Protein AF-0000000084495362 (afdb_homodimer)

Solvent-accessible surface area (backbone atoms only — not comparable to full-atom values): 30784 Å² total; per-residue (Å²): 130,79,65,68,69,43,42,51,60,50,48,53,40,47,76,70,70,44,62,53,51,60,54,49,28,60,73,69,75,48,92,64,79,46,70,66,43,52,35,54,40,48,20,68,51,41,59,49,63,58,52,49,37,73,76,43,47,64,63,39,40,51,55,10,34,53,53,13,48,55,48,50,74,75,46,93,52,57,25,39,33,35,45,46,30,46,38,35,62,52,56,52,35,20,56,72,43,32,88,65,75,46,74,36,35,39,31,25,19,68,22,51,23,17,42,54,44,15,50,52,48,41,55,74,70,69,58,84,52,64,50,62,30,27,25,34,73,77,35,48,33,48,28,74,41,34,27,33,33,31,31,37,59,68,48,64,39,70,44,39,87,41,50,61,58,41,50,52,43,52,52,43,27,24,22,37,32,40,36,41,34,32,59,29,48,88,79,37,52,73,69,30,42,52,50,37,59,75,65,35,28,41,63,50,58,66,64,43,40,52,73,71,63,56,50,67,78,43,75,47,71,65,76,81,52,89,41,81,67,52,40,36,22,33,36,34,32,49,48,84,82,57,64,90,61,84,53,88,69,34,53,22,34,31,71,69,58,38,64,48,46,79,54,86,37,24,37,36,18,84,68,52,28,34,33,23,42,30,50,82,85,32,44,36,37,34,64,69,45,53,36,72,28,69,48,68,87,107,129,77,65,68,68,42,41,51,61,50,48,55,41,47,76,68,70,44,62,53,50,61,53,50,28,61,73,69,73,47,91,65,78,46,71,67,42,52,35,54,42,50,19,68,51,40,62,50,65,57,53,49,38,72,74,43,47,64,62,41,41,52,54,10,32,51,51,14,48,55,48,52,73,76,45,92,51,57,24,39,33,34,44,46,30,46,41,36,62,52,56,52,34,20,56,72,44,33,87,63,74,45,73,36,34,37,31,24,19,68,23,51,23,17,42,53,44,15,51,53,48,43,55,73,70,70,58,85,52,64,50,62,30,27,23,33,74,79,36,49,33,48,27,72,42,35,25,34,32,32,32,35,61,68,46,63,39,68,43,39,89,41,50,62,58,40,50,54,42,52,52,43,28,25,22,36,31,40,36,41,34,33,59,29,46,87,79,36,52,73,70,30,41,52,50,38,58,76,65,36,28,43,62,50,57,66,63,44,42,52,74,72,63,54,50,67,79,44,75,47,72,65,75,81,54,89,41,81,65,50,39,36,22,34,36,35,32,49,48,84,78,59,66,90,61,83,53,89,70,33,54,22,34,30,72,72,58,40,64,45,48,80,55,88,36,24,39,37,18,85,68,52,28,34,32,22,44,30,49,82,85,32,42,37,36,34,64,69,44,52,37,73,29,68,49,69,87,107

Organism: NCBI:txid1637975

Structure (mmCIF, N/CA/C/O backbone):
data_AF-0000000084495362-model_v1
#
loop_
_entity.id
_entity.type
_entity.pdbx_description
1 polymer 'Methyltransferase domain-containing protein'
#
loop_
_atom_site.group_PDB
_atom_site.id
_atom_site.type_symbol
_atom_site.label_atom_id
_atom_site.label_alt_id
_atom_site.label_comp_id
_atom_site.label_asym_id
_atom_site.label_entity_id
_atom_site.label_seq_id
_atom_site.pdbx_PDB_ins_code
_atom_site.Cartn_x
_atom_site.Cartn_y
_atom_site.Cartn_z
_atom_site.occupancy
_atom_site.B_iso_or_equiv
_atom_site.auth_seq_id
_atom_site.auth_comp_id
_atom_site.auth_asym_id
_atom_site.auth_atom_id
_atom_site.pdbx_PDB_model_num
ATOM 1 N N . MET A 1 1 ? -6.43 -8.023 14.672 1 46.72 1 MET A N 1
ATOM 2 C CA . MET A 1 1 ? -7.328 -8.312 13.555 1 46.72 1 MET A CA 1
ATOM 3 C C . MET A 1 1 ? -7.152 -7.289 12.438 1 46.72 1 MET A C 1
ATOM 5 O O . MET A 1 1 ? -6.992 -6.098 12.703 1 46.72 1 MET A O 1
ATOM 9 N N . ASP A 1 2 ? -6.824 -7.676 11.172 1 72.19 2 ASP A N 1
ATOM 10 C CA . ASP A 1 2 ? -6.695 -6.758 10.047 1 72.19 2 ASP A CA 1
ATOM 11 C C . ASP A 1 2 ? -7.988 -5.977 9.828 1 72.19 2 ASP A C 1
ATOM 13 O O . ASP A 1 2 ? -9.031 -6.562 9.523 1 72.19 2 ASP A O 1
ATOM 17 N N . LYS A 1 3 ? -8.125 -4.75 10.297 1 86.06 3 LYS A N 1
ATOM 18 C CA . LYS A 1 3 ? -9.305 -3.893 10.281 1 86.06 3 LYS A CA 1
ATOM 19 C C . LYS A 1 3 ? -9.789 -3.648 8.852 1 86.06 3 LYS A C 1
ATOM 21 O O . LYS A 1 3 ? -10.914 -3.188 8.641 1 86.06 3 LYS A O 1
ATOM 26 N N . LEU A 1 4 ? -9 -4.062 7.93 1 89.56 4 LEU A N 1
ATOM 27 C CA . LEU A 1 4 ? -9.367 -3.832 6.535 1 89.56 4 LEU A CA 1
ATOM 28 C C . LEU A 1 4 ? -10.555 -4.695 6.133 1 89.56 4 LEU A C 1
ATOM 30 O O . LEU A 1 4 ? -11.344 -4.305 5.273 1 89.56 4 LEU A O 1
ATOM 34 N N . GLY A 1 5 ? -10.703 -5.797 6.801 1 88.88 5 GLY A N 1
ATOM 35 C CA . GLY A 1 5 ? -11.781 -6.715 6.457 1 88.88 5 GLY A CA 1
ATOM 36 C C . GLY A 1 5 ? -13.109 -6.32 7.062 1 88.88 5 GLY A C 1
ATOM 37 O O . GLY A 1 5 ? -14.148 -6.91 6.734 1 88.88 5 GLY A O 1
ATOM 38 N N . TYR A 1 6 ? -13.117 -5.164 7.812 1 87.81 6 TYR A N 1
ATOM 39 C CA . TYR A 1 6 ? -14.312 -4.812 8.562 1 87.81 6 TYR A CA 1
ATOM 40 C C . TYR A 1 6 ? -14.781 -3.398 8.227 1 87.81 6 TYR A C 1
ATOM 42 O O . TYR A 1 6 ? -15.594 -2.816 8.953 1 87.81 6 TYR A O 1
ATOM 50 N N . LEU A 1 7 ? -14.398 -2.844 7.18 1 89.31 7 LEU A N 1
ATOM 51 C CA . LEU A 1 7 ? -14.719 -1.456 6.867 1 89.31 7 LEU A CA 1
ATOM 52 C C . LEU A 1 7 ? -16.219 -1.293 6.598 1 89.31 7 LEU A C 1
ATOM 54 O O . LEU A 1 7 ? -16.797 -0.249 6.902 1 89.31 7 LEU A O 1
ATOM 58 N N . ASN A 1 8 ? -16.812 -2.346 6.055 1 88.38 8 ASN A N 1
ATOM 59 C CA . ASN A 1 8 ? -18.25 -2.27 5.812 1 88.38 8 ASN A CA 1
ATOM 60 C C . ASN A 1 8 ? -19.047 -2.17 7.113 1 88.38 8 ASN A C 1
ATOM 62 O O . ASN A 1 8 ? -20.047 -1.462 7.184 1 88.38 8 ASN A O 1
ATOM 66 N N . LYS A 1 9 ? -18.672 -2.893 8.078 1 87.69 9 LYS A N 1
ATOM 67 C CA . LYS A 1 9 ? -19.281 -2.787 9.398 1 87.69 9 LYS A CA 1
ATOM 68 C C . LYS A 1 9 ? -19.047 -1.406 10.008 1 87.69 9 LYS A C 1
ATOM 70 O O . LYS A 1 9 ? -19.938 -0.838 10.633 1 87.69 9 LYS A O 1
ATOM 75 N N . ILE A 1 10 ? -17.891 -0.861 9.891 1 89.5 10 ILE A N 1
ATOM 76 C CA . ILE A 1 10 ? -17.562 0.466 10.398 1 89.5 10 ILE A CA 1
ATOM 77 C C . ILE A 1 10 ? -18.422 1.518 9.688 1 89.5 10 ILE A C 1
ATOM 79 O O . ILE A 1 10 ? -18.828 2.504 10.297 1 89.5 10 ILE A O 1
ATOM 83 N N . LYS A 1 11 ? -18.641 1.285 8.414 1 89.81 11 LYS A N 1
ATOM 84 C CA . LYS A 1 11 ? -19.516 2.172 7.648 1 89.81 11 LYS A CA 1
ATOM 85 C C . LYS A 1 11 ? -20.891 2.26 8.281 1 89.81 11 LYS A C 1
ATOM 87 O O . LYS A 1 11 ? -21.469 3.348 8.391 1 89.81 11 LYS A O 1
ATOM 92 N N . GLU A 1 12 ? -21.391 1.148 8.672 1 89.5 12 GLU A N 1
ATOM 93 C CA . GLU A 1 12 ? -22.688 1.111 9.336 1 89.5 12 GLU A CA 1
ATOM 94 C C . GLU A 1 12 ? -22.656 1.895 10.641 1 89.5 12 GLU A C 1
ATOM 96 O O . GLU A 1 12 ? -23.609 2.609 10.969 1 89.5 12 GLU A O 1
ATOM 101 N N . ILE A 1 13 ? -21.562 1.759 11.336 1 87.38 13 ILE A N 1
ATOM 102 C CA . ILE A 1 13 ? -21.391 2.486 12.586 1 87.38 13 ILE A CA 1
ATOM 103 C C . ILE A 1 13 ? -21.375 3.988 12.312 1 87.38 13 ILE A C 1
ATOM 105 O O . ILE A 1 13 ? -22.016 4.762 13.031 1 87.38 13 ILE A O 1
ATOM 109 N N . TYR A 1 14 ? -20.734 4.375 11.328 1 86.69 14 TYR A N 1
ATOM 110 C CA . TYR A 1 14 ? -20.625 5.781 10.953 1 86.69 14 TYR A CA 1
ATOM 111 C C . TYR A 1 14 ? -22 6.344 10.562 1 86.69 14 TYR A C 1
ATOM 113 O O . TYR A 1 14 ? -22.359 7.441 10.984 1 86.69 14 TYR A O 1
ATOM 121 N N . ILE A 1 15 ? -22.734 5.59 9.773 1 89.25 15 ILE A N 1
ATOM 122 C CA . ILE A 1 15 ? -24.047 6.016 9.297 1 89.25 15 ILE A CA 1
ATOM 123 C C . ILE A 1 15 ? -24.984 6.207 10.484 1 89.25 15 ILE A C 1
ATOM 125 O O . ILE A 1 15 ? -25.828 7.121 10.477 1 89.25 15 ILE A O 1
ATOM 129 N N . ASN A 1 16 ? -24.75 5.445 11.547 1 90.12 16 ASN A N 1
ATOM 130 C CA . ASN A 1 16 ? -25.578 5.52 12.742 1 90.12 16 ASN A CA 1
ATOM 131 C C . ASN A 1 16 ? -25.094 6.598 13.703 1 90.12 16 ASN A C 1
ATOM 133 O O . ASN A 1 16 ? -25.531 6.645 14.859 1 90.12 16 ASN A O 1
ATOM 137 N N . ASN A 1 17 ? -24.094 7.352 13.297 1 86.69 17 ASN A N 1
ATOM 138 C CA . ASN A 1 17 ? -23.578 8.5 14.031 1 86.69 17 ASN A CA 1
ATOM 139 C C . ASN A 1 17 ? -22.906 8.07 15.336 1 86.69 17 ASN A C 1
ATOM 141 O O . ASN A 1 17 ? -23.031 8.742 16.359 1 86.69 17 ASN A O 1
ATOM 145 N N . GLU A 1 18 ? -22.375 6.945 15.242 1 84.31 18 GLU A N 1
ATOM 146 C CA . GLU A 1 18 ? -21.578 6.469 16.375 1 84.31 18 GLU A CA 1
ATOM 147 C C . GLU A 1 18 ? -20.109 6.828 16.219 1 84.31 18 GLU A C 1
ATOM 149 O O . GLU A 1 18 ? -19.641 7.078 15.102 1 84.31 18 GLU A O 1
ATOM 154 N N . ASN A 1 19 ? -19.406 6.895 17.359 1 81.06 19 ASN A N 1
ATOM 155 C CA . ASN A 1 19 ? -17.984 7.258 17.359 1 81.06 19 ASN A CA 1
ATOM 156 C C . ASN A 1 19 ? -17.125 6.109 16.859 1 81.06 19 ASN A C 1
ATOM 158 O O . ASN A 1 19 ? -16.922 5.121 17.562 1 81.06 19 ASN A O 1
ATOM 162 N N . ILE A 1 20 ? -16.547 6.324 15.68 1 85.06 20 ILE A N 1
ATOM 163 C CA . ILE A 1 20 ? -15.75 5.293 15.023 1 85.06 20 ILE A CA 1
ATOM 164 C C . ILE A 1 20 ? -14.523 4.961 15.875 1 85.06 20 ILE A C 1
ATOM 166 O O . ILE A 1 20 ? -14.211 3.787 16.094 1 85.06 20 ILE A O 1
ATOM 170 N N . ILE A 1 21 ? -13.859 5.984 16.344 1 80.88 21 ILE A N 1
ATOM 171 C CA . ILE A 1 21 ? -12.617 5.793 17.078 1 80.88 21 ILE A CA 1
ATOM 172 C C . ILE A 1 21 ? -12.883 4.988 18.344 1 80.88 21 ILE A C 1
ATOM 174 O O . ILE A 1 21 ? -12.141 4.059 18.656 1 80.88 21 ILE A O 1
ATOM 178 N N . LYS A 1 22 ? -13.898 5.324 19.016 1 79.88 22 LYS A N 1
ATOM 179 C CA . LYS A 1 22 ? -14.273 4.594 20.234 1 79.88 22 LYS A CA 1
ATOM 180 C C . LYS A 1 22 ? -14.562 3.129 19.922 1 79.88 22 LYS A C 1
ATOM 182 O O . LYS A 1 22 ? -14.125 2.236 20.641 1 79.88 22 LYS A O 1
ATOM 187 N N . TYR A 1 23 ? -15.344 2.9 18.875 1 82.62 23 TYR A N 1
ATOM 188 C CA . TYR A 1 23 ? -15.664 1.542 18.453 1 82.62 23 TYR A CA 1
ATOM 189 C C . TYR A 1 23 ? -14.398 0.75 18.156 1 82.62 23 TYR A C 1
ATOM 191 O O . TYR A 1 23 ? -14.258 -0.392 18.594 1 82.62 23 TYR A O 1
ATOM 199 N N . LEU A 1 24 ? -13.469 1.365 17.391 1 84.88 24 LEU A N 1
ATOM 200 C CA . LEU A 1 24 ? -12.25 0.688 16.969 1 84.88 24 LEU A CA 1
ATOM 201 C C . LEU A 1 24 ? -11.336 0.4 18.156 1 84.88 24 LEU A C 1
ATOM 203 O O . LEU A 1 24 ? -10.719 -0.663 18.219 1 84.88 24 LEU A O 1
ATOM 207 N N . LYS A 1 25 ? -11.227 1.347 19.031 1 80 25 LYS A N 1
ATOM 208 C CA . LYS A 1 25 ? -10.43 1.159 20.25 1 80 25 LYS A CA 1
ATOM 209 C C . LYS A 1 25 ? -10.953 -0.005 21.078 1 80 25 LYS A C 1
ATOM 211 O O . LYS A 1 25 ? -10.18 -0.787 21.625 1 80 25 LYS A O 1
ATOM 216 N N . HIS A 1 26 ? -12.25 -0.116 21.156 1 79.25 26 HIS A N 1
ATOM 217 C CA . HIS A 1 26 ? -12.883 -1.196 21.906 1 79.25 26 HIS A CA 1
ATOM 218 C C . HIS A 1 26 ? -12.609 -2.549 21.266 1 79.25 26 HIS A C 1
ATOM 220 O O . HIS A 1 26 ? -12.398 -3.545 21.953 1 79.25 26 HIS A O 1
ATOM 226 N N . LEU A 1 27 ? -12.625 -2.555 19.969 1 76.5 27 LEU A N 1
ATOM 227 C CA . LEU A 1 27 ? -12.367 -3.779 19.219 1 76.5 27 LEU A CA 1
ATOM 228 C C . LEU A 1 27 ? -10.977 -4.324 19.516 1 76.5 27 LEU A C 1
ATOM 230 O O . LEU A 1 27 ? -10.797 -5.539 19.625 1 76.5 27 LEU A O 1
ATOM 234 N N . ASP A 1 28 ? -9.922 -3.449 19.656 1 75.19 28 ASP A N 1
ATOM 235 C CA . ASP A 1 28 ? -8.531 -3.85 19.844 1 75.19 28 ASP A CA 1
ATOM 236 C C . ASP A 1 28 ? -8.164 -3.861 21.328 1 75.19 28 ASP A C 1
ATOM 238 O O . ASP A 1 28 ? -7.008 -4.113 21.688 1 75.19 28 ASP A O 1
ATOM 242 N N . LYS A 1 29 ? -9.102 -3.529 22.234 1 76.62 29 LYS A N 1
ATOM 243 C CA . LYS A 1 29 ? -8.867 -3.436 23.672 1 76.62 29 LYS A CA 1
ATOM 244 C C . LYS A 1 29 ? -7.684 -2.521 23.984 1 76.62 29 LYS A C 1
ATOM 246 O O . LYS A 1 29 ? -6.805 -2.877 24.766 1 76.62 29 LYS A O 1
ATOM 251 N N . ARG A 1 30 ? -7.66 -1.358 23.297 1 75.69 30 ARG A N 1
ATOM 252 C CA . ARG A 1 30 ? -6.594 -0.382 23.484 1 75.69 30 ARG A CA 1
ATOM 253 C C . ARG A 1 30 ? -7.133 0.913 24.078 1 75.69 30 ARG A C 1
ATOM 255 O O . ARG A 1 30 ? -8.289 1.272 23.859 1 75.69 30 ARG A O 1
ATOM 262 N N . LYS A 1 31 ? -6.168 1.657 24.797 1 67.5 31 LYS A N 1
ATOM 263 C CA . LYS A 1 31 ? -6.531 2.947 25.375 1 67.5 31 LYS A CA 1
ATOM 264 C C . LYS A 1 31 ? -6.113 4.098 24.453 1 67.5 31 LYS A C 1
ATOM 266 O O . LYS A 1 31 ? -6.691 5.184 24.516 1 67.5 31 LYS A O 1
ATOM 271 N N . ILE A 1 32 ? -5.117 3.938 23.688 1 74.19 32 ILE A N 1
ATOM 272 C CA . ILE A 1 32 ? -4.59 4.973 22.797 1 74.19 32 ILE A CA 1
ATOM 273 C C . ILE A 1 32 ? -5 4.684 21.359 1 74.19 32 ILE A C 1
ATOM 275 O O . ILE A 1 32 ? -5.184 3.525 20.984 1 74.19 32 ILE A O 1
ATOM 279 N N . ASN A 1 33 ? -5.121 5.805 20.672 1 78.94 33 ASN A N 1
ATOM 280 C CA . ASN A 1 33 ? -5.484 5.672 19.266 1 78.94 33 ASN A CA 1
ATOM 281 C C . ASN A 1 33 ? -4.324 5.133 18.438 1 78.94 33 ASN A C 1
ATOM 283 O O . ASN A 1 33 ? -3.176 5.527 18.641 1 78.94 33 ASN A O 1
ATOM 287 N N . SER A 1 34 ? -4.664 4.121 17.594 1 84.31 34 SER A N 1
ATOM 288 C CA . SER A 1 34 ? -3.668 3.697 16.609 1 84.31 34 SER A CA 1
ATOM 289 C C . SER A 1 34 ? -3.756 4.531 15.336 1 84.31 34 SER A C 1
ATOM 291 O O . SER A 1 34 ? -4.777 5.168 15.078 1 84.31 34 SER A O 1
ATOM 293 N N . LEU A 1 35 ? -2.672 4.598 14.594 1 85.56 35 LEU A N 1
ATOM 294 C CA . LEU A 1 35 ? -2.662 5.289 13.312 1 85.56 35 LEU A CA 1
ATOM 295 C C . LEU A 1 35 ? -3.783 4.781 12.414 1 85.56 35 LEU A C 1
ATOM 297 O O . LEU A 1 35 ? -4.422 5.566 11.703 1 85.56 35 LEU A O 1
ATOM 301 N N . GLU A 1 36 ? -3.971 3.488 12.438 1 88.56 36 GLU A N 1
ATOM 302 C CA . GLU A 1 36 ? -5.023 2.873 11.633 1 88.56 36 GLU A CA 1
ATOM 303 C C . GLU A 1 36 ? -6.402 3.367 12.062 1 88.56 36 GLU A C 1
ATOM 305 O O . GLU A 1 36 ? -7.258 3.633 11.219 1 88.56 36 GLU A O 1
ATOM 310 N N . ASP A 1 37 ? -6.645 3.523 13.383 1 87.81 37 ASP A N 1
ATOM 311 C CA . ASP A 1 37 ? -7.914 4.023 13.898 1 87.81 37 ASP A CA 1
ATOM 312 C C . ASP A 1 37 ? -8.18 5.445 13.406 1 87.81 37 ASP A C 1
ATOM 314 O O . ASP A 1 37 ? -9.289 5.762 12.969 1 87.81 37 ASP A O 1
ATOM 318 N N . ILE A 1 38 ? -7.168 6.246 13.523 1 90 38 ILE A N 1
ATOM 319 C CA . ILE A 1 38 ? -7.273 7.645 13.125 1 90 38 ILE A CA 1
ATOM 320 C C . ILE A 1 38 ? -7.547 7.738 11.625 1 90 38 ILE A C 1
ATOM 322 O O . ILE A 1 38 ? -8.461 8.453 11.195 1 90 38 ILE A O 1
ATOM 326 N N . LEU A 1 39 ? -6.797 6.973 10.844 1 94.5 39 LEU A N 1
ATOM 327 C CA . LEU A 1 39 ? -6.945 6.961 9.391 1 94.5 39 LEU A CA 1
ATOM 328 C C . LEU A 1 39 ? -8.359 6.551 8.992 1 94.5 39 LEU A C 1
ATOM 330 O O . LEU A 1 39 ? -9.008 7.234 8.195 1 94.5 39 LEU A O 1
ATOM 334 N N . ILE A 1 40 ? -8.852 5.449 9.547 1 94.06 40 ILE A N 1
ATOM 335 C CA . ILE A 1 40 ? -10.18 4.938 9.211 1 94.06 40 ILE A CA 1
ATOM 336 C C . ILE A 1 40 ? -11.242 5.973 9.57 1 94.06 40 ILE A C 1
ATOM 338 O O . ILE A 1 40 ? -12.109 6.289 8.758 1 94.06 40 ILE A O 1
ATOM 342 N N . SER A 1 41 ? -11.188 6.535 10.734 1 91.81 41 SER A N 1
ATOM 343 C CA . SER A 1 41 ? -12.148 7.531 11.195 1 91.81 41 SER A CA 1
ATOM 344 C C . SER A 1 41 ? -12.164 8.75 10.281 1 91.81 41 SER A C 1
ATOM 346 O O . SER A 1 41 ? -13.227 9.203 9.852 1 91.81 41 SER A O 1
ATOM 348 N N . TYR A 1 42 ? -10.984 9.266 9.984 1 94.5 42 TYR A N 1
ATOM 349 C CA . TYR A 1 42 ? -10.875 10.484 9.188 1 94.5 42 TYR A CA 1
ATOM 350 C C . TYR A 1 42 ? -11.297 10.234 7.742 1 94.5 42 TYR A C 1
ATOM 352 O O . TYR A 1 42 ? -11.867 11.109 7.094 1 94.5 42 TYR A O 1
ATOM 360 N N . ASP A 1 43 ? -11.055 9.055 7.246 1 97.56 43 ASP A N 1
ATOM 361 C CA . ASP A 1 43 ? -11.445 8.734 5.879 1 97.56 43 ASP A CA 1
ATOM 362 C C . ASP A 1 43 ? -12.969 8.703 5.738 1 97.56 43 ASP A C 1
ATOM 364 O O . ASP A 1 43 ? -13.523 9.289 4.805 1 97.56 43 ASP A O 1
ATOM 368 N N . PHE A 1 44 ? -13.641 8.117 6.699 1 95.44 44 PHE A N 1
ATOM 369 C CA . PHE A 1 44 ? -15.094 8.031 6.672 1 95.44 44 PHE A CA 1
ATOM 370 C C . PHE A 1 44 ? -15.719 9.422 6.789 1 95.44 44 PHE A C 1
ATOM 372 O O . PHE A 1 44 ? -16.781 9.688 6.215 1 95.44 44 PHE A O 1
ATOM 379 N N . GLN A 1 45 ? -15.047 10.32 7.441 1 95.38 45 GLN A N 1
ATOM 380 C CA . GLN A 1 45 ? -15.594 11.648 7.727 1 95.38 45 GLN A CA 1
ATOM 381 C C . GLN A 1 45 ? -15.32 12.609 6.574 1 95.38 45 GLN A C 1
ATOM 383 O O . GLN A 1 45 ? -15.758 13.766 6.609 1 95.38 45 GLN A O 1
ATOM 388 N N . ALA A 1 46 ? -14.633 12.18 5.547 1 97.81 46 ALA A N 1
ATOM 389 C CA . ALA A 1 46 ? -14.25 13.055 4.441 1 97.81 46 ALA A CA 1
ATOM 390 C C . ALA A 1 46 ? -15.477 13.719 3.822 1 97.81 46 ALA A C 1
ATOM 392 O O . ALA A 1 46 ? -16.516 13.078 3.641 1 97.81 46 ALA A O 1
ATOM 393 N N . GLY A 1 47 ? -15.336 14.953 3.5 1 97.56 47 GLY A N 1
ATOM 394 C CA . GLY A 1 47 ? -16.406 15.758 2.947 1 97.56 47 GLY A CA 1
ATOM 395 C C . GLY A 1 47 ? -17.047 16.672 3.969 1 97.56 47 GLY A C 1
ATOM 396 O O . GLY A 1 47 ? -17.672 17.672 3.605 1 97.56 47 GLY A O 1
ATOM 397 N N . THR A 1 48 ? -16.828 16.453 5.238 1 96.44 48 THR A N 1
ATOM 398 C CA . THR A 1 48 ? -17.531 17.172 6.297 1 96.44 48 THR A CA 1
ATOM 399 C C . THR A 1 48 ? -16.969 18.578 6.453 1 96.44 48 THR A C 1
ATOM 401 O O . THR A 1 48 ? -17.719 19.516 6.777 1 96.44 48 THR A O 1
ATOM 404 N N . TYR A 1 49 ? -15.664 18.828 6.285 1 96.81 49 TYR A N 1
ATOM 405 C CA . TYR A 1 49 ? -15.078 20.156 6.445 1 96.81 49 TYR A CA 1
ATOM 406 C C . TYR A 1 49 ? -15.586 21.109 5.371 1 96.81 49 TYR A C 1
ATOM 408 O O . TYR A 1 49 ? -15.875 22.281 5.652 1 96.81 49 TYR A O 1
ATOM 416 N N . ILE A 1 50 ? -15.672 20.641 4.16 1 97.69 50 ILE A N 1
ATOM 417 C CA . ILE A 1 50 ? -16.172 21.453 3.064 1 97.69 50 ILE A CA 1
ATOM 418 C C . ILE A 1 50 ? -17.656 21.797 3.309 1 97.69 50 ILE A C 1
ATOM 420 O O . ILE A 1 50 ? -18.078 22.922 3.066 1 97.69 50 ILE A O 1
ATOM 424 N N . GLU A 1 51 ? -18.406 20.781 3.793 1 97.31 51 GLU A N 1
ATOM 425 C CA . GLU A 1 51 ? -19.812 21.031 4.141 1 97.31 51 GLU A CA 1
ATOM 426 C C . GLU A 1 51 ? -19.922 22.125 5.199 1 97.31 51 GLU A C 1
ATOM 428 O O . GLU A 1 51 ? -20.781 23 5.098 1 97.31 51 GLU A O 1
ATOM 433 N N . GLU A 1 52 ? -19.109 22.062 6.191 1 96.31 52 GLU A N 1
ATOM 434 C CA . GLU A 1 52 ? -19.109 23.078 7.234 1 96.31 52 GLU A CA 1
ATOM 435 C C . GLU A 1 52 ? -18.703 24.438 6.672 1 96.31 52 GLU A C 1
ATOM 437 O O . GLU A 1 52 ? -19.266 25.469 7.051 1 96.31 52 GLU A O 1
ATOM 442 N N . TYR A 1 53 ? -17.719 24.453 5.832 1 96.5 53 TYR A N 1
ATOM 443 C CA . TYR A 1 53 ? -17.266 25.688 5.188 1 96.5 53 TYR A CA 1
ATOM 444 C C . TYR A 1 53 ? -18.406 26.344 4.422 1 96.5 53 TYR A C 1
ATOM 446 O O . TYR A 1 53 ? -18.578 27.578 4.477 1 96.5 53 TYR A O 1
ATOM 454 N N . LYS A 1 54 ? -19.188 25.547 3.721 1 96.62 54 LYS A N 1
ATOM 455 C CA . LYS A 1 54 ? -20.297 26.062 2.932 1 96.62 54 LYS A CA 1
ATOM 456 C C . LYS A 1 54 ? -21.359 26.688 3.828 1 96.62 54 LYS A C 1
ATOM 458 O O . LYS A 1 54 ? -22 27.672 3.447 1 96.62 54 LYS A O 1
ATOM 463 N N . LYS A 1 55 ? -21.516 26.156 5.027 1 96.31 55 LYS A N 1
ATOM 464 C CA . LYS A 1 55 ? -22.516 26.641 5.965 1 96.31 55 LYS A CA 1
ATOM 465 C C . LYS A 1 55 ? -22.047 27.953 6.621 1 96.31 55 LYS A C 1
ATOM 467 O O . LYS A 1 55 ? -22.859 28.844 6.883 1 96.31 55 LYS A O 1
ATOM 472 N N . ARG A 1 56 ? -20.781 28.062 6.887 1 93.81 56 ARG A N 1
ATOM 473 C CA . ARG A 1 56 ? -20.25 29.234 7.598 1 93.81 56 ARG A CA 1
ATOM 474 C C . ARG A 1 56 ? -18.906 29.672 7.016 1 93.81 56 ARG A C 1
ATOM 476 O O . ARG A 1 56 ? -17.906 29.719 7.727 1 93.81 56 ARG A O 1
ATOM 483 N N . PRO A 1 57 ? -18.891 30.047 5.762 1 94.75 57 PRO A N 1
ATOM 484 C CA . PRO A 1 57 ? -17.641 30.391 5.086 1 94.75 57 PRO A CA 1
ATOM 485 C C . PRO A 1 57 ? -16.891 31.516 5.781 1 94.75 57 PRO A C 1
ATOM 487 O O . PRO A 1 57 ? -15.656 31.531 5.793 1 94.75 57 PRO A O 1
ATOM 490 N N . GLN A 1 58 ? -17.578 32.438 6.359 1 94.69 58 GLN A N 1
ATOM 491 C CA . GLN A 1 58 ? -16.969 33.625 6.98 1 94.69 58 GLN A CA 1
ATOM 492 C C . GLN A 1 58 ? -16.062 33.188 8.148 1 94.69 58 GLN A C 1
ATOM 494 O O . GLN A 1 58 ? -15.016 33.812 8.375 1 94.69 58 GLN A O 1
ATOM 499 N N . ASP A 1 59 ? -16.469 32.219 8.93 1 93.12 59 ASP A N 1
ATOM 500 C CA . ASP A 1 59 ? -15.664 31.75 10.055 1 93.12 59 ASP A CA 1
ATOM 501 C C . ASP A 1 59 ? -14.305 31.234 9.594 1 93.12 59 ASP A C 1
ATOM 503 O O . ASP A 1 59 ? -13.281 31.516 10.211 1 93.12 59 ASP A O 1
ATOM 507 N N . PHE A 1 60 ? -14.312 30.531 8.508 1 94.62 60 PHE A N 1
ATOM 508 C CA . PHE A 1 60 ? -13.086 29.969 7.961 1 94.62 60 PHE A CA 1
ATOM 509 C C . PHE A 1 60 ? -12.219 31.062 7.352 1 94.62 60 PHE A C 1
ATOM 511 O O . PHE A 1 60 ? -10.992 31.047 7.5 1 94.62 60 PHE A O 1
ATOM 518 N N . GLU A 1 61 ? -12.859 32.031 6.762 1 95.19 61 GLU A N 1
ATOM 519 C CA . GLU A 1 61 ? -12.133 33.125 6.168 1 95.19 61 GLU A CA 1
ATOM 520 C C . GLU A 1 61 ? -11.438 33.969 7.234 1 95.19 61 GLU A C 1
ATOM 522 O O . GLU A 1 61 ? -10.281 34.375 7.059 1 95.19 61 GLU A O 1
ATOM 527 N N . VAL A 1 62 ? -12.133 34.219 8.289 1 95.38 62 VAL A N 1
ATOM 528 C CA . VAL A 1 62 ? -11.57 35 9.383 1 95.38 62 VAL A CA 1
ATOM 529 C C . VAL A 1 62 ? -10.383 34.281 10 1 95.38 62 VAL A C 1
ATOM 531 O O . VAL A 1 62 ? -9.344 34.875 10.258 1 95.38 62 VAL A O 1
ATOM 534 N N . TYR A 1 63 ? -10.57 33 10.227 1 95.31 63 TYR A N 1
ATOM 535 C CA . TYR A 1 63 ? -9.508 32.156 10.773 1 95.31 63 TYR A CA 1
ATOM 536 C C . TYR A 1 63 ? -8.289 32.188 9.859 1 95.31 63 TYR A C 1
ATOM 538 O O . TYR A 1 63 ? -7.164 32.406 10.312 1 95.31 63 TYR A O 1
ATOM 546 N N . GLY A 1 64 ? -8.477 31.953 8.555 1 96.5 64 GLY A N 1
ATOM 547 C CA . GLY A 1 64 ? -7.402 31.938 7.574 1 96.5 64 GLY A CA 1
ATOM 548 C C . GLY A 1 64 ? -6.691 33.281 7.438 1 96.5 64 GLY A C 1
ATOM 549 O O . GLY A 1 64 ? -5.465 33.312 7.348 1 96.5 64 GLY A O 1
ATOM 550 N N . ARG A 1 65 ? -7.445 34.312 7.504 1 95.69 65 ARG A N 1
ATOM 551 C CA . ARG A 1 65 ? -6.875 35.656 7.379 1 95.69 65 ARG A CA 1
ATOM 552 C C . ARG A 1 65 ? -6.031 36 8.602 1 95.69 65 ARG A C 1
ATOM 554 O O . ARG A 1 65 ? -5.016 36.688 8.484 1 95.69 65 ARG A O 1
ATOM 561 N N . LYS A 1 66 ? -6.531 35.625 9.719 1 96.88 66 LYS A N 1
ATOM 562 C CA . LYS A 1 66 ? -5.75 35.844 10.93 1 96.88 66 LYS A CA 1
ATOM 563 C C . LYS A 1 66 ? -4.41 35.125 10.867 1 96.88 66 LYS A C 1
ATOM 565 O O . LYS A 1 66 ? -3.373 35.688 11.211 1 96.88 66 LYS A O 1
ATOM 570 N N . LEU A 1 67 ? -4.445 33.906 10.484 1 97.62 67 LEU A N 1
ATOM 571 C CA . LEU A 1 67 ? -3.211 33.125 10.32 1 97.62 67 LEU A CA 1
ATOM 572 C C . LEU A 1 67 ? -2.314 33.781 9.266 1 97.62 67 LEU A C 1
ATOM 574 O O . LEU A 1 67 ? -1.102 33.875 9.461 1 97.62 67 LEU A O 1
ATOM 578 N N . ALA A 1 68 ? -2.891 34.188 8.148 1 97.75 68 ALA A N 1
ATOM 579 C CA . ALA A 1 68 ? -2.146 34.875 7.094 1 97.75 68 ALA A CA 1
ATOM 580 C C . ALA A 1 68 ? -1.448 36.125 7.629 1 97.75 68 ALA A C 1
ATOM 582 O O . ALA A 1 68 ? -0.296 36.406 7.285 1 97.75 68 ALA A O 1
ATOM 583 N N . SER A 1 69 ? -2.178 36.844 8.43 1 97.31 69 SER A N 1
ATOM 584 C CA . SER A 1 69 ? -1.607 38.062 9.016 1 97.31 69 SER A CA 1
ATOM 585 C C . SER A 1 69 ? -0.377 37.75 9.859 1 97.31 69 SER A C 1
ATOM 587 O O . SER A 1 69 ? 0.628 38.469 9.789 1 97.31 69 SER A O 1
ATOM 589 N N . ILE A 1 70 ? -0.478 36.719 10.625 1 97.44 70 ILE A N 1
ATOM 590 C CA . ILE A 1 70 ? 0.639 36.281 11.445 1 97.44 70 ILE A CA 1
ATOM 591 C C . ILE A 1 70 ? 1.821 35.906 10.555 1 97.44 70 ILE A C 1
ATOM 593 O O . ILE A 1 70 ? 2.957 36.312 10.82 1 97.44 70 ILE A O 1
ATOM 597 N N . ILE A 1 71 ? 1.561 35.188 9.492 1 97.75 71 ILE A N 1
ATOM 598 C CA . ILE A 1 71 ? 2.604 34.75 8.57 1 97.75 71 ILE A CA 1
ATOM 599 C C . ILE A 1 71 ? 3.215 35.938 7.867 1 97.75 71 ILE A C 1
ATOM 601 O O . ILE A 1 71 ? 4.434 36.031 7.715 1 97.75 71 ILE A O 1
ATOM 605 N N . ASN A 1 72 ? 2.381 36.906 7.457 1 97.56 72 ASN A N 1
ATOM 606 C CA . ASN A 1 72 ? 2.854 38.125 6.832 1 97.56 72 ASN A CA 1
ATOM 607 C C . ASN A 1 72 ? 3.822 38.875 7.734 1 97.56 72 ASN A C 1
ATOM 609 O O . ASN A 1 72 ? 4.812 39.438 7.262 1 97.56 72 ASN A O 1
ATOM 613 N N . ASP A 1 73 ? 3.527 38.844 9.008 1 96.88 73 ASP A N 1
ATOM 614 C CA . ASP A 1 73 ? 4.344 39.562 9.984 1 96.88 73 ASP A CA 1
ATOM 615 C C . ASP A 1 73 ? 5.707 38.875 10.156 1 96.88 73 ASP A C 1
ATOM 617 O O . ASP A 1 73 ? 6.66 39.531 10.625 1 96.88 73 ASP A O 1
ATOM 621 N N . LEU A 1 74 ? 5.824 37.594 9.82 1 95.19 74 LEU A N 1
ATOM 622 C CA . LEU A 1 74 ? 7.07 36.875 9.984 1 95.19 74 LEU A CA 1
ATOM 623 C C . LEU A 1 74 ? 8.016 37.125 8.82 1 95.19 74 LEU A C 1
ATOM 625 O O . LEU A 1 74 ? 9.211 36.844 8.906 1 95.19 74 LEU A O 1
ATOM 629 N N . GLY A 1 75 ? 7.531 37.656 7.727 1 90.25 75 GLY A N 1
ATOM 630 C CA . GLY A 1 75 ? 8.352 38 6.574 1 90.25 75 GLY A CA 1
ATOM 631 C C . GLY A 1 75 ? 8.031 37.156 5.352 1 90.25 75 GLY A C 1
ATOM 632 O O . GLY A 1 75 ? 7.016 36.469 5.324 1 90.25 75 GLY A O 1
ATOM 633 N N . GLU A 1 76 ? 8.852 37.312 4.352 1 86.44 76 GLU A N 1
ATOM 634 C CA . GLU A 1 76 ? 8.625 36.625 3.08 1 86.44 76 GLU A CA 1
ATOM 635 C C . GLU A 1 76 ? 8.867 35.125 3.209 1 86.44 76 GLU A C 1
ATOM 637 O O . GLU A 1 76 ? 9.805 34.688 3.887 1 86.44 76 GLU A O 1
ATOM 642 N N . CYS A 1 77 ? 7.988 34.406 2.648 1 89.25 77 CYS A N 1
ATOM 643 C CA . CYS A 1 77 ? 8.141 32.969 2.58 1 89.25 77 CYS A CA 1
ATOM 644 C C . CYS A 1 77 ? 7.906 32.438 1.161 1 89.25 77 CYS A C 1
ATOM 646 O O . CYS A 1 77 ? 7.02 32.938 0.462 1 89.25 77 CYS A O 1
ATOM 648 N N . LYS A 1 78 ? 8.758 31.547 0.743 1 91.94 78 LYS A N 1
ATOM 649 C CA . LYS A 1 78 ? 8.688 31.016 -0.614 1 91.94 78 LYS A CA 1
ATOM 650 C C . LYS A 1 78 ? 7.859 29.734 -0.657 1 91.94 78 LYS A C 1
ATOM 652 O O . LYS A 1 78 ? 7.398 29.312 -1.724 1 91.94 78 LYS A O 1
ATOM 657 N N . SER A 1 79 ? 7.695 29.094 0.47 1 95.31 79 SER A N 1
ATOM 658 C CA . SER A 1 79 ? 6.93 27.844 0.53 1 95.31 79 SER A CA 1
ATOM 659 C C . SER A 1 79 ? 6.172 27.734 1.847 1 95.31 79 SER A C 1
ATOM 661 O O . SER A 1 79 ? 6.656 28.172 2.891 1 95.31 79 SER A O 1
ATOM 663 N N . ILE A 1 80 ? 4.988 27.109 1.789 1 97.19 80 ILE A N 1
ATOM 664 C CA . ILE A 1 80 ? 4.148 26.906 2.961 1 97.19 80 ILE A CA 1
ATOM 665 C C . ILE A 1 80 ? 3.566 25.484 2.93 1 97.19 80 ILE A C 1
ATOM 667 O O . ILE A 1 80 ? 3.303 24.953 1.855 1 97.19 80 ILE A O 1
ATOM 671 N N . LEU A 1 81 ? 3.422 24.875 4.113 1 98.56 81 LEU A N 1
ATOM 672 C CA . LEU A 1 81 ? 2.852 23.531 4.25 1 98.56 81 LEU A CA 1
ATOM 673 C C . LEU A 1 81 ? 1.87 23.484 5.418 1 98.56 81 LEU A C 1
ATOM 675 O O . LEU A 1 81 ? 2.203 23.891 6.535 1 98.56 81 LEU A O 1
ATOM 679 N N . GLU A 1 82 ? 0.667 23.047 5.117 1 98.88 82 GLU A N 1
ATOM 680 C CA . GLU A 1 82 ? -0.224 22.656 6.207 1 98.88 82 GLU A CA 1
ATOM 681 C C . GLU A 1 82 ? -0.157 21.156 6.473 1 98.88 82 GLU A C 1
ATOM 683 O O . GLU A 1 82 ? -0.441 20.344 5.582 1 98.88 82 GLU A O 1
ATOM 688 N N . VAL A 1 83 ? 0.186 20.797 7.672 1 98.69 83 VAL A N 1
ATOM 689 C CA . VAL A 1 83 ? 0.218 19.422 8.141 1 98.69 83 VAL A CA 1
ATOM 690 C C . VAL A 1 83 ? -1.174 19 8.602 1 98.69 83 VAL A C 1
ATOM 692 O O . VAL A 1 83 ? -1.78 19.656 9.445 1 98.69 83 VAL A O 1
ATOM 695 N N . GLY A 1 84 ? -1.646 17.844 8.117 1 98.31 84 GLY A N 1
ATOM 696 C CA . GLY A 1 84 ? -3.037 17.516 8.375 1 98.31 84 GLY A CA 1
ATOM 697 C C . GLY A 1 84 ? -4.012 18.484 7.742 1 98.31 84 GLY A C 1
ATOM 698 O O . GLY A 1 84 ? -4.852 19.062 8.43 1 98.31 84 GLY A O 1
ATOM 699 N N . VAL A 1 85 ? -3.949 18.562 6.441 1 98.62 85 VAL A N 1
ATOM 700 C CA . VAL A 1 85 ? -4.613 19.641 5.711 1 98.62 85 VAL A CA 1
ATOM 701 C C . VAL A 1 85 ? -6.113 19.375 5.648 1 98.62 85 VAL A C 1
ATOM 703 O O . VAL A 1 85 ? -6.902 20.281 5.395 1 98.62 85 VAL A O 1
ATOM 706 N N . GLY A 1 86 ? -6.527 18.109 5.891 1 98.25 86 GLY A N 1
ATOM 707 C CA . GLY A 1 86 ? -7.93 17.75 5.746 1 98.25 86 GLY A CA 1
ATOM 708 C C . GLY A 1 86 ? -8.469 17.984 4.348 1 98.25 86 GLY A C 1
ATOM 709 O O . GLY A 1 86 ? -8.039 17.344 3.391 1 98.25 86 GLY A O 1
ATOM 710 N N . GLU A 1 87 ? -9.344 18.938 4.293 1 98.62 87 GLU A N 1
ATOM 711 C CA . GLU A 1 87 ? -9.969 19.25 3.01 1 98.62 87 GLU A CA 1
ATOM 712 C C . GLU A 1 87 ? -9.578 20.641 2.527 1 98.62 87 GLU A C 1
ATOM 714 O O . GLU A 1 87 ? -10.266 21.234 1.695 1 98.62 87 GLU A O 1
ATOM 719 N N . ALA A 1 88 ? -8.469 21.188 3.086 1 98.62 88 ALA A N 1
ATOM 720 C CA . ALA A 1 88 ? -7.789 22.422 2.689 1 98.62 88 ALA A CA 1
ATOM 721 C C . ALA A 1 88 ? -8.664 23.641 2.975 1 98.62 88 ALA A C 1
ATOM 723 O O . ALA A 1 88 ? -8.492 24.688 2.346 1 98.62 88 ALA A O 1
ATOM 724 N N . THR A 1 89 ? -9.555 23.516 3.934 1 98.31 89 THR A N 1
ATOM 725 C CA . THR A 1 89 ? -10.469 24.609 4.23 1 98.31 89 THR A CA 1
ATOM 726 C C . THR A 1 89 ? -9.781 25.688 5.066 1 98.31 89 THR A C 1
ATOM 728 O O . THR A 1 89 ? -10.281 26.812 5.18 1 98.31 89 THR A O 1
ATOM 731 N N . THR A 1 90 ? -8.672 25.391 5.695 1 97.94 90 THR A N 1
ATOM 732 C CA . THR A 1 90 ? -7.844 26.391 6.355 1 97.94 90 THR A CA 1
ATOM 733 C C . THR A 1 90 ? -6.754 26.891 5.414 1 97.94 90 THR A C 1
ATOM 735 O O . THR A 1 90 ? -6.488 28.094 5.348 1 97.94 90 THR A O 1
ATOM 738 N N . LEU A 1 91 ? -6.16 26.016 4.641 1 98.31 91 LEU A N 1
ATOM 739 C CA . LEU A 1 91 ? -5.043 26.344 3.758 1 98.31 91 LEU A CA 1
ATOM 740 C C . LEU A 1 91 ? -5.449 27.391 2.725 1 98.31 91 LEU A C 1
ATOM 742 O O . LEU A 1 91 ? -4.727 28.359 2.514 1 98.31 91 LEU A O 1
ATOM 746 N N . CYS A 1 92 ? -6.602 27.203 2.117 1 97.62 92 CYS A N 1
ATOM 747 C CA . CYS A 1 92 ? -7.008 28.047 1 1 97.62 92 CYS A CA 1
ATOM 748 C C . CYS A 1 92 ? -7.254 29.484 1.462 1 97.62 92 CYS A C 1
ATOM 750 O O . CYS A 1 92 ? -6.68 30.422 0.912 1 97.62 92 CYS A O 1
ATOM 752 N N . PRO A 1 93 ? -8.07 29.734 2.545 1 96.88 93 PRO A N 1
ATOM 753 C CA . PRO A 1 93 ? -8.219 31.109 3.039 1 96.88 93 PRO A CA 1
ATOM 754 C C . PRO A 1 93 ? -6.902 31.703 3.514 1 96.88 93 PRO A C 1
ATOM 756 O O . PRO A 1 93 ? -6.695 32.906 3.393 1 96.88 93 PRO A O 1
ATOM 759 N N . THR A 1 94 ? -6.004 30.875 4.062 1 97.56 94 THR A N 1
ATOM 760 C CA . THR A 1 94 ? -4.711 31.375 4.516 1 97.56 94 THR A CA 1
ATOM 761 C C . THR A 1 94 ? -3.885 31.891 3.34 1 97.56 94 THR A C 1
ATOM 763 O O . THR A 1 94 ? -3.373 33 3.375 1 97.56 94 THR A O 1
ATOM 766 N N . ILE A 1 95 ? -3.801 31.078 2.287 1 96.5 95 ILE A N 1
ATOM 767 C CA . ILE A 1 95 ? -3.039 31.453 1.099 1 96.5 95 ILE A CA 1
ATOM 768 C C . ILE A 1 95 ? -3.613 32.75 0.499 1 96.5 95 ILE A C 1
ATOM 770 O O . ILE A 1 95 ? -2.863 33.625 0.117 1 96.5 95 ILE A O 1
ATOM 774 N N . SER A 1 96 ? -4.91 32.875 0.46 1 94.5 96 SER A N 1
ATOM 775 C CA . SER A 1 96 ? -5.59 34 -0.135 1 94.5 96 SER A CA 1
ATOM 776 C C . SER A 1 96 ? -5.32 35.281 0.655 1 94.5 96 SER A C 1
ATOM 778 O O . SER A 1 96 ? -5.359 36.406 0.1 1 94.5 96 SER A O 1
ATOM 780 N N . GLY A 1 97 ? -5.023 35.156 1.96 1 95.19 97 GLY A N 1
ATOM 781 C CA . GLY A 1 97 ? -4.82 36.312 2.822 1 95.19 97 GLY A CA 1
ATOM 782 C C . GLY A 1 97 ? -3.373 36.75 2.881 1 95.19 97 GLY A C 1
ATOM 783 O O . GLY A 1 97 ? -3.064 37.781 3.484 1 95.19 97 GLY A O 1
ATOM 784 N N . LEU A 1 98 ? -2.514 36 2.23 1 96.06 98 LEU A N 1
ATOM 785 C CA . LEU A 1 98 ? -1.099 36.344 2.268 1 96.06 98 LEU A CA 1
ATOM 786 C C . LEU A 1 98 ? -0.815 37.562 1.366 1 96.06 98 LEU A C 1
ATOM 788 O O . LEU A 1 98 ? -1.406 37.688 0.291 1 96.06 98 LEU A O 1
ATOM 792 N N . ASN A 1 99 ? 0.105 38.438 1.785 1 94.38 99 ASN A N 1
ATOM 793 C CA . ASN A 1 99 ? 0.488 39.594 0.994 1 94.38 99 ASN A CA 1
ATOM 794 C C . ASN A 1 99 ? 1.21 39.188 -0.288 1 94.38 99 ASN A C 1
ATOM 796 O O . ASN A 1 99 ? 1.027 39.812 -1.333 1 94.38 99 ASN A O 1
ATOM 800 N N . SER A 1 100 ? 2.064 38.25 -0.167 1 90.75 100 SER A N 1
ATOM 801 C CA . SER A 1 100 ? 2.785 37.656 -1.291 1 90.75 100 SER A CA 1
ATOM 802 C C . SER A 1 100 ? 2.535 36.156 -1.383 1 90.75 100 SER A C 1
ATOM 804 O O . SER A 1 100 ? 2.707 35.438 -0.401 1 90.75 100 SER A O 1
ATOM 806 N N . ARG A 1 101 ? 2.127 35.781 -2.543 1 87.62 101 ARG A N 1
ATOM 807 C CA . ARG A 1 101 ? 1.848 34.375 -2.732 1 87.62 101 ARG A CA 1
ATOM 808 C C . ARG A 1 101 ? 3.137 33.562 -2.727 1 87.62 101 ARG A C 1
ATOM 810 O O . ARG A 1 101 ? 4.086 33.875 -3.443 1 87.62 101 ARG A O 1
ATOM 817 N N . PRO A 1 102 ? 3.145 32.594 -1.85 1 91.69 102 PRO A N 1
ATOM 818 C CA . PRO A 1 102 ? 4.305 31.688 -1.918 1 91.69 102 PRO A CA 1
ATOM 819 C C . PRO A 1 102 ? 4.453 31.016 -3.279 1 91.69 102 PRO A C 1
ATOM 821 O O . PRO A 1 102 ? 3.455 30.797 -3.975 1 91.69 102 PRO A O 1
ATOM 824 N N . GLU A 1 103 ? 5.637 30.703 -3.68 1 89 103 GLU A N 1
ATOM 825 C CA . GLU A 1 103 ? 5.902 30 -4.934 1 89 103 GLU A CA 1
ATOM 826 C C . GLU A 1 103 ? 5.285 28.609 -4.926 1 89 103 GLU A C 1
ATOM 828 O O . GLU A 1 103 ? 4.809 28.125 -5.957 1 89 103 GLU A O 1
ATOM 833 N N . LYS A 1 104 ? 5.32 28.031 -3.732 1 93 104 LYS A N 1
ATOM 834 C CA . LYS A 1 104 ? 4.797 26.672 -3.631 1 93 104 LYS A CA 1
ATOM 835 C C . LYS A 1 104 ? 4 26.484 -2.342 1 93 104 LYS A C 1
ATOM 837 O O . LYS A 1 104 ? 4.449 26.891 -1.266 1 93 104 LYS A O 1
ATOM 842 N N . CYS A 1 105 ? 2.844 25.922 -2.469 1 97.19 105 CYS A N 1
ATOM 843 C CA . CYS A 1 105 ? 1.97 25.578 -1.353 1 97.19 105 CYS A CA 1
ATOM 844 C C . CYS A 1 105 ? 1.714 24.078 -1.302 1 97.19 105 CYS A C 1
ATOM 846 O O . CYS A 1 105 ? 1.469 23.453 -2.334 1 97.19 105 CYS A O 1
ATOM 848 N N . TYR A 1 106 ? 1.858 23.516 -0.117 1 98.19 106 TYR A N 1
ATOM 849 C CA . TYR A 1 106 ? 1.696 22.078 0.07 1 98.19 106 TYR A CA 1
ATOM 850 C C . TYR A 1 106 ? 0.708 21.781 1.191 1 98.19 106 TYR A C 1
ATOM 852 O O . TYR A 1 106 ? 0.482 22.625 2.066 1 98.19 106 TYR A O 1
ATOM 860 N N . GLY A 1 107 ? 0.154 20.688 1.166 1 98.81 107 GLY A N 1
ATOM 861 C CA . GLY A 1 107 ? -0.644 20.109 2.236 1 98.81 107 GLY A CA 1
ATOM 862 C C . GLY A 1 107 ? -0.715 18.594 2.18 1 98.81 107 GLY A C 1
ATOM 863 O O . GLY A 1 107 ? -0.714 18.016 1.096 1 98.81 107 GLY A O 1
ATOM 864 N N . PHE A 1 108 ? -0.767 17.969 3.354 1 98.75 108 PHE A N 1
ATOM 865 C CA . PHE A 1 108 ? -0.974 16.516 3.324 1 98.75 108 PHE A CA 1
ATOM 866 C C . PHE A 1 108 ? -1.891 16.078 4.457 1 98.75 108 PHE A C 1
ATOM 868 O O . PHE A 1 108 ? -2.086 16.812 5.426 1 98.75 108 PHE A O 1
ATOM 875 N N . ASP A 1 109 ? -2.527 15.047 4.273 1 98.75 109 ASP A N 1
ATOM 876 C CA . ASP A 1 109 ? -3.369 14.336 5.23 1 98.75 109 ASP A CA 1
ATOM 877 C C . ASP A 1 109 ? -3.154 12.828 5.137 1 98.75 109 ASP A C 1
ATOM 879 O O . ASP A 1 109 ? -2.775 12.312 4.082 1 98.75 109 ASP A O 1
ATOM 883 N N . ILE A 1 110 ? -3.389 12.125 6.199 1 98.06 110 ILE A N 1
ATOM 884 C CA . ILE A 1 110 ? -3.174 10.68 6.211 1 98.06 110 ILE A CA 1
ATOM 885 C C . ILE A 1 110 ? -4.273 9.992 5.402 1 98.06 110 ILE A C 1
ATOM 887 O O . ILE A 1 110 ? -4.098 8.859 4.945 1 98.06 110 ILE A O 1
ATOM 891 N N . SER A 1 111 ? -5.398 10.641 5.203 1 98.31 111 SER A N 1
ATOM 892 C CA . SER A 1 111 ? -6.586 10.078 4.566 1 98.31 111 SER A CA 1
ATOM 893 C C . SER A 1 111 ? -6.637 10.43 3.082 1 98.31 111 SER A C 1
ATOM 895 O O . SER A 1 111 ? -6.629 11.609 2.715 1 98.31 111 SER A O 1
ATOM 897 N N . TRP A 1 112 ? -6.676 9.391 2.195 1 98.69 112 TRP A N 1
ATOM 898 C CA . TRP A 1 112 ? -6.816 9.594 0.755 1 98.69 112 TRP A CA 1
ATOM 899 C C . TRP A 1 112 ? -8.102 10.344 0.432 1 98.69 112 TRP A C 1
ATOM 901 O O . TRP A 1 112 ? -8.094 11.273 -0.372 1 98.69 112 TRP A O 1
ATOM 911 N N . SER A 1 113 ? -9.219 9.984 1.089 1 98.88 113 SER A N 1
ATOM 912 C CA . SER A 1 113 ? -10.523 10.578 0.804 1 98.88 113 SER A CA 1
ATOM 913 C C . SER A 1 113 ? -10.539 12.062 1.178 1 98.88 113 SER A C 1
ATOM 915 O O . SER A 1 113 ? -11.164 12.867 0.49 1 98.88 113 SER A O 1
ATOM 917 N N . ARG A 1 114 ? -9.875 12.398 2.297 1 98.69 114 ARG A N 1
ATOM 918 C CA . ARG A 1 114 ? -9.75 13.805 2.658 1 98.69 114 ARG A CA 1
ATOM 919 C C . ARG A 1 114 ? -9.031 14.594 1.563 1 98.69 114 ARG A C 1
ATOM 921 O O . ARG A 1 114 ? -9.469 15.688 1.193 1 98.69 114 ARG A O 1
ATOM 928 N N . ILE A 1 115 ? -7.969 14.07 0.989 1 98.88 115 ILE A N 1
ATOM 929 C CA . ILE A 1 115 ? -7.188 14.75 -0.04 1 98.88 115 ILE A CA 1
ATOM 930 C C . ILE A 1 115 ? -8.016 14.867 -1.318 1 98.88 115 ILE A C 1
ATOM 932 O O . ILE A 1 115 ? -7.91 15.867 -2.039 1 98.88 115 ILE A O 1
ATOM 936 N N . LYS A 1 116 ? -8.82 13.852 -1.608 1 98.62 116 LYS A N 1
ATOM 937 C CA . LYS A 1 116 ? -9.703 13.938 -2.764 1 98.62 116 LYS A CA 1
ATOM 938 C C . LYS A 1 116 ? -10.617 15.156 -2.674 1 98.62 116 LYS A C 1
ATOM 940 O O . LYS A 1 116 ? -10.711 15.938 -3.623 1 98.62 116 LYS A O 1
ATOM 945 N N . TYR A 1 117 ? -11.203 15.328 -1.547 1 98.69 117 TYR A N 1
ATOM 946 C CA . TYR A 1 117 ? -12.07 16.484 -1.332 1 98.69 117 TYR A CA 1
ATOM 947 C C . TYR A 1 117 ? -11.258 17.781 -1.312 1 98.69 117 TYR A C 1
ATOM 949 O O . TYR A 1 117 ? -11.703 18.797 -1.827 1 98.69 117 TYR A O 1
ATOM 957 N N . ALA A 1 118 ? -10.102 17.719 -0.722 1 98.75 118 ALA A N 1
ATOM 958 C CA . ALA A 1 118 ? -9.227 18.891 -0.688 1 98.75 118 ALA A CA 1
ATOM 959 C C . ALA A 1 118 ? -8.898 19.359 -2.098 1 98.75 118 ALA A C 1
ATOM 961 O O . ALA A 1 118 ? -8.945 20.562 -2.383 1 98.75 118 ALA A O 1
ATOM 962 N N . ASN A 1 119 ? -8.547 18.438 -2.965 1 98.44 119 ASN A N 1
ATOM 963 C CA . ASN A 1 119 ? -8.273 18.781 -4.355 1 98.44 119 ASN A CA 1
ATOM 964 C C . ASN A 1 119 ? -9.477 19.438 -5.02 1 98.44 119 ASN A C 1
ATOM 966 O O . ASN A 1 119 ? -9.32 20.422 -5.746 1 98.44 119 ASN A O 1
ATOM 970 N N . SER A 1 120 ? -10.617 18.875 -4.77 1 97.62 120 SER A N 1
ATOM 971 C CA . SER A 1 120 ? -11.828 19.453 -5.332 1 97.62 120 SER A CA 1
ATOM 972 C C . SER A 1 120 ? -12.031 20.891 -4.844 1 97.62 120 SER A C 1
ATOM 974 O O . SER A 1 120 ? -12.414 21.766 -5.621 1 97.62 120 SER A O 1
ATOM 976 N N . PHE A 1 121 ? -11.805 21.109 -3.604 1 98.19 121 PHE A N 1
ATOM 977 C CA . PHE A 1 121 ? -11.969 22.422 -3.008 1 98.19 121 PHE A CA 1
ATOM 978 C C . PHE A 1 121 ? -10.961 23.406 -3.588 1 98.19 121 PHE A C 1
ATOM 980 O O . PHE A 1 121 ? -11.328 24.516 -4.008 1 98.19 121 PHE A O 1
ATOM 987 N N . VAL A 1 122 ? -9.695 23.031 -3.645 1 98 122 VAL A N 1
ATOM 988 C CA . VAL A 1 122 ? -8.625 23.859 -4.195 1 98 122 VAL A CA 1
ATOM 989 C C . VAL A 1 122 ? -8.961 24.234 -5.637 1 98 122 VAL A C 1
ATOM 991 O O . VAL A 1 122 ? -8.82 25.391 -6.027 1 98 122 VAL A O 1
ATOM 994 N N . ASN A 1 123 ? -9.438 23.266 -6.375 1 96.69 123 ASN A N 1
ATOM 995 C CA . ASN A 1 123 ? -9.797 23.5 -7.773 1 96.69 123 ASN A CA 1
ATOM 996 C C . ASN A 1 123 ? -10.969 24.469 -7.902 1 96.69 123 ASN A C 1
ATOM 998 O O . ASN A 1 123 ? -10.992 25.297 -8.812 1 96.69 123 ASN A O 1
ATOM 1002 N N . SER A 1 124 ? -11.883 24.359 -7.008 1 95.94 124 SER A N 1
ATOM 1003 C CA . SER A 1 124 ? -13.062 25.219 -7.059 1 95.94 124 SER A CA 1
ATOM 1004 C C . SER A 1 124 ? -12.695 26.672 -6.832 1 95.94 124 SER A C 1
ATOM 1006 O O . SER A 1 124 ? -13.422 27.578 -7.242 1 95.94 124 SER A O 1
ATOM 1008 N N . LEU A 1 125 ? -11.578 26.922 -6.18 1 94.06 125 LEU A N 1
ATOM 1009 C CA . LEU A 1 125 ? -11.125 28.281 -5.883 1 94.06 125 LEU A CA 1
ATOM 1010 C C . LEU A 1 125 ? -10.078 28.734 -6.891 1 94.06 125 LEU A C 1
ATOM 1012 O O . LEU A 1 125 ? -9.547 29.844 -6.781 1 94.06 125 LEU A O 1
ATOM 1016 N N . ASN A 1 126 ? -9.688 27.891 -7.918 1 92.56 126 ASN A N 1
ATOM 1017 C CA . ASN A 1 126 ? -8.75 28.156 -9 1 92.56 126 ASN A CA 1
ATOM 1018 C C . ASN A 1 126 ? -7.367 28.5 -8.469 1 92.56 126 ASN A C 1
ATOM 1020 O O . ASN A 1 126 ? -6.727 29.438 -8.961 1 92.56 126 ASN A O 1
ATOM 1024 N N . LEU A 1 127 ? -6.953 27.875 -7.426 1 91 127 LEU A N 1
ATOM 1025 C CA . LEU A 1 127 ? -5.602 28.016 -6.906 1 91 127 LEU A CA 1
ATOM 1026 C C . LEU A 1 127 ? -4.645 27.047 -7.602 1 91 127 LEU A C 1
ATOM 1028 O O . LEU A 1 127 ? -4.852 25.828 -7.578 1 91 127 LEU A O 1
ATOM 1032 N N . ASP A 1 128 ? -3.598 27.422 -8.32 1 85.81 128 ASP A N 1
ATOM 1033 C CA . ASP A 1 128 ? -2.773 26.578 -9.18 1 85.81 128 ASP A CA 1
ATOM 1034 C C . ASP A 1 128 ? -1.475 26.188 -8.477 1 85.81 128 ASP A C 1
ATOM 1036 O O . ASP A 1 128 ? -0.782 25.266 -8.922 1 85.81 128 ASP A O 1
ATOM 1040 N N . ASN A 1 129 ? -1.057 26.719 -7.422 1 90.94 129 ASN A N 1
ATOM 1041 C CA . ASN A 1 129 ? 0.248 26.453 -6.82 1 90.94 129 ASN A CA 1
ATOM 1042 C C . ASN A 1 129 ? 0.125 25.641 -5.539 1 90.94 129 ASN A C 1
ATOM 1044 O O . ASN A 1 129 ? 0.963 25.75 -4.641 1 90.94 129 ASN A O 1
ATOM 1048 N N . VAL A 1 130 ? -0.924 24.781 -5.5 1 97.31 130 VAL A N 1
ATOM 1049 C CA . VAL A 1 130 ? -1.14 23.953 -4.312 1 97.31 130 VAL A CA 1
ATOM 1050 C C . VAL A 1 130 ? -0.965 22.484 -4.668 1 97.31 130 VAL A C 1
ATOM 1052 O O . VAL A 1 130 ? -1.603 21.984 -5.598 1 97.31 130 VAL A O 1
ATOM 1055 N N . LYS A 1 131 ? -0.062 21.812 -4.086 1 97.56 131 LYS A N 1
ATOM 1056 C CA . LYS A 1 131 ? 0.161 20.375 -4.25 1 97.56 131 LYS A CA 1
ATOM 1057 C C . LYS A 1 131 ? -0.245 19.609 -2.994 1 97.56 131 LYS A C 1
ATOM 1059 O O . LYS A 1 131 ? 0.257 19.891 -1.902 1 97.56 131 LYS A O 1
ATOM 1064 N N . LEU A 1 132 ? -1.175 18.719 -3.135 1 98.75 132 LEU A N 1
ATOM 1065 C CA . LEU A 1 132 ? -1.699 17.953 -2.02 1 98.75 132 LEU A CA 1
ATOM 1066 C C . LEU A 1 132 ? -1.369 16.469 -2.188 1 98.75 132 LEU A C 1
ATOM 1068 O O . LEU A 1 132 ? -1.313 15.961 -3.311 1 98.75 132 LEU A O 1
ATOM 1072 N N . PHE A 1 133 ? -1.127 15.711 -1.127 1 98.88 133 PHE A N 1
ATOM 1073 C CA . PHE A 1 133 ? -0.758 14.297 -1.123 1 98.88 133 PHE A CA 1
ATOM 1074 C C . PHE A 1 133 ? -1.059 13.664 0.229 1 98.88 133 PHE A C 1
ATOM 1076 O O . PHE A 1 133 ? -1.338 14.367 1.202 1 98.88 133 PHE A O 1
ATOM 1083 N N . THR A 1 134 ? -1.136 12.336 0.303 1 98.81 134 THR A N 1
ATOM 1084 C CA . THR A 1 134 ? -1.235 11.688 1.607 1 98.81 134 THR A CA 1
ATOM 1085 C C . THR A 1 134 ? 0.124 11.656 2.299 1 98.81 134 THR A C 1
ATOM 1087 O O . THR A 1 134 ? 1.162 11.609 1.636 1 98.81 134 THR A O 1
ATOM 1090 N N . GLY A 1 135 ? 0.131 11.727 3.512 1 98.38 135 GLY A N 1
ATOM 1091 C CA . GLY A 1 135 ? 1.351 11.703 4.305 1 98.38 135 GLY A CA 1
ATOM 1092 C C . GLY A 1 135 ? 1.101 11.422 5.773 1 98.38 135 GLY A C 1
ATOM 1093 O O . GLY A 1 135 ? -0.016 11.609 6.266 1 98.38 135 GLY A O 1
ATOM 1094 N N . ASP A 1 136 ? 2.145 10.961 6.426 1 97.12 136 ASP A N 1
ATOM 1095 C CA . ASP A 1 136 ? 2.16 10.641 7.852 1 97.12 136 ASP A CA 1
ATOM 1096 C C . ASP A 1 136 ? 2.934 11.695 8.641 1 97.12 136 ASP A C 1
ATOM 1098 O O . ASP A 1 136 ? 4.109 11.945 8.367 1 97.12 136 ASP A O 1
ATOM 1102 N N . LEU A 1 137 ? 2.307 12.234 9.617 1 96 137 LEU A N 1
ATOM 1103 C CA . LEU A 1 137 ? 2.877 13.281 10.461 1 96 137 LEU A CA 1
ATOM 1104 C C . LEU A 1 137 ? 4.188 12.812 11.086 1 96 137 LEU A C 1
ATOM 1106 O O . LEU A 1 137 ? 5.094 13.625 11.312 1 96 137 LEU A O 1
ATOM 1110 N N . PHE A 1 138 ? 4.332 11.547 11.32 1 96.56 138 PHE A N 1
ATOM 1111 C CA . PHE A 1 138 ? 5.492 11.023 12.039 1 96.56 138 PHE A CA 1
ATOM 1112 C C . PHE A 1 138 ? 6.562 10.547 11.062 1 96.56 138 PHE A C 1
ATOM 1114 O O . PHE A 1 138 ? 7.688 10.242 11.461 1 96.56 138 PHE A O 1
ATOM 1121 N N . ASN A 1 139 ? 6.23 10.438 9.805 1 96.62 139 ASN A N 1
ATOM 1122 C CA . ASN A 1 139 ? 7.125 10.094 8.703 1 96.62 139 ASN A CA 1
ATOM 1123 C C . ASN A 1 139 ? 6.801 10.898 7.445 1 96.62 139 ASN A C 1
ATOM 1125 O O . ASN A 1 139 ? 6.461 10.32 6.41 1 96.62 139 ASN A O 1
ATOM 1129 N N . THR A 1 140 ? 7.012 12.18 7.594 1 98.31 140 THR A N 1
ATOM 1130 C CA . THR A 1 140 ? 6.566 13.078 6.535 1 98.31 140 THR A CA 1
ATOM 1131 C C . THR A 1 140 ? 7.375 12.852 5.258 1 98.31 140 THR A C 1
ATOM 1133 O O . THR A 1 140 ? 8.578 12.594 5.316 1 98.31 140 THR A O 1
ATOM 1136 N N . PRO A 1 141 ? 6.746 12.93 4.121 1 98.62 141 PRO A N 1
ATOM 1137 C CA . PRO A 1 141 ? 7.445 12.781 2.842 1 98.62 141 PRO A CA 1
ATOM 1138 C C . PRO A 1 141 ? 8.047 14.094 2.34 1 98.62 141 PRO A C 1
ATOM 1140 O O . PRO A 1 141 ? 7.883 14.445 1.168 1 98.62 141 PRO A O 1
ATOM 1143 N N . LEU A 1 142 ? 8.75 14.781 3.203 1 98.5 142 LEU A N 1
ATOM 1144 C CA . LEU A 1 142 ? 9.398 16.047 2.883 1 98.5 142 LEU A CA 1
ATOM 1145 C C . LEU A 1 142 ? 10.836 16.062 3.393 1 98.5 142 LEU A C 1
ATOM 1147 O O . LEU A 1 142 ? 11.125 15.531 4.469 1 98.5 142 LEU A O 1
ATOM 1151 N N . LYS A 1 143 ? 11.688 16.672 2.666 1 97.44 143 LYS A N 1
ATOM 1152 C CA . LYS A 1 143 ? 13.109 16.75 2.988 1 97.44 143 LYS A CA 1
ATOM 1153 C C . LYS A 1 143 ? 13.352 17.656 4.188 1 97.44 143 LYS A C 1
ATOM 1155 O O . LYS A 1 143 ? 12.492 18.469 4.551 1 97.44 143 LYS A O 1
ATOM 1160 N N . ASP A 1 144 ? 14.578 17.531 4.746 1 96.25 144 ASP A N 1
ATOM 1161 C CA . ASP A 1 144 ? 15.008 18.391 5.848 1 96.25 144 ASP A CA 1
ATOM 1162 C C . ASP A 1 144 ? 15.047 19.859 5.414 1 96.25 144 ASP A C 1
ATOM 1164 O O . ASP A 1 144 ? 15.547 20.172 4.328 1 96.25 144 ASP A O 1
ATOM 1168 N N . ASP A 1 145 ? 14.438 20.719 6.246 1 95.75 145 ASP A N 1
ATOM 1169 C CA . ASP A 1 145 ? 14.555 22.156 6.062 1 95.75 145 ASP A CA 1
ATOM 1170 C C . ASP A 1 145 ? 14.078 22.578 4.672 1 95.75 145 ASP A C 1
ATOM 1172 O O . ASP A 1 145 ? 14.727 23.391 4.004 1 95.75 145 ASP A O 1
ATOM 1176 N N . SER A 1 146 ? 13 21.969 4.238 1 95.62 146 SER A N 1
ATOM 1177 C CA . SER A 1 146 ? 12.641 22.156 2.838 1 95.62 146 SER A CA 1
ATOM 1178 C C . SER A 1 146 ? 11.445 23.094 2.697 1 95.62 146 SER A C 1
ATOM 1180 O O . SER A 1 146 ? 11.125 23.531 1.592 1 95.62 146 SER A O 1
ATOM 1182 N N . ILE A 1 147 ? 10.742 23.453 3.779 1 96.44 147 ILE A N 1
ATOM 1183 C CA . ILE A 1 147 ? 9.547 24.297 3.744 1 96.44 147 ILE A CA 1
ATOM 1184 C C . ILE A 1 147 ? 9.75 25.516 4.637 1 96.44 147 ILE A C 1
ATOM 1186 O O . ILE A 1 147 ? 10.023 25.375 5.832 1 96.44 147 ILE A O 1
ATOM 1190 N N . ASP A 1 148 ? 9.578 26.703 4.102 1 95.56 148 ASP A N 1
ATOM 1191 C CA . ASP A 1 148 ? 9.82 27.922 4.855 1 95.56 148 ASP A CA 1
ATOM 1192 C C . ASP A 1 148 ? 8.875 28.016 6.059 1 95.56 148 ASP A C 1
ATOM 1194 O O . ASP A 1 148 ? 9.32 28.25 7.184 1 95.56 148 ASP A O 1
ATOM 1198 N N . ILE A 1 149 ? 7.621 27.812 5.809 1 97.06 149 ILE A N 1
ATOM 1199 C CA . ILE A 1 149 ? 6.633 27.875 6.879 1 97.06 149 ILE A CA 1
ATOM 1200 C C . ILE A 1 149 ? 5.855 26.562 6.941 1 97.06 149 ILE A C 1
ATOM 1202 O O . ILE A 1 149 ? 5.191 26.172 5.977 1 97.06 149 ILE A O 1
ATOM 1206 N N . VAL A 1 150 ? 5.969 25.844 8.039 1 98.5 150 VAL A N 1
ATOM 1207 C CA . VAL A 1 150 ? 5.164 24.672 8.336 1 98.5 150 VAL A CA 1
ATOM 1208 C C . VAL A 1 150 ? 4.16 25 9.438 1 98.5 150 VAL A C 1
ATOM 1210 O O . VAL A 1 150 ? 4.52 25.578 10.469 1 98.5 150 VAL A O 1
ATOM 1213 N N . TYR A 1 151 ? 2.887 24.656 9.203 1 98.62 151 TYR A N 1
ATOM 1214 C CA . TYR A 1 151 ? 1.962 24.922 10.305 1 98.62 151 TYR A CA 1
ATOM 1215 C C . TYR A 1 151 ? 0.953 23.781 10.445 1 98.62 151 TYR A C 1
ATOM 1217 O O . TYR A 1 151 ? 0.775 22.984 9.523 1 98.62 151 TYR A O 1
ATOM 1225 N N . THR A 1 152 ? 0.417 23.641 11.602 1 98.38 152 THR A N 1
ATOM 1226 C CA . THR A 1 152 ? -0.674 22.734 11.922 1 98.38 152 THR A CA 1
ATOM 1227 C C . THR A 1 152 ? -1.901 23.5 12.398 1 98.38 152 THR A C 1
ATOM 1229 O O . THR A 1 152 ? -1.777 24.609 12.93 1 98.38 152 THR A O 1
ATOM 1232 N N . SER A 1 153 ? -3.02 23 12.109 1 96.88 153 SER A N 1
ATOM 1233 C CA . SER A 1 153 ? -4.285 23.5 12.641 1 96.88 153 SER A CA 1
ATOM 1234 C C . SER A 1 153 ? -5.18 22.344 13.102 1 96.88 153 SER A C 1
ATOM 1236 O O . SER A 1 153 ? -5.922 21.781 12.305 1 96.88 153 SER A O 1
ATOM 1238 N N . HIS A 1 154 ? -5.137 22.016 14.352 1 93.88 154 HIS A N 1
ATOM 1239 C CA . HIS A 1 154 ? -5.91 20.938 14.961 1 93.88 154 HIS A CA 1
ATOM 1240 C C . HIS A 1 154 ? -5.672 19.609 14.25 1 93.88 154 HIS A C 1
ATOM 1242 O O . HIS A 1 154 ? -6.621 18.891 13.93 1 93.88 154 HIS A O 1
ATOM 1248 N N . SER A 1 155 ? -4.434 19.297 13.922 1 94.75 155 SER A N 1
ATOM 1249 C CA . SER A 1 155 ? -4.125 18.078 13.18 1 94.75 155 SER A CA 1
ATOM 1250 C C . SER A 1 155 ? -3.277 17.125 14.008 1 94.75 155 SER A C 1
ATOM 1252 O O . SER A 1 155 ? -3.281 15.914 13.766 1 94.75 155 SER A O 1
ATOM 1254 N N . ILE A 1 156 ? -2.613 17.594 15.023 1 93.31 156 ILE A N 1
ATOM 1255 C CA . ILE A 1 156 ? -1.735 16.719 15.797 1 93.31 156 ILE A CA 1
ATOM 1256 C C . ILE A 1 156 ? -2.455 16.25 17.062 1 93.31 156 ILE A C 1
ATOM 1258 O O . ILE A 1 156 ? -2.004 15.32 17.734 1 93.31 156 ILE A O 1
ATOM 1262 N N . GLU A 1 157 ? -3.553 16.828 17.391 1 90.25 157 GLU A N 1
ATOM 1263 C CA . GLU A 1 157 ? -4.234 16.688 18.672 1 90.25 157 GLU A CA 1
ATOM 1264 C C . GLU A 1 157 ? -4.578 15.234 18.953 1 90.25 157 GLU A C 1
ATOM 1266 O O . GLU A 1 157 ? -4.477 14.789 20.109 1 90.25 157 GLU A O 1
ATOM 1271 N N . PRO A 1 158 ? -4.922 14.391 18 1 87.56 158 PRO A N 1
ATOM 1272 C CA . PRO A 1 158 ? -5.332 13.023 18.344 1 87.56 158 PRO A CA 1
ATOM 1273 C C . PRO A 1 158 ? -4.148 12.125 18.688 1 87.56 158 PRO A C 1
ATOM 1275 O O . PRO A 1 158 ? -4.332 10.93 18.938 1 87.56 158 PRO A O 1
ATOM 1278 N N . ASN A 1 159 ? -2.979 12.656 18.812 1 90.81 159 ASN A N 1
ATOM 1279 C CA . ASN A 1 159 ? -1.771 11.852 18.969 1 90.81 159 ASN A CA 1
ATOM 1280 C C . ASN A 1 159 ? -1.16 12.031 20.359 1 90.81 159 ASN A C 1
ATOM 1282 O O . ASN A 1 159 ? 0.059 12.141 20.484 1 90.81 159 ASN A O 1
ATOM 1286 N N . GLY A 1 160 ? -2.002 11.961 21.375 1 88 160 GLY A N 1
ATOM 1287 C CA . GLY A 1 160 ? -1.546 12.109 22.75 1 88 160 GLY A CA 1
ATOM 1288 C C . GLY A 1 160 ? -0.384 11.203 23.094 1 88 160 GLY A C 1
ATOM 1289 O O . GLY A 1 160 ? -0.373 10.031 22.703 1 88 160 GLY A O 1
ATOM 1290 N N . GLY A 1 161 ? 0.576 11.789 23.766 1 90.94 161 GLY A N 1
ATOM 1291 C CA . GLY A 1 161 ? 1.721 11.016 24.219 1 90.94 161 GLY A CA 1
ATOM 1292 C C . GLY A 1 161 ? 2.855 10.992 23.203 1 90.94 161 GLY A C 1
ATOM 1293 O O . GLY A 1 161 ? 3.941 10.484 23.5 1 90.94 161 GLY A O 1
ATOM 1294 N N . ARG A 1 162 ? 2.674 11.555 22.078 1 94.25 162 ARG A N 1
ATOM 1295 C CA . ARG A 1 162 ? 3.695 11.516 21.047 1 94.25 162 ARG A CA 1
ATOM 1296 C C . ARG A 1 162 ? 4.145 12.922 20.656 1 94.25 162 ARG A C 1
ATOM 1298 O O . ARG A 1 162 ? 4.5 13.172 19.516 1 94.25 162 ARG A O 1
ATOM 1305 N N . GLU A 1 163 ? 4.09 13.82 21.641 1 95.81 163 GLU A N 1
ATOM 1306 C CA . GLU A 1 163 ? 4.414 15.227 21.422 1 95.81 163 GLU A CA 1
ATOM 1307 C C . GLU A 1 163 ? 5.836 15.391 20.891 1 95.81 163 GLU A C 1
ATOM 1309 O O . GLU A 1 163 ? 6.066 16.125 19.922 1 95.81 163 GLU A O 1
ATOM 1314 N N . GLU A 1 164 ? 6.77 14.727 21.5 1 97.69 164 GLU A N 1
ATOM 1315 C CA . GLU A 1 164 ? 8.172 14.883 21.125 1 97.69 164 GLU A CA 1
ATOM 1316 C C . GLU A 1 164 ? 8.414 14.414 19.703 1 97.69 164 GLU A C 1
ATOM 1318 O O . GLU A 1 164 ? 9.094 15.094 18.922 1 97.69 164 GLU A O 1
ATOM 1323 N N . GLU A 1 165 ? 7.867 13.25 19.359 1 97.38 165 GLU A N 1
ATOM 1324 C CA . GLU A 1 165 ? 8.023 12.719 18.016 1 97.38 165 GLU A CA 1
ATOM 1325 C C . GLU A 1 165 ? 7.449 13.672 16.969 1 97.38 165 GLU A C 1
ATOM 1327 O O . GLU A 1 165 ? 8.078 13.922 15.938 1 97.38 165 GLU A O 1
ATOM 1332 N N . ALA A 1 166 ? 6.285 14.172 17.234 1 97.5 166 ALA A N 1
ATOM 1333 C CA . ALA A 1 166 ? 5.629 15.102 16.328 1 97.5 166 ALA A CA 1
ATOM 1334 C C . ALA A 1 166 ? 6.461 16.375 16.141 1 97.5 166 ALA A C 1
ATOM 1336 O O . ALA A 1 166 ? 6.73 16.781 15.008 1 97.5 166 ALA A O 1
ATOM 1337 N N . LEU A 1 167 ? 6.914 16.906 17.219 1 98.19 167 LEU A N 1
ATOM 1338 C CA . LEU A 1 167 ? 7.656 18.156 17.203 1 98.19 167 LEU A CA 1
ATOM 1339 C C . LEU A 1 167 ? 8.984 17.984 16.469 1 98.19 167 LEU A C 1
ATOM 1341 O O . LEU A 1 167 ? 9.367 18.844 15.656 1 98.19 167 LEU A O 1
ATOM 1345 N N . ARG A 1 168 ? 9.672 16.922 16.703 1 98.25 168 ARG A N 1
ATOM 1346 C CA . ARG A 1 168 ? 10.961 16.672 16.047 1 98.25 168 ARG A CA 1
ATOM 1347 C C . ARG A 1 168 ? 10.789 16.547 14.539 1 98.25 168 ARG A C 1
ATOM 1349 O O . ARG A 1 168 ? 11.586 17.094 13.773 1 98.25 168 ARG A O 1
ATOM 1356 N N . GLU A 1 169 ? 9.773 15.812 14.133 1 98.5 169 GLU A N 1
ATOM 1357 C CA . GLU A 1 169 ? 9.539 15.617 12.703 1 98.5 169 GLU A CA 1
ATOM 1358 C C . GLU A 1 169 ? 9.141 16.922 12.023 1 98.5 169 GLU A C 1
ATOM 1360 O O . GLU A 1 169 ? 9.641 17.25 10.945 1 98.5 169 GLU A O 1
ATOM 1365 N N . LEU A 1 170 ? 8.266 17.656 12.648 1 98.5 170 LEU A N 1
ATOM 1366 C CA . LEU A 1 170 ? 7.836 18.938 12.086 1 98.5 170 LEU A CA 1
ATOM 1367 C C . LEU A 1 170 ? 9 19.922 12.031 1 98.5 170 LEU A C 1
ATOM 1369 O O . LEU A 1 170 ? 9.141 20.656 11.062 1 98.5 170 LEU A O 1
ATOM 1373 N N . TYR A 1 171 ? 9.758 19.891 13.047 1 97.94 171 TYR A N 1
ATOM 1374 C CA . TYR A 1 171 ? 10.945 20.734 13.078 1 97.94 171 TYR A CA 1
ATOM 1375 C C . TYR A 1 171 ? 11.922 20.344 11.969 1 97.94 171 TYR A C 1
ATOM 1377 O O . TYR A 1 171 ? 12.531 21.219 11.344 1 97.94 171 TYR A O 1
ATOM 1385 N N . ARG A 1 172 ? 12.102 19.078 11.695 1 97.25 172 ARG A N 1
ATOM 1386 C CA . ARG A 1 172 ? 13.016 18.578 10.672 1 97.25 172 ARG A CA 1
ATOM 1387 C C . ARG A 1 172 ? 12.688 19.172 9.305 1 97.25 172 ARG A C 1
ATOM 1389 O O . ARG A 1 172 ? 13.586 19.578 8.57 1 97.25 172 ARG A O 1
ATOM 1396 N N . ILE A 1 173 ? 11.414 19.297 8.961 1 97.69 173 ILE A N 1
ATOM 1397 C CA . ILE A 1 173 ? 11.039 19.688 7.605 1 97.69 173 ILE A CA 1
ATOM 1398 C C . ILE A 1 173 ? 10.922 21.219 7.523 1 97.69 173 ILE A C 1
ATOM 1400 O O . ILE A 1 173 ? 10.852 21.781 6.43 1 97.69 173 ILE A O 1
ATOM 1404 N N . THR A 1 174 ? 10.922 21.906 8.633 1 96.94 174 THR A N 1
ATOM 1405 C CA . THR A 1 174 ? 10.773 23.359 8.68 1 96.94 174 THR A CA 1
ATOM 1406 C C . THR A 1 174 ? 12.102 24.047 8.391 1 96.94 174 THR A C 1
ATOM 1408 O O . THR A 1 174 ? 13.133 23.672 8.945 1 96.94 174 THR A O 1
ATOM 1411 N N . ASN A 1 175 ? 12.07 25.031 7.523 1 95.81 175 ASN A N 1
ATOM 1412 C CA . ASN A 1 175 ? 13.273 25.781 7.199 1 95.81 175 ASN A CA 1
ATOM 1413 C C . ASN A 1 175 ? 13.359 27.078 8.016 1 95.81 175 ASN A C 1
ATOM 1415 O O . ASN A 1 175 ? 14.438 27.453 8.469 1 95.81 175 ASN A O 1
ATOM 1419 N N . LYS A 1 176 ? 12.188 27.797 8.273 1 96.06 176 LYS A N 1
ATOM 1420 C CA . LYS A 1 176 ? 12.234 29.094 8.945 1 96.06 176 LYS A CA 1
ATOM 1421 C C . LYS A 1 176 ? 11.367 29.094 10.203 1 96.06 176 LYS A C 1
ATOM 1423 O O . LYS A 1 176 ? 11.875 29.266 11.312 1 96.06 176 LYS A O 1
ATOM 1428 N N . PHE A 1 177 ? 10 28.828 9.961 1 97.81 177 PHE A N 1
ATOM 1429 C CA . PHE A 1 177 ? 9.086 28.953 11.094 1 97.81 177 PHE A CA 1
ATOM 1430 C C . PHE A 1 177 ? 8.156 27.75 11.164 1 97.81 177 PHE A C 1
ATOM 1432 O O . PHE A 1 177 ? 7.617 27.312 10.148 1 97.81 177 PHE A O 1
ATOM 1439 N N . LEU A 1 178 ? 8.016 27.188 12.328 1 98.5 178 LEU A N 1
ATOM 1440 C CA . LEU A 1 178 ? 6.996 26.203 12.664 1 98.5 178 LEU A CA 1
ATOM 1441 C C . LEU A 1 178 ? 5.883 26.828 13.492 1 98.5 178 LEU A C 1
ATOM 1443 O O . LEU A 1 178 ? 6.141 27.391 14.562 1 98.5 178 LEU A O 1
ATOM 1447 N N . ILE A 1 179 ? 4.656 26.797 12.984 1 98.69 179 ILE A N 1
ATOM 1448 C CA . ILE A 1 179 ? 3.51 27.406 13.656 1 98.69 179 ILE A CA 1
ATOM 1449 C C . ILE A 1 179 ? 2.518 26.312 14.062 1 98.69 179 ILE A C 1
ATOM 1451 O O . ILE A 1 179 ? 2.021 25.562 13.219 1 98.69 179 ILE A O 1
ATOM 1455 N N . LEU A 1 180 ? 2.248 26.234 15.352 1 98.06 180 LEU A N 1
ATOM 1456 C CA . LEU A 1 180 ? 1.313 25.234 15.852 1 98.06 180 LEU A CA 1
ATOM 1457 C C . LEU A 1 180 ? 0.038 25.891 16.375 1 98.06 180 LEU A C 1
ATOM 1459 O O . LEU A 1 180 ? 0.082 26.688 17.312 1 98.06 180 LEU A O 1
ATOM 1463 N N . LEU A 1 181 ? -1.051 25.656 15.695 1 96.88 181 LEU A N 1
ATOM 1464 C CA . LEU A 1 181 ? -2.387 25.984 16.172 1 96.88 181 LEU A CA 1
ATOM 1465 C C . LEU A 1 181 ? -3.115 24.75 16.672 1 96.88 181 LEU A C 1
ATOM 1467 O O . LEU A 1 181 ? -3.816 24.078 15.906 1 96.88 181 LEU A O 1
ATOM 1471 N N . GLU A 1 182 ? -3.01 24.438 17.922 1 94.94 182 GLU A N 1
ATOM 1472 C CA . GLU A 1 182 ? -3.533 23.234 18.547 1 94.94 182 GLU A CA 1
ATOM 1473 C C . GLU A 1 182 ? -4.207 23.547 19.875 1 94.94 182 GLU A C 1
ATOM 1475 O O . GLU A 1 182 ? -3.951 24.594 20.484 1 94.94 182 GLU A O 1
ATOM 1480 N N . PRO A 1 183 ? -5.074 22.609 20.297 1 89.81 183 PRO A N 1
ATOM 1481 C CA . PRO A 1 183 ? -5.641 22.844 21.625 1 89.81 183 PRO A CA 1
ATOM 1482 C C . PRO A 1 183 ? -4.566 23.031 22.688 1 89.81 183 PRO A C 1
ATOM 1484 O O . PRO A 1 183 ? -3.574 22.312 22.719 1 89.81 183 PRO A O 1
ATOM 1487 N N . SER A 1 184 ? -4.75 24.016 23.453 1 88.12 184 SER A N 1
ATOM 1488 C CA . SER A 1 184 ? -3.766 24.344 24.469 1 88.12 184 SER A CA 1
ATOM 1489 C C . SER A 1 184 ? -4.238 23.891 25.859 1 88.12 184 SER A C 1
ATOM 1491 O O . SER A 1 184 ? -5.188 24.453 26.406 1 88.12 184 SER A O 1
ATOM 1493 N N . TYR A 1 185 ? -3.508 22.938 26.328 1 87 185 TYR A N 1
ATOM 1494 C CA . TYR A 1 185 ? -3.816 22.453 27.656 1 87 185 TYR A CA 1
ATOM 1495 C C . TYR A 1 185 ? -3.58 23.531 28.719 1 87 185 TYR A C 1
ATOM 1497 O O . TYR A 1 185 ? -4.359 23.656 29.656 1 87 185 TYR A O 1
ATOM 1505 N N . GLU A 1 186 ? -2.574 24.328 28.547 1 87.12 186 GLU A N 1
ATOM 1506 C CA . GLU A 1 186 ? -2.162 25.359 29.5 1 87.12 186 GLU A CA 1
ATOM 1507 C C . GLU A 1 186 ? -3.217 26.453 29.625 1 87.12 186 GLU A C 1
ATOM 1509 O O . GLU A 1 186 ? -3.395 27.031 30.688 1 87.12 186 GLU A O 1
ATOM 1514 N N . PHE A 1 187 ? -3.902 26.688 28.516 1 87.19 187 PHE A N 1
ATOM 1515 C CA . PHE A 1 187 ? -4.84 27.797 28.5 1 87.19 187 PHE A CA 1
ATOM 1516 C C . PHE A 1 187 ? -6.273 27.312 28.672 1 87.19 187 PHE A C 1
ATOM 1518 O O . PHE A 1 187 ? -7.211 28.109 28.703 1 87.19 187 PHE A O 1
ATOM 1525 N N . ALA A 1 188 ? -6.453 26 28.828 1 86.94 188 ALA A N 1
ATOM 1526 C CA . ALA A 1 188 ? -7.789 25.422 28.875 1 86.94 188 ALA A CA 1
ATOM 1527 C C . ALA A 1 188 ? -8.32 25.406 30.312 1 86.94 188 ALA A C 1
ATOM 1529 O O . ALA A 1 188 ? -7.547 25.359 31.266 1 86.94 188 ALA A O 1
ATOM 1530 N N . ASP A 1 189 ? -9.625 25.516 30.375 1 88.25 189 ASP A N 1
ATOM 1531 C CA . ASP A 1 189 ? -10.258 25.344 31.688 1 88.25 189 ASP A CA 1
ATOM 1532 C C . ASP A 1 189 ? -10.32 23.875 32.094 1 88.25 189 ASP A C 1
ATOM 1534 O O . ASP A 1 189 ? -9.867 23 31.344 1 88.25 189 ASP A O 1
ATOM 1538 N N . VAL A 1 190 ? -10.828 23.672 33.25 1 89.94 190 VAL A N 1
ATOM 1539 C CA . VAL A 1 190 ? -10.82 22.328 33.844 1 89.94 190 VAL A CA 1
ATOM 1540 C C . VAL A 1 190 ? -11.625 21.375 32.969 1 89.94 190 VAL A C 1
ATOM 1542 O O . VAL A 1 190 ? -11.18 20.25 32.688 1 89.94 190 VAL A O 1
ATOM 1545 N N . LYS A 1 191 ? -12.766 21.781 32.5 1 90 191 LYS A N 1
ATOM 1546 C CA . LYS A 1 191 ? -13.633 20.938 31.688 1 90 191 LYS A CA 1
ATOM 1547 C C . LYS A 1 191 ? -12.953 20.594 30.359 1 90 191 LYS A C 1
ATOM 1549 O O . LYS A 1 191 ? -13 19.438 29.938 1 90 191 LYS A O 1
ATOM 1554 N N . SER A 1 192 ? -12.352 21.562 29.797 1 87.88 192 SER A N 1
ATOM 1555 C CA . SER A 1 192 ? -11.656 21.375 28.531 1 87.88 192 SER A CA 1
ATOM 1556 C C . SER A 1 192 ? -10.461 20.438 28.688 1 87.88 192 SER A C 1
ATOM 1558 O O . SER A 1 192 ? -10.195 19.594 27.828 1 87.88 192 SER A O 1
ATOM 1560 N N . ARG A 1 193 ? -9.797 20.531 29.781 1 90.31 193 ARG A N 1
ATOM 1561 C CA . ARG A 1 193 ? -8.656 19.656 30.062 1 90.31 193 ARG A CA 1
ATOM 1562 C C . ARG A 1 193 ? -9.102 18.203 30.172 1 90.31 193 ARG A C 1
ATOM 1564 O O . ARG A 1 193 ? -8.453 17.312 29.641 1 90.31 193 ARG A O 1
ATOM 1571 N N . GLN A 1 194 ? -10.164 18.062 30.859 1 89.75 194 GLN A N 1
ATOM 1572 C CA . GLN A 1 194 ? -10.695 16.703 31.031 1 89.75 194 GLN A CA 1
ATOM 1573 C C . GLN A 1 194 ? -11.086 16.094 29.688 1 89.75 194 GLN A C 1
ATOM 1575 O O . GLN A 1 194 ? -10.836 14.914 29.438 1 89.75 194 GLN A O 1
ATOM 1580 N N . ARG A 1 195 ? -11.641 16.859 28.859 1 86 195 ARG A N 1
ATOM 1581 C CA . ARG A 1 195 ? -12.023 16.406 27.531 1 86 195 ARG A CA 1
ATOM 1582 C C . ARG A 1 195 ? -10.805 15.992 26.719 1 86 195 ARG A C 1
ATOM 1584 O O . ARG A 1 195 ? -10.828 14.969 26.031 1 86 195 ARG A O 1
ATOM 1591 N N . MET A 1 196 ? -9.812 16.812 26.766 1 86.75 196 MET A N 1
ATOM 1592 C CA . MET A 1 196 ? -8.586 16.516 26.047 1 86.75 196 MET A CA 1
ATOM 1593 C C . MET A 1 196 ? -7.992 15.18 26.5 1 86.75 196 MET A C 1
ATOM 1595 O O . MET A 1 196 ? -7.586 14.359 25.672 1 86.75 196 MET A O 1
ATOM 1599 N N . LEU A 1 197 ? -8.016 14.961 27.75 1 86.19 197 LEU A N 1
ATOM 1600 C CA . LEU A 1 197 ? -7.48 13.727 28.312 1 86.19 197 LEU A CA 1
ATOM 1601 C C . LEU A 1 197 ? -8.32 12.523 27.906 1 86.19 197 LEU A C 1
ATOM 1603 O O . LEU A 1 197 ? -7.785 11.492 27.5 1 86.19 197 LEU A O 1
ATOM 1607 N N . GLU A 1 198 ? -9.625 12.703 27.922 1 82.69 198 GLU A N 1
ATOM 1608 C CA . GLU A 1 198 ? -10.547 11.625 27.578 1 82.69 198 GLU A CA 1
ATOM 1609 C C . GLU A 1 198 ? -10.422 11.242 26.109 1 82.69 198 GLU A C 1
ATOM 1611 O O . GLU A 1 198 ? -10.586 10.078 25.75 1 82.69 198 GLU A O 1
ATOM 1616 N N . ASN A 1 199 ? -10.078 12.156 25.328 1 82.88 199 ASN A N 1
ATOM 1617 C CA . ASN A 1 199 ? -10 11.922 23.891 1 82.88 199 ASN A CA 1
ATOM 1618 C C . ASN A 1 199 ? -8.594 11.5 23.469 1 82.88 199 ASN A C 1
ATOM 1620 O O . ASN A 1 199 ? -8.352 11.211 22.297 1 82.88 199 ASN A O 1
ATOM 1624 N N . GLY A 1 200 ? -7.66 11.516 24.391 1 83.19 200 GLY A N 1
ATOM 1625 C CA . GLY A 1 200 ? -6.293 11.133 24.062 1 83.19 200 GLY A CA 1
ATOM 1626 C C . GLY A 1 200 ? -5.551 12.188 23.266 1 83.19 200 GLY A C 1
ATOM 1627 O O . GLY A 1 200 ? -4.723 11.859 22.422 1 83.19 200 GLY A O 1
ATOM 1628 N N . TYR A 1 201 ? -5.848 13.422 23.562 1 87.62 201 TYR A N 1
ATOM 1629 C CA . TYR A 1 201 ? -5.23 14.516 22.828 1 87.62 201 TYR A CA 1
ATOM 1630 C C . TYR A 1 201 ? -3.85 14.836 23.375 1 87.62 201 TYR A C 1
ATOM 1632 O O . TYR A 1 201 ? -3.508 14.438 24.484 1 87.62 201 TYR A O 1
ATOM 1640 N N . ILE A 1 202 ? -3.076 15.453 22.547 1 90.25 202 ILE A N 1
ATOM 1641 C CA . ILE A 1 202 ? -1.797 16 22.984 1 90.25 202 ILE A CA 1
ATOM 1642 C C . ILE A 1 202 ? -2.029 17.094 24.031 1 90.25 202 ILE A C 1
ATOM 1644 O O . ILE A 1 202 ? -2.91 17.938 23.875 1 90.25 202 ILE A O 1
ATOM 1648 N N . THR A 1 203 ? -1.161 17.062 25.156 1 91.31 203 THR A N 1
ATOM 1649 C CA . THR A 1 203 ? -1.382 18.031 26.219 1 91.31 203 THR A CA 1
ATOM 1650 C C . THR A 1 203 ? -0.079 18.734 26.594 1 91.31 203 THR A C 1
ATOM 1652 O O . THR A 1 203 ? -0.09 19.734 27.312 1 91.31 203 THR A O 1
ATOM 1655 N N . LYS A 1 204 ? 1.012 18.375 26.078 1 94.25 204 LYS A N 1
ATOM 1656 C CA . LYS A 1 204 ? 2.299 18.859 26.562 1 94.25 204 LYS A CA 1
ATOM 1657 C C . LYS A 1 204 ? 3.139 19.422 25.422 1 94.25 204 LYS A C 1
ATOM 1659 O O . LYS A 1 204 ? 4.359 19.25 25.406 1 94.25 204 LYS A O 1
ATOM 1664 N N . LEU A 1 205 ? 2.521 20.047 24.484 1 94.88 205 LEU A N 1
ATOM 1665 C CA . LEU A 1 205 ? 3.25 20.547 23.328 1 94.88 205 LEU A CA 1
ATOM 1666 C C . LEU A 1 205 ? 4.246 21.625 23.734 1 94.88 205 LEU A C 1
ATOM 1668 O O . LEU A 1 205 ? 5.418 21.578 23.359 1 94.88 205 LEU A O 1
ATOM 1672 N N . TYR A 1 206 ? 3.797 22.547 24.531 1 95.44 206 TYR A N 1
ATOM 1673 C CA . TYR A 1 206 ? 4.637 23.672 24.922 1 95.44 206 TYR A CA 1
ATOM 1674 C C . TYR A 1 206 ? 5.824 23.203 25.75 1 95.44 206 TYR A C 1
ATOM 1676 O O . TYR A 1 206 ? 6.973 23.547 25.453 1 95.44 206 TYR A O 1
ATOM 1684 N N . SER A 1 207 ? 5.555 22.484 26.797 1 96.44 207 SER A N 1
ATOM 1685 C CA . SER A 1 207 ? 6.617 22.016 27.688 1 96.44 207 SER A CA 1
ATOM 1686 C C . SER A 1 207 ? 7.609 21.125 26.938 1 96.44 207 SER A C 1
ATOM 1688 O O . SER A 1 207 ? 8.812 21.172 27.203 1 96.44 207 SER A O 1
ATOM 1690 N N . THR A 1 208 ? 7.098 20.312 26.047 1 97.56 208 THR A N 1
ATOM 1691 C CA . THR A 1 208 ? 7.969 19.453 25.266 1 97.56 208 THR A CA 1
ATOM 1692 C C . THR A 1 208 ? 8.859 20.281 24.344 1 97.56 208 THR A C 1
ATOM 1694 O O . THR A 1 208 ? 10.047 19.984 24.203 1 97.56 208 THR A O 1
ATOM 1697 N N . ALA A 1 209 ? 8.305 21.281 23.672 1 97.81 209 ALA A N 1
ATOM 1698 C CA . ALA A 1 209 ? 9.102 22.156 22.828 1 97.81 209 ALA A CA 1
ATOM 1699 C C . ALA A 1 209 ? 10.211 22.844 23.609 1 97.81 209 ALA A C 1
ATOM 1701 O O . ALA A 1 209 ? 11.344 22.938 23.141 1 97.81 209 ALA A O 1
ATOM 1702 N N . LYS A 1 210 ? 9.93 23.281 24.812 1 97.44 210 LYS A N 1
ATOM 1703 C CA . LYS A 1 210 ? 10.914 23.906 25.688 1 97.44 210 LYS A CA 1
ATOM 1704 C C . LYS A 1 210 ? 12.023 22.922 26.062 1 97.44 210 LYS A C 1
ATOM 1706 O O . LYS A 1 210 ? 13.203 23.25 26.016 1 97.44 210 LYS A O 1
ATOM 1711 N N . LYS A 1 211 ? 11.57 21.797 26.422 1 97.81 211 LYS A N 1
ATOM 1712 C CA . LYS A 1 211 ? 12.523 20.75 26.797 1 97.81 211 LYS A CA 1
ATOM 1713 C C . LYS A 1 211 ? 13.469 20.422 25.641 1 97.81 211 LYS A C 1
ATOM 1715 O O . LYS A 1 211 ? 14.641 20.125 25.859 1 97.81 211 LYS A O 1
ATOM 1720 N N . LEU A 1 212 ? 12.961 20.438 24.406 1 97.69 212 LEU A N 1
ATOM 1721 C CA . LEU A 1 212 ? 13.75 20.156 23.219 1 97.69 212 LEU A CA 1
ATOM 1722 C C . LEU A 1 212 ? 14.68 21.312 22.875 1 97.69 212 LEU A C 1
ATOM 1724 O O . LEU A 1 212 ? 15.531 21.188 22 1 97.69 212 LEU A O 1
ATOM 1728 N N . GLY A 1 213 ? 14.492 22.453 23.516 1 97.38 213 GLY A N 1
ATOM 1729 C CA . GLY A 1 213 ? 15.352 23.594 23.297 1 97.38 213 GLY A CA 1
ATOM 1730 C C . GLY A 1 213 ? 14.953 24.422 22.078 1 97.38 213 GLY A C 1
ATOM 1731 O O . GLY A 1 213 ? 15.781 25.141 21.516 1 97.38 213 GLY A O 1
ATOM 1732 N N . PHE A 1 214 ? 13.719 24.281 21.672 1 97.81 214 PHE A N 1
ATOM 1733 C CA . PHE A 1 214 ? 13.258 25.047 20.516 1 97.81 214 PHE A CA 1
ATOM 1734 C C . PHE A 1 214 ? 13.125 26.516 20.859 1 97.81 214 PHE A C 1
ATOM 1736 O O . PHE A 1 214 ? 12.844 26.875 22 1 97.81 214 PHE A O 1
ATOM 1743 N N . ASN A 1 215 ? 13.422 27.391 19.859 1 97.81 215 ASN A N 1
ATOM 1744 C CA . ASN A 1 215 ? 13.266 28.828 20.016 1 97.81 215 ASN A CA 1
ATOM 1745 C C . ASN A 1 215 ? 11.812 29.266 19.828 1 97.81 215 ASN A C 1
ATOM 1747 O O . ASN A 1 215 ? 11.414 29.672 18.734 1 97.81 215 ASN A O 1
ATOM 1751 N N . ILE A 1 216 ? 11.094 29.25 20.938 1 98 216 ILE A N 1
ATOM 1752 C CA . ILE A 1 216 ? 9.695 29.656 20.922 1 98 216 ILE A CA 1
ATOM 1753 C C . ILE A 1 216 ? 9.602 31.172 20.984 1 98 216 ILE A C 1
ATOM 1755 O O . ILE A 1 216 ? 9.945 31.781 22 1 98 216 ILE A O 1
ATOM 1759 N N . ILE A 1 217 ? 9.055 31.812 19.953 1 97.62 217 ILE A N 1
ATOM 1760 C CA . ILE A 1 217 ? 9.078 33.281 19.922 1 97.62 217 ILE A CA 1
ATOM 1761 C C . ILE A 1 217 ? 7.699 33.812 20.281 1 97.62 217 ILE A C 1
ATOM 1763 O O . ILE A 1 217 ? 7.555 35 20.562 1 97.62 217 ILE A O 1
ATOM 1767 N N . GLU A 1 218 ? 6.707 33 20.25 1 97.06 218 GLU A N 1
ATOM 1768 C CA . GLU A 1 218 ? 5.359 33.375 20.656 1 97.06 218 GLU A CA 1
ATOM 1769 C C . GLU A 1 218 ? 4.574 32.188 21.188 1 97.06 218 GLU A C 1
ATOM 1771 O O . GLU A 1 218 ? 4.695 31.062 20.656 1 97.06 218 GLU A O 1
ATOM 1776 N N . HIS A 1 219 ? 3.865 32.312 22.203 1 96.44 219 HIS A N 1
ATOM 1777 C CA . HIS A 1 219 ? 2.93 31.344 22.75 1 96.44 219 HIS A CA 1
ATOM 1778 C C . HIS A 1 219 ? 1.75 32.031 23.422 1 96.44 219 HIS A C 1
ATOM 1780 O O . HIS A 1 219 ? 1.906 32.625 24.484 1 96.44 219 HIS A O 1
ATOM 1786 N N . LYS A 1 220 ? 0.598 32 22.812 1 95 220 LYS A N 1
ATOM 1787 C CA . LYS A 1 220 ? -0.598 32.688 23.297 1 95 220 LYS A CA 1
ATOM 1788 C C . LYS A 1 220 ? -1.863 32.031 22.75 1 95 220 LYS A C 1
ATOM 1790 O O . LYS A 1 220 ? -1.79 31.094 21.938 1 95 220 LYS A O 1
ATOM 1795 N N . LEU A 1 221 ? -2.992 32.438 23.25 1 93.38 221 LEU A N 1
ATOM 1796 C CA . LEU A 1 221 ? -4.258 32.031 22.656 1 93.38 221 LEU A CA 1
ATOM 1797 C C . LEU A 1 221 ? -4.453 32.656 21.281 1 93.38 221 LEU A C 1
ATOM 1799 O O . LEU A 1 221 ? -4.156 33.812 21.094 1 93.38 221 LEU A O 1
ATOM 1803 N N . PHE A 1 222 ? -4.922 31.875 20.375 1 92.56 222 PHE A N 1
ATOM 1804 C CA . PHE A 1 222 ? -5.164 32.344 19.016 1 92.56 222 PHE A CA 1
ATOM 1805 C C . PHE A 1 222 ? -6.375 33.281 18.984 1 92.56 222 PHE A C 1
ATOM 1807 O O . PHE A 1 222 ? -6.379 34.281 18.25 1 92.56 222 PHE A O 1
ATOM 1814 N N . GLY A 1 223 ? -7.391 33.125 20.047 1 76.62 223 GLY A N 1
ATOM 1815 C CA . GLY A 1 223 ? -8.516 34.031 20.281 1 76.62 223 GLY A CA 1
ATOM 1816 C C . GLY A 1 223 ? -9.727 33.688 1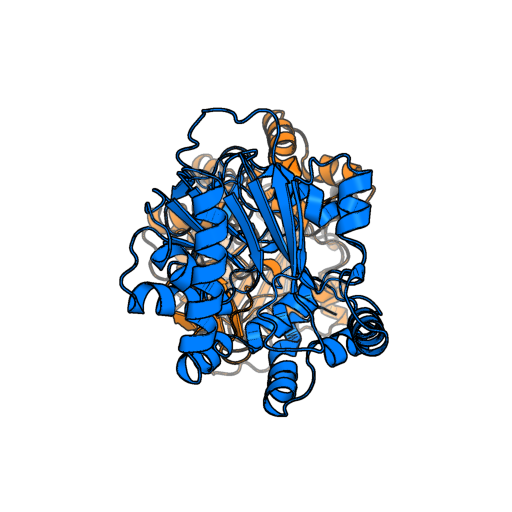9.422 1 76.62 223 GLY A C 1
ATOM 1817 O O . GLY A 1 223 ? -10.836 34.156 19.719 1 76.62 223 GLY A O 1
ATOM 1818 N N . ASN A 1 224 ? -9.719 33.25 18.234 1 61 224 ASN A N 1
ATOM 1819 C CA . ASN A 1 224 ? -10.898 33.031 17.406 1 61 224 ASN A CA 1
ATOM 1820 C C . ASN A 1 224 ? -11.516 31.656 17.656 1 61 224 ASN A C 1
ATOM 1822 O O . ASN A 1 224 ? -11.672 30.859 16.719 1 61 224 ASN A O 1
ATOM 1826 N N . ASN A 1 225 ? -11.742 31.328 18.969 1 59.62 225 ASN A N 1
ATOM 1827 C CA . ASN A 1 225 ? -12.133 29.938 19.203 1 59.62 225 ASN A CA 1
ATOM 1828 C C . ASN A 1 225 ? -13.625 29.734 18.984 1 59.62 225 ASN A C 1
ATOM 1830 O O . ASN A 1 225 ? -14.453 30.391 19.609 1 59.62 225 ASN A O 1
ATOM 1834 N N . SER A 1 226 ? -13.922 29.047 17.844 1 55.28 226 SER A N 1
ATOM 1835 C CA . SER A 1 226 ? -15.297 28.641 17.562 1 55.28 226 SER A CA 1
ATOM 1836 C C . SER A 1 226 ? -15.812 27.656 18.625 1 55.28 226 SER A C 1
ATOM 1838 O O . SER A 1 226 ? -17.016 27.594 18.875 1 55.28 226 SER A O 1
ATOM 1840 N N . ASN A 1 227 ? -14.867 26.953 19.219 1 63.78 227 ASN A N 1
ATOM 1841 C CA . ASN A 1 227 ? -15.258 25.969 20.219 1 63.78 227 ASN A CA 1
ATOM 1842 C C . ASN A 1 227 ? -14.602 26.234 21.562 1 63.78 227 ASN A C 1
ATOM 1844 O O . ASN A 1 227 ? -13.438 25.906 21.781 1 63.78 227 ASN A O 1
ATOM 1848 N N . PRO A 1 228 ? -15.352 26.844 22.453 1 66.38 228 PRO A N 1
ATOM 1849 C CA . PRO A 1 228 ? -14.781 27.172 23.75 1 66.38 228 PRO A CA 1
ATOM 1850 C C . PRO A 1 228 ? -14.203 25.953 24.469 1 66.38 228 PRO A C 1
ATOM 1852 O O . PRO A 1 228 ? -13.352 26.109 25.344 1 66.38 228 PRO A O 1
ATOM 1855 N N . LEU A 1 229 ? -14.703 24.812 24.125 1 69.94 229 LEU A N 1
ATOM 1856 C CA . LEU A 1 229 ? -14.258 23.578 24.781 1 69.94 229 LEU A CA 1
ATOM 1857 C C . LEU A 1 229 ? -12.93 23.109 24.203 1 69.94 229 LEU A C 1
ATOM 1859 O O . LEU A 1 229 ? -12.312 22.188 24.719 1 69.94 229 LEU A O 1
ATOM 1863 N N . ASN A 1 230 ? -12.477 23.797 23.219 1 77.88 230 ASN A N 1
ATOM 1864 C CA . ASN A 1 230 ? -11.219 23.453 22.578 1 77.88 230 ASN A CA 1
ATOM 1865 C C . ASN A 1 230 ? -10.43 24.688 22.188 1 77.88 230 ASN A C 1
ATOM 1867 O O . ASN A 1 230 ? -10.195 24.938 21 1 77.88 230 ASN A O 1
ATOM 1871 N N . PRO A 1 231 ? -10.016 25.406 23.234 1 83.94 231 PRO A N 1
ATOM 1872 C CA . PRO A 1 231 ? -9.297 26.641 22.906 1 83.94 231 PRO A CA 1
ATOM 1873 C C . PRO A 1 231 ? -8.047 26.391 22.062 1 83.94 231 PRO A C 1
ATOM 1875 O O . PRO A 1 231 ? -7.258 25.5 22.375 1 83.94 231 PRO A O 1
ATOM 1878 N N . THR A 1 232 ? -7.875 27.172 20.984 1 92.06 232 THR A N 1
ATOM 1879 C CA . THR A 1 232 ? -6.73 27.031 20.094 1 92.06 232 THR A CA 1
ATOM 1880 C C . THR A 1 232 ? -5.559 27.875 20.578 1 92.06 232 THR A C 1
ATOM 1882 O O . THR A 1 232 ? -5.664 29.109 20.688 1 92.06 232 THR A O 1
ATOM 1885 N N . GLY A 1 233 ? -4.52 27.219 21 1 93.75 233 GLY A N 1
ATOM 1886 C CA . GLY A 1 233 ? -3.268 27.906 21.266 1 93.75 233 GLY A CA 1
ATOM 1887 C C . GLY A 1 233 ? -2.426 28.125 20.031 1 93.75 233 GLY A C 1
ATOM 1888 O O . GLY A 1 233 ? -2.457 27.328 19.094 1 93.75 233 GLY A O 1
ATOM 1889 N N . LEU A 1 234 ? -1.739 29.297 20.031 1 96.75 234 LEU A N 1
ATOM 1890 C CA . LEU A 1 234 ? -0.747 29.609 19 1 96.75 234 LEU A CA 1
ATOM 1891 C C . LEU A 1 234 ? 0.667 29.5 19.562 1 96.75 234 LEU A C 1
ATOM 1893 O O . LEU A 1 234 ? 0.982 30.094 20.594 1 96.75 234 LEU A O 1
ATOM 1897 N N . MET A 1 235 ? 1.459 28.688 19 1 97.75 235 MET A N 1
ATOM 1898 C CA . MET A 1 235 ? 2.885 28.609 19.312 1 97.75 235 MET A CA 1
ATOM 1899 C C . MET A 1 235 ? 3.719 28.781 18.047 1 97.75 235 MET A C 1
ATOM 1901 O O . MET A 1 235 ? 3.494 28.094 17.047 1 97.75 235 MET A O 1
ATOM 1905 N N . ILE A 1 236 ? 4.637 29.75 18.047 1 98.56 236 ILE A N 1
ATOM 1906 C CA . ILE A 1 236 ? 5.52 29.969 16.906 1 98.56 236 ILE A CA 1
ATOM 1907 C C . ILE A 1 236 ? 6.961 29.641 17.297 1 98.56 236 ILE A C 1
ATOM 1909 O O . ILE A 1 236 ? 7.484 30.172 18.281 1 98.56 236 ILE A O 1
ATOM 1913 N N . ILE A 1 237 ? 7.523 28.766 16.578 1 98.31 237 ILE A N 1
ATOM 1914 C CA . ILE A 1 237 ? 8.906 28.344 16.766 1 98.31 237 ILE A CA 1
ATOM 1915 C C . ILE A 1 237 ? 9.758 28.812 15.602 1 98.31 237 ILE A C 1
ATOM 1917 O O . ILE A 1 237 ? 9.43 28.562 14.438 1 98.31 237 ILE A O 1
ATOM 1921 N N . ARG A 1 238 ? 10.859 29.562 15.836 1 97.06 238 ARG A N 1
ATOM 1922 C CA . ARG A 1 238 ? 11.797 30.016 14.812 1 97.06 238 ARG A CA 1
ATOM 1923 C C . ARG A 1 238 ? 12.969 29.047 14.68 1 97.06 238 ARG A C 1
ATOM 1925 O O . ARG A 1 238 ? 13.586 28.672 15.672 1 97.06 238 ARG A O 1
ATOM 1932 N N . LYS A 1 239 ? 13.141 28.578 13.453 1 92.5 239 LYS A N 1
ATOM 1933 C CA . LYS A 1 239 ? 14.305 27.734 13.188 1 92.5 239 LYS A CA 1
ATOM 1934 C C . LYS A 1 239 ? 15.57 28.562 13.047 1 92.5 239 LYS A C 1
ATOM 1936 O O . LYS A 1 239 ? 15.539 29.672 12.516 1 92.5 239 LYS A O 1
ATOM 1941 N N . ARG A 1 240 ? 16.719 28.375 13.805 1 73.12 240 ARG A N 1
ATOM 1942 C CA . ARG A 1 240 ? 17.938 29.172 13.875 1 73.12 240 ARG A CA 1
ATOM 1943 C C . ARG A 1 240 ? 18.516 29.406 12.492 1 73.12 240 ARG A C 1
ATOM 1945 O O . ARG A 1 240 ? 18.812 30.547 12.125 1 73.12 240 ARG A O 1
ATOM 1952 N N . LYS A 1 241 ? 19.359 28.406 11.75 1 64.5 241 LYS A N 1
ATOM 1953 C CA . LYS A 1 241 ? 20.172 28.656 10.562 1 64.5 241 LYS A CA 1
ATOM 1954 C C . LYS A 1 241 ? 19.359 28.484 9.289 1 64.5 241 LYS A C 1
ATOM 1956 O O . LYS A 1 241 ? 18.828 27.406 9.016 1 64.5 241 LYS A O 1
ATOM 1961 N N . ASP A 1 242 ? 18.578 29.688 8.977 1 61.41 242 ASP A N 1
ATOM 1962 C CA . ASP A 1 242 ? 17.844 29.656 7.715 1 61.41 242 ASP A CA 1
ATOM 1963 C C . ASP A 1 242 ? 18.781 29.359 6.547 1 61.41 242 ASP A C 1
ATOM 1965 O O . ASP A 1 242 ? 19.766 30.062 6.344 1 61.41 242 ASP A O 1
ATOM 1969 N N . LYS A 1 243 ? 18.828 28.188 6.188 1 62.25 243 LYS A N 1
ATOM 1970 C CA . LYS A 1 243 ? 19.625 27.922 4.988 1 62.25 243 LYS A CA 1
ATOM 1971 C C . LYS A 1 243 ? 19 28.594 3.762 1 62.25 243 LYS A C 1
ATOM 1973 O O . LYS A 1 243 ? 17.781 28.516 3.557 1 62.25 243 LYS A O 1
ATOM 1978 N N . ASN A 1 244 ? 19.438 29.812 3.432 1 63.28 244 ASN A N 1
ATOM 1979 C CA . ASN A 1 244 ? 19 30.547 2.25 1 63.28 244 ASN A CA 1
ATOM 1980 C C . ASN A 1 244 ? 18.922 29.641 1.023 1 63.28 244 ASN A C 1
ATOM 1982 O O . ASN A 1 244 ? 19.031 30.109 -0.11 1 63.28 244 ASN A O 1
ATOM 1986 N N . THR A 1 245 ? 18.828 28.328 1.205 1 64.56 245 THR A N 1
ATOM 1987 C CA . THR A 1 245 ? 18.781 27.453 0.042 1 64.56 245 THR A CA 1
ATOM 1988 C C . THR A 1 245 ? 17.344 27.047 -0.272 1 64.56 245 THR A C 1
ATOM 1990 O O . THR A 1 245 ? 16.578 26.688 0.629 1 64.56 245 THR A O 1
ATOM 1993 N N . VAL A 1 246 ? 16.922 27.422 -1.539 1 70.69 246 VAL A N 1
ATOM 1994 C CA . VAL A 1 246 ? 15.602 27.016 -2.023 1 70.69 246 VAL A CA 1
ATOM 1995 C C . VAL A 1 246 ? 15.656 25.578 -2.518 1 70.69 246 VAL A C 1
ATOM 1997 O O . VAL A 1 246 ? 16.469 25.234 -3.383 1 70.69 246 VAL A O 1
ATOM 2000 N N . VAL A 1 247 ? 14.828 24.75 -1.796 1 83.5 247 VAL A N 1
ATOM 2001 C CA . VAL A 1 247 ? 14.688 23.375 -2.254 1 83.5 247 VAL A CA 1
ATOM 2002 C C . VAL A 1 247 ? 13.609 23.297 -3.336 1 83.5 247 VAL A C 1
ATOM 2004 O O . VAL A 1 247 ? 12.438 23.578 -3.078 1 83.5 247 VAL A O 1
ATOM 2007 N N . VAL A 1 248 ? 13.984 22.953 -4.531 1 83.19 248 VAL A N 1
ATOM 2008 C CA . VAL A 1 248 ? 13.102 22.953 -5.695 1 83.19 248 VAL A CA 1
ATOM 2009 C C . VAL A 1 248 ? 12.039 21.875 -5.535 1 83.19 248 VAL A C 1
ATOM 2011 O O . VAL A 1 248 ? 10.859 22.109 -5.773 1 83.19 248 VAL A O 1
ATOM 2014 N N . ASN A 1 249 ? 12.414 20.703 -5.137 1 91.56 249 ASN A N 1
ATOM 2015 C CA . ASN A 1 249 ? 11.484 19.609 -4.906 1 91.56 249 ASN A CA 1
ATOM 2016 C C . ASN A 1 249 ? 11.594 19.062 -3.484 1 91.56 249 ASN A C 1
ATOM 2018 O O . ASN A 1 249 ? 12.422 18.203 -3.207 1 91.56 249 ASN A O 1
ATOM 2022 N N . PRO A 1 250 ? 10.688 19.5 -2.678 1 96.62 250 PRO A N 1
ATOM 2023 C CA . PRO A 1 250 ? 10.82 19.125 -1.267 1 96.62 250 PRO A CA 1
ATOM 2024 C C . PRO A 1 250 ? 10.383 17.688 -0.987 1 96.62 250 PRO A C 1
ATOM 2026 O O . PRO A 1 250 ? 10.68 17.156 0.081 1 96.62 250 PRO A O 1
ATOM 2029 N N . LEU A 1 251 ? 9.633 17.047 -1.921 1 98 251 LEU A N 1
ATOM 2030 C CA . LEU A 1 251 ? 9.102 15.711 -1.683 1 98 251 LEU A CA 1
ATOM 2031 C C . LEU A 1 251 ? 10.227 14.68 -1.646 1 98 251 LEU A C 1
ATOM 2033 O O . LEU A 1 251 ? 11.18 14.766 -2.418 1 98 251 LEU A O 1
ATOM 2037 N N . CYS A 1 252 ? 10.07 13.734 -0.758 1 98.44 252 CYS A N 1
ATOM 2038 C CA . CYS A 1 252 ? 11.039 12.648 -0.646 1 98.44 252 CYS A CA 1
ATOM 2039 C C . CYS A 1 252 ? 10.352 11.352 -0.217 1 98.44 252 CYS A C 1
ATOM 2041 O O . CYS A 1 252 ? 9.156 11.344 0.064 1 98.44 252 CYS A O 1
ATOM 2043 N N . CYS A 1 253 ? 11.109 10.242 -0.248 1 98 253 CYS A N 1
ATOM 2044 C CA . CYS A 1 253 ? 10.625 8.969 0.266 1 98 253 CYS A CA 1
ATOM 2045 C C . CYS A 1 253 ? 10.336 9.055 1.759 1 98 253 CYS A C 1
ATOM 2047 O O . CYS A 1 253 ? 11.211 9.414 2.549 1 98 253 CYS A O 1
ATOM 2049 N N . PRO A 1 254 ? 9.148 8.734 2.164 1 97.94 254 PRO A N 1
ATOM 2050 C CA . PRO A 1 254 ? 8.82 8.875 3.586 1 97.94 254 PRO A CA 1
ATOM 2051 C C . PRO A 1 254 ? 9.586 7.898 4.469 1 97.94 254 PRO A C 1
ATOM 2053 O O . PRO A 1 254 ? 9.695 8.102 5.68 1 97.94 254 PRO A O 1
ATOM 2056 N N . VAL A 1 255 ? 10.156 6.82 3.883 1 96.38 255 VAL A N 1
ATOM 2057 C CA . VAL A 1 255 ? 10.844 5.785 4.645 1 96.38 255 VAL A CA 1
ATOM 2058 C C . VAL A 1 255 ? 12.312 6.164 4.816 1 96.38 255 VAL A C 1
ATOM 2060 O O . VAL A 1 255 ? 12.852 6.102 5.926 1 96.38 255 VAL A O 1
ATOM 2063 N N . THR A 1 256 ? 12.984 6.699 3.744 1 96.06 256 THR A N 1
ATOM 2064 C CA . THR A 1 256 ? 14.438 6.863 3.791 1 96.06 256 THR A CA 1
ATOM 2065 C C . THR A 1 256 ? 14.82 8.328 3.631 1 96.06 256 THR A C 1
ATOM 2067 O O . THR A 1 256 ? 15.992 8.688 3.754 1 96.06 256 THR A O 1
ATOM 2070 N N . LYS A 1 257 ? 13.867 9.18 3.314 1 97.06 257 LYS A N 1
ATOM 2071 C CA . LYS A 1 257 ? 14.062 10.609 3.115 1 97.06 257 LYS A CA 1
ATOM 2072 C C . LYS A 1 257 ? 14.953 10.883 1.905 1 97.06 257 LYS A C 1
ATOM 2074 O O . LYS A 1 257 ? 15.594 11.93 1.821 1 97.06 257 LYS A O 1
ATOM 2079 N N . THR A 1 258 ? 14.992 9.945 1.002 1 95.5 258 THR A N 1
ATOM 2080 C CA . THR A 1 258 ? 15.766 10.109 -0.225 1 95.5 258 THR A CA 1
ATOM 2081 C C . THR A 1 258 ? 14.891 10.68 -1.341 1 95.5 258 THR A C 1
ATOM 2083 O O . THR A 1 258 ? 13.664 10.648 -1.252 1 95.5 258 THR A O 1
ATOM 2086 N N . ASP A 1 259 ? 15.539 11.148 -2.373 1 96.88 259 ASP A N 1
ATOM 2087 C CA . ASP A 1 259 ? 14.859 11.789 -3.494 1 96.88 259 ASP A CA 1
ATOM 2088 C C . ASP A 1 259 ? 13.867 10.836 -4.16 1 96.88 259 ASP A C 1
ATOM 2090 O O . ASP A 1 259 ? 14.141 9.641 -4.281 1 96.88 259 ASP A O 1
ATOM 2094 N N . ILE A 1 260 ? 12.766 11.414 -4.566 1 98 260 ILE A N 1
ATOM 2095 C CA . ILE A 1 260 ? 11.797 10.672 -5.367 1 98 260 ILE A CA 1
ATOM 2096 C C . ILE A 1 260 ? 11.477 11.453 -6.641 1 98 260 ILE A C 1
ATOM 2098 O O . ILE A 1 260 ? 11.633 12.672 -6.688 1 98 260 ILE A O 1
ATOM 2102 N N . PHE A 1 261 ? 11.094 10.789 -7.664 1 97.69 261 PHE A N 1
ATOM 2103 C CA . PHE A 1 261 ? 10.648 11.406 -8.914 1 97.69 261 PHE A CA 1
ATOM 2104 C C . PHE A 1 261 ? 9.438 10.68 -9.477 1 97.69 261 PHE A C 1
ATOM 2106 O O . PHE A 1 261 ? 9.203 9.516 -9.156 1 97.69 261 PHE A O 1
ATOM 2113 N N . ARG A 1 262 ? 8.641 11.398 -10.242 1 97.31 262 ARG A N 1
ATOM 2114 C CA . ARG A 1 262 ? 7.41 10.852 -10.805 1 97.31 262 ARG A CA 1
ATOM 2115 C C . ARG A 1 262 ? 7.684 10.109 -12.109 1 97.31 262 ARG A C 1
ATOM 2117 O O . ARG A 1 262 ? 8.406 10.609 -12.969 1 97.31 262 ARG A O 1
ATOM 2124 N N . ARG A 1 263 ? 7.25 8.938 -12.258 1 96.19 263 ARG A N 1
ATOM 2125 C CA . ARG A 1 263 ? 7.285 8.117 -13.469 1 96.19 263 ARG A CA 1
ATOM 2126 C C . ARG A 1 263 ? 6.117 7.133 -13.492 1 96.19 263 ARG A C 1
ATOM 2128 O O . ARG A 1 263 ? 5.781 6.531 -12.469 1 96.19 263 ARG A O 1
ATOM 2135 N N . PHE A 1 264 ? 5.508 7.059 -14.711 1 91.12 264 PHE A N 1
ATOM 2136 C CA . PHE A 1 264 ? 4.27 6.301 -14.852 1 91.12 264 PHE A CA 1
ATOM 2137 C C . PHE A 1 264 ? 3.195 6.844 -13.914 1 91.12 264 PHE A C 1
ATOM 2139 O O . PHE A 1 264 ? 2.953 8.055 -13.875 1 91.12 264 PHE A O 1
ATOM 2146 N N . ASN A 1 265 ? 2.559 6.188 -13.062 1 95.56 265 ASN A N 1
ATOM 2147 C CA . ASN A 1 265 ? 1.563 6.582 -12.07 1 95.56 265 ASN A CA 1
ATOM 2148 C C . ASN A 1 265 ? 2.039 6.293 -10.648 1 95.56 265 ASN A C 1
ATOM 2150 O O . ASN A 1 265 ? 1.281 5.77 -9.828 1 95.56 265 ASN A O 1
ATOM 2154 N N . ALA A 1 266 ? 3.35 6.707 -10.5 1 98.56 266 ALA A N 1
ATOM 2155 C CA . ALA A 1 266 ? 3.945 6.504 -9.18 1 98.56 266 ALA A CA 1
ATOM 2156 C C . ALA A 1 266 ? 5.102 7.469 -8.945 1 98.56 266 ALA A C 1
ATOM 2158 O O . ALA A 1 266 ? 5.633 8.055 -9.891 1 98.56 266 ALA A O 1
ATOM 2159 N N . TYR A 1 267 ? 5.359 7.773 -7.707 1 98.75 267 TYR A N 1
ATOM 2160 C CA . TYR A 1 267 ? 6.656 8.312 -7.305 1 98.75 267 TYR A CA 1
ATOM 2161 C C . TYR A 1 267 ? 7.633 7.188 -6.98 1 98.75 267 TYR A C 1
ATOM 2163 O O . TYR A 1 267 ? 7.25 6.172 -6.391 1 98.75 267 TYR A O 1
ATOM 2171 N N . TYR A 1 268 ? 8.867 7.332 -7.414 1 98.56 268 TYR A N 1
ATOM 2172 C CA . TYR A 1 268 ? 9.867 6.285 -7.215 1 98.56 268 TYR A CA 1
ATOM 2173 C C . TYR A 1 268 ? 11.156 6.859 -6.641 1 98.56 268 TYR A C 1
ATOM 2175 O O . TYR A 1 268 ? 11.578 7.957 -7.023 1 98.56 268 TYR A O 1
ATOM 2183 N N . SER A 1 269 ? 11.727 6.164 -5.68 1 97.56 269 SER A N 1
ATOM 2184 C CA . SER A 1 269 ? 13.055 6.484 -5.164 1 97.56 269 SER A CA 1
ATOM 2185 C C . SER A 1 269 ? 14.094 5.477 -5.645 1 97.56 269 SER A C 1
ATOM 2187 O O . SER A 1 269 ? 14.008 4.285 -5.332 1 97.56 269 SER A O 1
ATOM 2189 N N . GLN A 1 270 ? 15.094 5.922 -6.387 1 95.62 270 GLN A N 1
ATOM 2190 C CA . GLN A 1 270 ? 16.172 5.059 -6.852 1 95.62 270 GLN A CA 1
ATOM 2191 C C . GLN A 1 270 ? 16.984 4.527 -5.676 1 95.62 270 GLN A C 1
ATOM 2193 O O . GLN A 1 270 ? 17.516 3.414 -5.738 1 95.62 270 GLN A O 1
ATOM 2198 N N . ASP A 1 271 ? 17.078 5.312 -4.629 1 94.88 271 ASP A N 1
ATOM 2199 C CA . ASP A 1 271 ? 17.891 4.957 -3.467 1 94.88 271 ASP A CA 1
ATOM 2200 C C . ASP A 1 271 ? 17.172 3.928 -2.596 1 94.88 271 ASP A C 1
ATOM 2202 O O . ASP A 1 271 ? 17.781 2.941 -2.168 1 94.88 271 ASP A O 1
ATOM 2206 N N . SER A 1 272 ? 15.922 4.16 -2.344 1 95.94 272 SER A N 1
ATOM 2207 C CA . SER A 1 272 ? 15.195 3.258 -1.462 1 95.94 272 SER A CA 1
ATOM 2208 C C . SER A 1 272 ? 14.641 2.061 -2.23 1 95.94 272 SER A C 1
ATOM 2210 O O . SER A 1 272 ? 14.273 1.049 -1.631 1 95.94 272 SER A O 1
ATOM 2212 N N . LEU A 1 273 ? 14.461 2.143 -3.551 1 97.44 273 LEU A N 1
ATOM 2213 C CA . LEU A 1 273 ? 13.922 1.11 -4.43 1 97.44 273 LEU A CA 1
ATOM 2214 C C . LEU A 1 273 ? 12.438 0.889 -4.164 1 97.44 273 LEU A C 1
ATOM 2216 O O . LEU A 1 273 ? 11.922 -0.204 -4.398 1 97.44 273 LEU A O 1
ATOM 2220 N N . LEU A 1 274 ? 11.797 1.92 -3.59 1 98.06 274 LEU A N 1
ATOM 2221 C CA . LEU A 1 274 ? 10.375 1.878 -3.268 1 98.06 274 LEU A CA 1
ATOM 2222 C C . LEU A 1 274 ? 9.57 2.758 -4.223 1 98.06 274 LEU A C 1
ATOM 2224 O O . LEU A 1 274 ? 10.008 3.855 -4.574 1 98.06 274 LEU A O 1
ATOM 2228 N N . ALA A 1 275 ? 8.453 2.254 -4.699 1 98.56 275 ALA A N 1
ATOM 2229 C CA . ALA A 1 275 ? 7.492 3.018 -5.488 1 98.56 275 ALA A CA 1
ATOM 2230 C C . ALA A 1 275 ? 6.254 3.361 -4.664 1 98.56 275 ALA A C 1
ATOM 2232 O O . ALA A 1 275 ? 5.793 2.549 -3.859 1 98.56 275 ALA A O 1
ATOM 2233 N N . TYR A 1 276 ? 5.73 4.574 -4.797 1 98.69 276 TYR A N 1
ATOM 2234 C CA . TYR A 1 276 ? 4.508 5.051 -4.16 1 98.69 276 TYR A CA 1
ATOM 2235 C C . TYR A 1 276 ? 3.455 5.406 -5.203 1 98.69 276 TYR A C 1
ATOM 2237 O O . TYR A 1 276 ? 3.691 6.25 -6.07 1 98.69 276 TYR A O 1
ATOM 2245 N N . PRO A 1 277 ? 2.262 4.77 -5.141 1 98.69 277 PRO A N 1
ATOM 2246 C CA . PRO A 1 277 ? 1.283 4.941 -6.219 1 98.69 277 PRO A CA 1
ATOM 2247 C C . PRO A 1 277 ? 0.638 6.324 -6.215 1 98.69 277 PRO A C 1
ATOM 2249 O O . PRO A 1 277 ? 0.616 7 -5.184 1 98.69 277 PRO A O 1
ATOM 2252 N N . ILE A 1 278 ? 0.226 6.766 -7.379 1 98.56 278 ILE A N 1
ATOM 2253 C CA . ILE A 1 278 ? -0.653 7.914 -7.574 1 98.56 278 ILE A CA 1
ATOM 2254 C C . ILE A 1 278 ? -2.031 7.438 -8.023 1 98.56 278 ILE A C 1
ATOM 2256 O O . ILE A 1 278 ? -2.16 6.785 -9.062 1 98.56 278 ILE A O 1
ATOM 2260 N N . ILE A 1 279 ? -3.086 7.66 -7.238 1 98.25 279 ILE A N 1
ATOM 2261 C CA . ILE A 1 279 ? -4.449 7.266 -7.578 1 98.25 279 ILE A CA 1
ATOM 2262 C C . ILE A 1 279 ? -5.32 8.508 -7.73 1 98.25 279 ILE A C 1
ATOM 2264 O O . ILE A 1 279 ? -5.434 9.312 -6.805 1 98.25 279 ILE A O 1
ATOM 2268 N N . ASP A 1 280 ? -5.941 8.656 -8.891 1 96.88 280 ASP A N 1
ATOM 2269 C CA . ASP A 1 280 ? -6.785 9.812 -9.172 1 96.88 280 ASP A CA 1
ATOM 2270 C C . ASP A 1 280 ? -6.039 11.117 -8.883 1 96.88 280 ASP A C 1
ATOM 2272 O O . ASP A 1 280 ? -6.539 11.977 -8.156 1 96.88 280 ASP A O 1
ATOM 2276 N N . GLU A 1 281 ? -4.785 11.188 -9.32 1 95.62 281 GLU A N 1
ATOM 2277 C CA . GLU A 1 281 ? -3.91 12.352 -9.266 1 95.62 281 GLU A CA 1
ATOM 2278 C C . GLU A 1 281 ? -3.494 12.656 -7.824 1 95.62 281 GLU A C 1
ATOM 2280 O O . GLU A 1 281 ? -2.973 13.734 -7.543 1 95.62 281 GLU A O 1
ATOM 2285 N N . ILE A 1 282 ? -3.699 11.75 -6.883 1 98.44 282 ILE A N 1
ATOM 2286 C CA . ILE A 1 282 ? -3.297 11.938 -5.492 1 98.44 282 ILE A CA 1
ATOM 2287 C C . ILE A 1 282 ? -2.092 11.055 -5.184 1 98.44 282 ILE A C 1
ATOM 2289 O O . ILE A 1 282 ? -2.207 9.828 -5.156 1 98.44 282 ILE A O 1
ATOM 2293 N N . PRO A 1 283 ? -0.908 11.617 -4.973 1 98.75 283 PRO A N 1
ATOM 2294 C CA . PRO A 1 283 ? 0.234 10.812 -4.52 1 98.75 283 PRO A CA 1
ATOM 2295 C C . PRO A 1 283 ? -0.004 10.164 -3.16 1 98.75 283 PRO A C 1
ATOM 2297 O O . PRO A 1 283 ? -0.395 10.844 -2.205 1 98.75 283 PRO A O 1
ATOM 2300 N N . CYS A 1 284 ? 0.124 8.844 -3.047 1 98.75 284 CYS A N 1
ATOM 2301 C CA . CYS A 1 284 ? -0.022 8.094 -1.805 1 98.75 284 CYS A CA 1
ATOM 2302 C C . CYS A 1 284 ? 1.331 7.871 -1.142 1 98.75 284 CYS A C 1
ATOM 2304 O O . CYS A 1 284 ? 1.952 6.824 -1.33 1 98.75 284 CYS A O 1
ATOM 2306 N N . LEU A 1 285 ? 1.714 8.773 -0.281 1 98.69 285 LEU A N 1
ATOM 2307 C CA . LEU A 1 285 ? 3.086 8.812 0.216 1 98.69 285 LEU A CA 1
ATOM 2308 C C . LEU A 1 285 ? 3.141 8.422 1.689 1 98.69 285 LEU A C 1
ATOM 2310 O O . LEU A 1 285 ? 3.877 9.031 2.469 1 98.69 285 LEU A O 1
ATOM 2314 N N . LEU A 1 286 ? 2.328 7.516 2.104 1 97.81 286 LEU A N 1
ATOM 2315 C CA . LEU A 1 286 ? 2.484 6.867 3.4 1 97.81 286 LEU A CA 1
ATOM 2316 C C . LEU A 1 286 ? 3.498 5.73 3.318 1 97.81 286 LEU A C 1
ATOM 2318 O O . LEU A 1 286 ? 3.568 5.027 2.309 1 97.81 286 LEU A O 1
ATOM 2322 N N . PRO A 1 287 ? 4.262 5.508 4.434 1 96.19 287 PRO A N 1
ATOM 2323 C CA . PRO A 1 287 ? 5.191 4.379 4.43 1 96.19 287 PRO A CA 1
ATOM 2324 C C . PRO A 1 287 ? 4.508 3.051 4.109 1 96.19 287 PRO A C 1
ATOM 2326 O O . PRO A 1 287 ? 5.066 2.221 3.391 1 96.19 287 PRO A O 1
ATOM 2329 N N . GLN A 1 288 ? 3.291 2.838 4.551 1 94.19 288 GLN A N 1
ATOM 2330 C CA . GLN A 1 288 ? 2.596 1.565 4.383 1 94.19 288 GLN A CA 1
ATOM 2331 C C . GLN A 1 288 ? 2.105 1.393 2.947 1 94.19 288 GLN A C 1
ATOM 2333 O O . GLN A 1 288 ? 1.68 0.302 2.559 1 94.19 288 GLN A O 1
ATOM 2338 N N . ASN A 1 289 ? 2.143 2.449 2.168 1 97.12 289 ASN A N 1
ATOM 2339 C CA . ASN A 1 289 ? 1.713 2.352 0.777 1 97.12 289 ASN A CA 1
ATOM 2340 C C . ASN A 1 289 ? 2.887 2.062 -0.155 1 97.12 289 ASN A C 1
ATOM 2342 O O . ASN A 1 289 ? 2.717 2 -1.373 1 97.12 289 ASN A O 1
ATOM 2346 N N . ALA A 1 290 ? 4.059 1.885 0.419 1 97.31 290 ALA A N 1
ATOM 2347 C CA . ALA A 1 290 ? 5.25 1.598 -0.375 1 97.31 290 ALA A CA 1
ATOM 2348 C C . ALA A 1 290 ? 5.133 0.248 -1.076 1 97.31 290 ALA A C 1
ATOM 2350 O O . ALA A 1 290 ? 4.641 -0.721 -0.491 1 97.31 290 ALA A O 1
ATOM 2351 N N . ILE A 1 291 ? 5.562 0.17 -2.297 1 97.69 291 ILE A N 1
ATOM 2352 C CA . ILE A 1 291 ? 5.672 -1.057 -3.08 1 97.69 291 ILE A CA 1
ATOM 2353 C C . ILE A 1 291 ? 7.133 -1.318 -3.43 1 97.69 291 ILE A C 1
ATOM 2355 O O . ILE A 1 291 ? 7.812 -0.448 -3.977 1 97.69 291 ILE A O 1
ATOM 2359 N N . ILE A 1 292 ? 7.625 -2.488 -3.055 1 97.25 292 ILE A N 1
ATOM 2360 C CA . ILE A 1 292 ? 8.992 -2.871 -3.406 1 97.25 292 ILE A CA 1
ATOM 2361 C C . ILE A 1 292 ? 9.086 -3.098 -4.914 1 97.25 292 ILE A C 1
ATOM 2363 O O . ILE A 1 292 ? 8.398 -3.957 -5.465 1 97.25 292 ILE A O 1
ATOM 2367 N N . ALA A 1 293 ? 9.867 -2.371 -5.617 1 98.06 293 ALA A N 1
ATOM 2368 C CA . ALA A 1 293 ? 10.047 -2.426 -7.066 1 98.06 293 ALA A CA 1
ATOM 2369 C C . ALA A 1 293 ? 11.508 -2.191 -7.441 1 98.06 293 ALA A C 1
ATOM 2371 O O . ALA A 1 293 ? 11.852 -1.16 -8.031 1 98.06 293 ALA A O 1
ATOM 2372 N N . THR A 1 294 ? 12.312 -3.145 -7.219 1 97.31 294 THR A N 1
ATOM 2373 C CA . THR A 1 294 ? 13.758 -3.002 -7.387 1 97.31 294 THR A CA 1
ATOM 2374 C C . THR A 1 294 ? 14.109 -2.838 -8.859 1 97.31 294 THR A C 1
ATOM 2376 O O . THR A 1 294 ? 15.195 -2.354 -9.195 1 97.31 294 THR A O 1
ATOM 2379 N N . LYS A 1 295 ? 13.188 -3.232 -9.758 1 97.75 295 LYS A N 1
ATOM 2380 C CA . LYS A 1 295 ? 13.438 -3.141 -11.195 1 97.75 295 LYS A CA 1
ATOM 2381 C C . LYS A 1 295 ? 12.508 -2.119 -11.852 1 97.75 295 LYS A C 1
ATOM 2383 O O . LYS A 1 295 ? 12.133 -2.268 -13.016 1 97.75 295 LYS A O 1
ATOM 2388 N N . PHE A 1 296 ? 12.125 -1.119 -11.148 1 97.88 296 PHE A N 1
ATOM 2389 C CA . PHE A 1 296 ? 11.164 -0.109 -11.578 1 97.88 296 PHE A CA 1
ATOM 2390 C C . PHE A 1 296 ? 11.672 0.618 -12.82 1 97.88 296 PHE A C 1
ATOM 2392 O O . PHE A 1 296 ? 10.883 0.975 -13.695 1 97.88 296 PHE A O 1
ATOM 2399 N N . LEU A 1 297 ? 12.953 0.817 -12.938 1 95.88 297 LEU A N 1
ATOM 2400 C CA . LEU A 1 297 ? 13.508 1.666 -13.992 1 95.88 297 LEU A CA 1
ATOM 2401 C C . LEU A 1 297 ? 13.992 0.827 -15.172 1 95.88 297 LEU A C 1
ATOM 2403 O O . LEU A 1 297 ? 14.547 1.362 -16.125 1 95.88 297 LEU A O 1
ATOM 2407 N N . ASP A 1 298 ? 13.797 -0.449 -15.055 1 93.38 298 ASP A N 1
ATOM 2408 C CA . ASP A 1 298 ? 14.172 -1.311 -16.172 1 93.38 298 ASP A CA 1
ATOM 2409 C C . ASP A 1 298 ? 13.211 -1.148 -17.344 1 93.38 298 ASP A C 1
ATOM 2411 O O . ASP A 1 298 ? 12.023 -0.864 -17.141 1 93.38 298 ASP A O 1
ATOM 2415 N N . MET B 1 1 ? 12.219 -4.598 12.898 1 46.25 1 MET B N 1
ATOM 2416 C CA . MET B 1 1 ? 12.773 -3.49 12.117 1 46.25 1 MET B CA 1
ATOM 2417 C C . MET B 1 1 ? 12.109 -3.406 10.75 1 46.25 1 MET B C 1
ATOM 2419 O O . MET B 1 1 ? 11.875 -4.43 10.102 1 46.25 1 MET B O 1
ATOM 2423 N N . ASP B 1 2 ? 11.469 -2.258 10.32 1 73.94 2 ASP B N 1
ATOM 2424 C CA . ASP B 1 2 ? 10.859 -2.062 9.016 1 73.94 2 ASP B CA 1
ATOM 2425 C C . ASP B 1 2 ? 11.875 -2.27 7.895 1 73.94 2 ASP B C 1
ATOM 2427 O O . ASP B 1 2 ? 12.852 -1.522 7.789 1 73.94 2 ASP B O 1
ATOM 2431 N N . LYS B 1 3 ? 11.953 -3.414 7.262 1 85.56 3 LYS B N 1
ATOM 2432 C CA . LYS B 1 3 ? 12.938 -3.834 6.266 1 85.56 3 LYS B CA 1
ATOM 2433 C C . LYS B 1 3 ? 12.93 -2.896 5.059 1 85.56 3 LYS B C 1
ATOM 2435 O O . LYS B 1 3 ? 13.859 -2.906 4.254 1 85.56 3 LYS B O 1
ATOM 2440 N N . LEU B 1 4 ? 11.992 -2.066 5.004 1 89.12 4 LEU B N 1
ATOM 2441 C CA . LEU B 1 4 ? 11.883 -1.162 3.865 1 89.12 4 LEU B CA 1
ATOM 2442 C C . LEU B 1 4 ? 13 -0.126 3.887 1 89.12 4 LEU B C 1
ATOM 2444 O O . LEU B 1 4 ? 13.445 0.336 2.832 1 89.12 4 LEU B O 1
ATOM 2448 N N . GLY B 1 5 ? 13.469 0.166 5.059 1 88.5 5 GLY B N 1
ATOM 2449 C CA . GLY B 1 5 ? 14.508 1.179 5.191 1 88.5 5 GLY B CA 1
ATOM 2450 C C . GLY 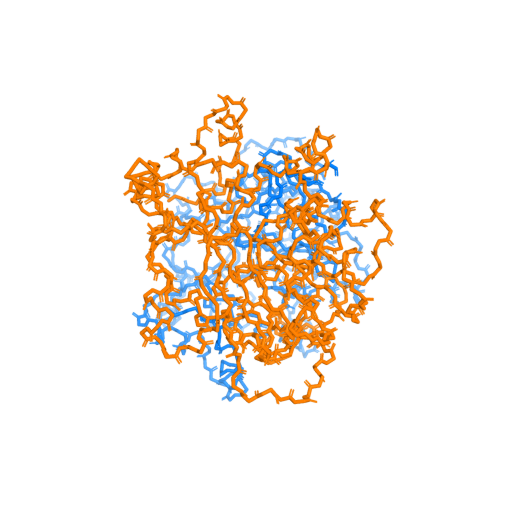B 1 5 ? 15.898 0.655 4.887 1 88.5 5 GLY B C 1
ATOM 2451 O O . GLY B 1 5 ? 16.844 1.43 4.801 1 88.5 5 GLY B O 1
ATOM 2452 N N . TYR B 1 6 ? 15.977 -0.685 4.512 1 87.5 6 TYR B N 1
ATOM 2453 C CA . TYR B 1 6 ? 17.281 -1.306 4.363 1 87.5 6 TYR B CA 1
ATOM 2454 C C . TYR B 1 6 ? 17.422 -1.96 2.996 1 87.5 6 TYR B C 1
ATOM 2456 O O . TYR B 1 6 ? 18.328 -2.771 2.779 1 87.5 6 TYR B O 1
ATOM 2464 N N . LEU B 1 7 ? 16.688 -1.637 2.07 1 88.81 7 LEU B N 1
ATOM 2465 C CA . LEU B 1 7 ? 16.719 -2.307 0.774 1 88.81 7 LEU B CA 1
ATOM 2466 C C . LEU B 1 7 ? 18.031 -2.027 0.043 1 88.81 7 LEU B C 1
ATOM 2468 O O . LEU B 1 7 ? 18.531 -2.881 -0.695 1 88.81 7 LEU B O 1
ATOM 2472 N N . ASN B 1 8 ? 18.578 -0.833 0.286 1 87.81 8 ASN B N 1
ATOM 2473 C CA . ASN B 1 8 ? 19.859 -0.521 -0.351 1 87.81 8 ASN B CA 1
ATOM 2474 C C . ASN B 1 8 ? 20.969 -1.429 0.158 1 87.81 8 ASN B C 1
ATOM 2476 O O . ASN B 1 8 ? 21.844 -1.824 -0.607 1 87.81 8 ASN B O 1
ATOM 2480 N N . LYS B 1 9 ? 21 -1.694 1.397 1 87.38 9 LYS B N 1
ATOM 2481 C CA . LYS B 1 9 ? 21.953 -2.643 1.959 1 87.38 9 LYS B CA 1
ATOM 2482 C C . LYS B 1 9 ? 21.719 -4.047 1.403 1 87.38 9 LYS B C 1
ATOM 2484 O O . LYS B 1 9 ? 22.688 -4.766 1.113 1 87.38 9 LYS B O 1
ATOM 2489 N N . ILE B 1 10 ? 20.531 -4.48 1.272 1 89.25 10 ILE B N 1
ATOM 2490 C CA . ILE B 1 10 ? 20.203 -5.789 0.722 1 89.25 10 ILE B CA 1
ATOM 2491 C C . ILE B 1 10 ? 20.656 -5.867 -0.734 1 89.25 10 ILE B C 1
ATOM 2493 O O . ILE B 1 10 ? 21.094 -6.922 -1.195 1 89.25 10 ILE B O 1
ATOM 2497 N N . LYS B 1 11 ? 20.516 -4.762 -1.413 1 89.5 11 LYS B N 1
ATOM 2498 C CA . LYS B 1 11 ? 20.984 -4.695 -2.789 1 89.5 11 LYS B CA 1
ATOM 2499 C C . LYS B 1 11 ? 22.484 -5.031 -2.869 1 89.5 11 LYS B C 1
ATOM 2501 O O . LYS B 1 11 ? 22.906 -5.773 -3.758 1 89.5 11 LYS B O 1
ATOM 2506 N N . GLU B 1 12 ? 23.203 -4.488 -1.964 1 89.31 12 GLU B N 1
ATOM 2507 C CA . GLU B 1 12 ? 24.641 -4.777 -1.907 1 89.31 12 GLU B CA 1
ATOM 2508 C C . GLU B 1 12 ? 24.891 -6.262 -1.654 1 89.31 12 GLU B C 1
ATOM 2510 O O . GLU B 1 12 ? 25.781 -6.855 -2.254 1 89.31 12 GLU B O 1
ATOM 2515 N N . ILE B 1 13 ? 24.078 -6.824 -0.811 1 87.31 13 ILE B N 1
ATOM 2516 C CA . ILE B 1 13 ? 24.188 -8.25 -0.507 1 87.31 13 ILE B CA 1
ATOM 2517 C C . ILE B 1 13 ? 23.891 -9.062 -1.764 1 87.31 13 ILE B C 1
ATOM 2519 O O . ILE B 1 13 ? 24.609 -10.016 -2.072 1 87.31 13 ILE B O 1
ATOM 2523 N N . TYR B 1 14 ? 22.938 -8.695 -2.467 1 86.25 14 TYR B N 1
ATOM 2524 C CA . TYR B 1 14 ? 22.547 -9.383 -3.688 1 86.25 14 TYR B CA 1
ATOM 2525 C C . TYR B 1 14 ? 23.641 -9.297 -4.742 1 86.25 14 TYR B C 1
ATOM 2527 O O . TYR B 1 14 ? 23.984 -10.297 -5.383 1 86.25 14 TYR B O 1
ATOM 2535 N N . ILE B 1 15 ? 24.203 -8.117 -4.906 1 89.31 15 ILE B N 1
ATOM 2536 C CA . ILE B 1 15 ? 25.25 -7.879 -5.898 1 89.31 15 ILE B CA 1
ATOM 2537 C C . ILE B 1 15 ? 26.469 -8.75 -5.582 1 89.31 15 ILE B C 1
ATOM 2539 O O . ILE B 1 15 ? 27.141 -9.25 -6.492 1 89.31 15 ILE B O 1
ATOM 2543 N N . ASN B 1 16 ? 26.672 -9.047 -4.281 1 89.81 16 ASN B N 1
ATOM 2544 C CA . ASN B 1 16 ? 27.812 -9.844 -3.844 1 89.81 16 ASN B CA 1
ATOM 2545 C C . ASN B 1 16 ? 27.484 -11.336 -3.879 1 89.81 16 ASN B C 1
ATOM 2547 O O . ASN B 1 16 ? 28.234 -12.148 -3.33 1 89.81 16 ASN B O 1
ATOM 2551 N N . ASN B 1 17 ? 26.312 -11.672 -4.395 1 86.25 17 ASN B N 1
ATOM 2552 C CA . ASN B 1 17 ? 25.891 -13.055 -4.609 1 86.25 17 ASN B CA 1
ATOM 2553 C C . ASN B 1 17 ? 25.688 -13.797 -3.289 1 86.25 17 ASN B C 1
ATOM 2555 O O . ASN B 1 17 ? 26.031 -14.977 -3.182 1 86.25 17 ASN B O 1
ATOM 2559 N N . GLU B 1 18 ? 25.312 -13.031 -2.371 1 84.12 18 GLU B N 1
ATOM 2560 C CA . GLU B 1 18 ? 24.969 -13.641 -1.088 1 84.12 18 GLU B CA 1
ATOM 2561 C C . GLU B 1 18 ? 23.484 -13.953 -1.011 1 84.12 18 GLU B C 1
ATOM 2563 O O . GLU B 1 18 ? 22.672 -13.375 -1.747 1 84.12 18 GLU B O 1
ATOM 2568 N N . ASN B 1 19 ? 23.141 -14.922 -0.142 1 80.94 19 ASN B N 1
ATOM 2569 C CA . ASN B 1 19 ? 21.75 -15.352 0.013 1 80.94 19 ASN B CA 1
ATOM 2570 C C . ASN B 1 19 ? 20.938 -14.328 0.791 1 80.94 19 ASN B C 1
ATOM 2572 O O . ASN B 1 19 ? 21.094 -14.195 2.006 1 80.94 19 ASN B O 1
ATOM 2576 N N . ILE B 1 20 ? 20.016 -13.711 0.076 1 84.69 20 ILE B N 1
ATOM 2577 C CA . ILE B 1 20 ? 19.203 -12.641 0.647 1 84.69 20 ILE B CA 1
ATOM 2578 C C . ILE B 1 20 ? 18.359 -13.195 1.784 1 84.69 20 ILE B C 1
ATOM 2580 O O . ILE B 1 20 ? 18.281 -12.602 2.861 1 84.69 20 ILE B O 1
ATOM 2584 N N . ILE B 1 21 ? 17.719 -14.312 1.527 1 80.56 21 ILE B N 1
ATOM 2585 C CA . ILE B 1 21 ? 16.781 -14.875 2.494 1 80.56 21 ILE B CA 1
ATOM 2586 C C . ILE B 1 21 ? 17.531 -15.219 3.787 1 80.56 21 ILE B C 1
ATOM 2588 O O . ILE B 1 21 ? 17.047 -14.914 4.883 1 80.56 21 ILE B O 1
ATOM 2592 N N . LYS B 1 22 ? 18.641 -15.805 3.648 1 79.88 22 LYS B N 1
ATOM 2593 C CA . LYS B 1 22 ? 19.453 -16.141 4.816 1 79.88 22 LYS B CA 1
ATOM 2594 C C . LYS B 1 22 ? 19.828 -14.883 5.602 1 79.88 22 LYS B C 1
ATOM 2596 O O . LYS B 1 22 ? 19.75 -14.867 6.832 1 79.88 22 LYS B O 1
ATOM 2601 N N . TYR B 1 23 ? 20.281 -13.875 4.902 1 82.5 23 TYR B N 1
ATOM 2602 C CA . TYR B 1 23 ? 20.656 -12.609 5.531 1 82.5 23 TYR B CA 1
ATOM 2603 C C . TYR B 1 23 ? 19.469 -12.016 6.289 1 82.5 23 TYR B C 1
ATOM 2605 O O . TYR B 1 23 ? 19.625 -11.586 7.438 1 82.5 23 TYR B O 1
ATOM 2613 N N . LEU B 1 24 ? 18.281 -12.008 5.656 1 84.69 24 LEU B N 1
ATOM 2614 C CA . LEU B 1 24 ? 17.094 -11.391 6.238 1 84.69 24 LEU B CA 1
ATOM 2615 C C . LEU B 1 24 ? 16.625 -12.18 7.457 1 84.69 24 LEU B C 1
ATOM 2617 O O . LEU B 1 24 ? 16.188 -11.594 8.453 1 84.69 24 LEU B O 1
ATOM 2621 N N . LYS B 1 25 ? 16.641 -13.477 7.348 1 80.06 25 LYS B N 1
ATOM 2622 C CA . LYS B 1 25 ? 16.266 -14.328 8.469 1 80.06 25 LYS B CA 1
ATOM 2623 C C . LYS B 1 25 ? 17.172 -14.086 9.672 1 80.06 25 LYS B C 1
ATOM 2625 O O . LYS B 1 25 ? 16.703 -14.055 10.812 1 80.06 25 LYS B O 1
ATOM 2630 N N . HIS B 1 26 ? 18.438 -13.906 9.422 1 79.06 26 HIS B N 1
ATOM 2631 C CA . HIS B 1 26 ? 19.406 -13.633 10.484 1 79.06 26 HIS B CA 1
ATOM 2632 C C . HIS B 1 26 ? 19.141 -12.289 11.141 1 79.06 26 HIS B C 1
ATOM 2634 O O . HIS B 1 26 ? 19.281 -12.148 12.359 1 79.06 26 HIS B O 1
ATOM 2640 N N . LEU B 1 27 ? 18.766 -11.336 10.344 1 76.06 27 LEU B N 1
ATOM 2641 C CA . LEU B 1 27 ? 18.469 -10 10.844 1 76.06 27 LEU B CA 1
ATOM 2642 C C . LEU B 1 27 ? 17.312 -10.031 11.836 1 76.06 27 LEU B C 1
ATOM 2644 O O . LEU B 1 27 ? 17.328 -9.32 12.844 1 76.06 27 LEU B O 1
ATOM 2648 N N . ASP B 1 28 ? 16.234 -10.859 11.609 1 74.75 28 ASP B N 1
ATOM 2649 C CA . ASP B 1 28 ? 15.031 -10.906 12.43 1 74.75 28 ASP B CA 1
ATOM 2650 C C . ASP B 1 28 ? 15.117 -12.023 13.469 1 74.75 28 ASP B C 1
ATOM 2652 O O . ASP B 1 28 ? 14.172 -12.258 14.219 1 74.75 28 ASP B O 1
ATOM 2656 N N . LYS B 1 29 ? 16.234 -12.797 13.5 1 75.5 29 LYS B N 1
ATOM 2657 C CA . LYS B 1 29 ? 16.422 -13.938 14.398 1 75.5 29 LYS B CA 1
ATOM 2658 C C . LYS B 1 29 ? 15.266 -14.922 14.273 1 75.5 29 LYS B C 1
ATOM 2660 O O . LYS B 1 29 ? 14.719 -15.367 15.281 1 75.5 29 LYS B O 1
ATOM 2665 N N . ARG B 1 30 ? 14.875 -15.234 13.008 1 75 30 ARG B N 1
ATOM 2666 C CA . ARG B 1 30 ? 13.789 -16.172 12.734 1 75 30 ARG B CA 1
ATOM 2667 C C . ARG B 1 30 ? 14.305 -17.406 12.008 1 75 30 ARG B C 1
ATOM 2669 O O . ARG B 1 30 ? 15.281 -17.328 11.25 1 75 30 ARG B O 1
ATOM 2676 N N . LYS B 1 31 ? 13.477 -18.531 12.203 1 67.62 31 LYS B N 1
ATOM 2677 C CA . LYS B 1 31 ? 13.812 -19.781 11.531 1 67.62 31 LYS B CA 1
ATOM 2678 C C . LYS B 1 31 ? 13 -19.953 10.25 1 67.62 31 LYS B C 1
ATOM 2680 O O . LYS B 1 31 ? 13.422 -20.656 9.328 1 67.62 31 LYS B O 1
ATOM 2685 N N . ILE B 1 32 ? 11.844 -19.422 10.172 1 74.5 32 ILE B N 1
ATOM 2686 C CA . ILE B 1 32 ? 10.953 -19.562 9.031 1 74.5 32 ILE B CA 1
ATOM 2687 C C . ILE B 1 32 ? 10.961 -18.266 8.211 1 74.5 32 ILE B C 1
ATOM 2689 O O . ILE B 1 32 ? 11.172 -17.188 8.758 1 74.5 32 ILE B O 1
ATOM 2693 N N . ASN B 1 33 ? 10.734 -18.5 6.945 1 79.12 33 ASN B N 1
ATOM 2694 C CA . ASN B 1 33 ? 10.688 -17.344 6.059 1 79.12 33 ASN B CA 1
ATOM 2695 C C . ASN B 1 33 ? 9.414 -16.531 6.266 1 79.12 33 ASN B C 1
ATOM 2697 O O . ASN B 1 33 ? 8.328 -17.094 6.434 1 79.12 33 ASN B O 1
ATOM 2701 N N . SER B 1 34 ? 9.633 -15.18 6.371 1 84.19 34 SER B N 1
ATOM 2702 C CA . SER B 1 34 ? 8.453 -14.312 6.371 1 84.19 34 SER B CA 1
ATOM 2703 C C . SER B 1 34 ? 8.055 -13.938 4.949 1 84.19 34 SER B C 1
ATOM 2705 O O . SER B 1 34 ? 8.852 -14.047 4.02 1 84.19 34 SER B O 1
ATOM 2707 N N . LEU B 1 35 ? 6.805 -13.586 4.762 1 85.62 35 LEU B N 1
ATOM 2708 C CA . LEU B 1 35 ? 6.324 -13.117 3.467 1 85.62 35 LEU B CA 1
ATOM 2709 C C . LEU B 1 35 ? 7.191 -11.984 2.941 1 85.62 35 LEU B C 1
ATOM 2711 O O . LEU B 1 35 ? 7.488 -11.922 1.746 1 85.62 35 LEU B O 1
ATOM 2715 N N . GLU B 1 36 ? 7.543 -11.102 3.842 1 88.44 36 GLU B N 1
ATOM 2716 C CA . GLU B 1 36 ? 8.383 -9.969 3.473 1 88.44 36 GLU B CA 1
ATOM 2717 C C . GLU B 1 36 ? 9.75 -10.43 2.971 1 88.44 36 GLU B C 1
ATOM 2719 O O . GLU B 1 36 ? 10.281 -9.891 2 1 88.44 36 GLU B O 1
ATOM 2724 N N . ASP B 1 37 ? 10.352 -11.461 3.604 1 87.88 37 ASP B N 1
ATOM 2725 C CA . ASP B 1 37 ? 11.641 -12.008 3.184 1 87.88 37 ASP B CA 1
ATOM 2726 C C . ASP B 1 37 ? 11.555 -12.578 1.771 1 87.88 37 ASP B C 1
ATOM 2728 O O . ASP B 1 37 ? 12.43 -12.328 0.941 1 87.88 37 ASP B O 1
ATOM 2732 N N . ILE B 1 38 ? 10.531 -13.344 1.558 1 90.06 38 ILE B N 1
ATOM 2733 C CA . ILE B 1 38 ? 10.328 -13.992 0.264 1 90.06 38 ILE B CA 1
ATOM 2734 C C . ILE B 1 38 ? 10.133 -12.93 -0.816 1 90.06 38 ILE B C 1
ATOM 2736 O O . ILE B 1 38 ? 10.773 -12.977 -1.868 1 90.06 38 ILE B O 1
ATOM 2740 N N . LEU B 1 39 ? 9.281 -11.938 -0.516 1 94.56 39 LEU B N 1
ATOM 2741 C CA . LEU B 1 39 ? 8.992 -10.859 -1.452 1 94.56 39 LEU B CA 1
ATOM 2742 C C . LEU B 1 39 ? 10.266 -10.102 -1.823 1 94.56 39 LEU B C 1
ATOM 2744 O O . LEU B 1 39 ? 10.547 -9.906 -3.006 1 94.56 39 LEU B O 1
ATOM 2748 N N . ILE B 1 40 ? 11.039 -9.695 -0.843 1 94.12 40 ILE B N 1
ATOM 2749 C CA . ILE B 1 40 ? 12.258 -8.93 -1.074 1 94.12 40 ILE B CA 1
ATOM 2750 C C . ILE B 1 40 ? 13.234 -9.758 -1.912 1 94.12 40 ILE B C 1
ATOM 2752 O O . ILE B 1 40 ? 13.773 -9.266 -2.908 1 94.12 40 ILE B O 1
ATOM 2756 N N . SER B 1 41 ? 13.453 -10.984 -1.574 1 91.88 41 SER B N 1
ATOM 2757 C CA . SER B 1 41 ? 14.375 -11.867 -2.295 1 91.88 41 SER B CA 1
ATOM 2758 C C . SER B 1 41 ? 13.953 -12.023 -3.752 1 91.88 41 SER B C 1
ATOM 2760 O O . SER B 1 41 ? 14.766 -11.875 -4.66 1 91.88 41 SER B O 1
ATOM 2762 N N . TYR B 1 42 ? 12.688 -12.312 -3.959 1 94.56 42 TYR B N 1
ATOM 2763 C CA . TYR B 1 42 ? 12.188 -12.57 -5.305 1 94.56 42 TYR B CA 1
ATOM 2764 C C . TYR B 1 42 ? 12.195 -11.297 -6.141 1 94.56 42 TYR B C 1
ATOM 2766 O O . TYR B 1 42 ? 12.422 -11.344 -7.352 1 94.56 42 TYR B O 1
ATOM 2774 N N . ASP B 1 43 ? 11.961 -10.18 -5.527 1 97.62 43 ASP B N 1
ATOM 2775 C CA . ASP B 1 43 ? 11.969 -8.922 -6.266 1 97.62 43 ASP B CA 1
ATOM 2776 C C . ASP B 1 43 ? 13.367 -8.594 -6.777 1 97.62 43 ASP B C 1
ATOM 2778 O O . ASP B 1 43 ? 13.539 -8.234 -7.941 1 97.62 43 ASP B O 1
ATOM 2782 N N . PHE B 1 44 ? 14.367 -8.797 -5.949 1 95.44 44 PHE B N 1
ATOM 2783 C CA . PHE B 1 44 ? 15.742 -8.523 -6.34 1 95.44 44 PHE B CA 1
ATOM 2784 C C . PHE B 1 44 ? 16.188 -9.469 -7.453 1 95.44 44 PHE B C 1
ATOM 2786 O O . PHE B 1 44 ? 16.984 -9.094 -8.312 1 95.44 44 PHE B O 1
ATOM 2793 N N . GLN B 1 45 ? 15.625 -10.648 -7.512 1 95.44 45 GLN B N 1
ATOM 2794 C CA . GLN B 1 45 ? 16.047 -11.68 -8.453 1 95.44 45 GLN B CA 1
ATOM 2795 C C . GLN B 1 45 ? 15.32 -11.531 -9.789 1 95.44 45 GLN B C 1
ATOM 2797 O O . GLN B 1 45 ? 15.578 -12.289 -10.727 1 95.44 45 GLN B O 1
ATOM 2802 N N . ALA B 1 46 ? 14.422 -10.594 -9.906 1 97.88 46 ALA B N 1
ATOM 2803 C CA . ALA B 1 46 ? 13.617 -10.43 -11.117 1 97.88 46 ALA B CA 1
ATOM 2804 C C . ALA B 1 46 ? 14.508 -10.266 -12.344 1 97.88 46 ALA B C 1
ATOM 2806 O O . ALA B 1 46 ? 15.523 -9.562 -12.297 1 97.88 46 ALA B O 1
ATOM 2807 N N . GLY B 1 47 ? 14.109 -10.883 -13.406 1 97.62 47 GLY B N 1
ATOM 2808 C CA . GLY B 1 47 ? 14.859 -10.883 -14.648 1 97.62 47 GLY B CA 1
ATOM 2809 C C . GLY B 1 47 ? 15.641 -12.164 -14.875 1 97.62 47 GLY B C 1
ATOM 2810 O O . GLY B 1 47 ? 15.992 -12.492 -16.016 1 97.62 47 GLY B O 1
ATOM 2811 N N . THR B 1 48 ? 15.844 -12.961 -13.867 1 96.5 48 THR B N 1
ATOM 2812 C CA . THR B 1 48 ? 16.734 -14.125 -13.93 1 96.5 48 THR B CA 1
ATOM 2813 C C . THR B 1 48 ? 16.062 -15.266 -14.695 1 96.5 48 THR B C 1
ATOM 2815 O O . THR B 1 48 ? 16.734 -16.031 -15.391 1 96.5 48 THR B O 1
ATOM 2818 N N . TYR B 1 49 ? 14.734 -15.492 -14.578 1 96.81 49 TYR B N 1
ATOM 2819 C CA . TYR B 1 49 ? 14.055 -16.578 -15.266 1 96.81 49 TYR B CA 1
ATOM 2820 C C . TYR B 1 49 ? 14.086 -16.375 -16.766 1 96.81 49 TYR B C 1
ATOM 2822 O O . TYR B 1 49 ? 14.297 -17.328 -17.531 1 96.81 49 TYR B O 1
ATOM 2830 N N . ILE B 1 50 ? 13.875 -15.172 -17.219 1 97.75 50 ILE B N 1
ATOM 2831 C CA . ILE B 1 50 ? 13.93 -14.867 -18.641 1 97.75 50 ILE B CA 1
ATOM 2832 C C . ILE B 1 50 ? 15.344 -15.078 -19.156 1 97.75 50 ILE B C 1
ATOM 2834 O O . ILE B 1 50 ? 15.539 -15.602 -20.266 1 97.75 50 ILE B O 1
ATOM 2838 N N . GLU B 1 51 ? 16.344 -14.633 -18.359 1 97.38 51 GLU B N 1
ATOM 2839 C CA . GLU B 1 51 ? 17.734 -14.867 -18.734 1 97.38 51 GLU B CA 1
ATOM 2840 C C . GLU B 1 51 ? 18.016 -16.359 -18.906 1 97.38 51 GLU B C 1
ATOM 2842 O O . GLU B 1 51 ? 18.688 -16.766 -19.859 1 97.38 51 GLU B O 1
ATOM 2847 N N . GLU B 1 52 ? 17.547 -17.141 -18 1 96.31 52 GLU B N 1
ATOM 2848 C CA . GLU B 1 52 ? 17.719 -18.594 -18.094 1 96.31 52 GLU B CA 1
ATOM 2849 C C . GLU B 1 52 ? 16.984 -19.156 -19.297 1 96.31 52 GLU B C 1
ATOM 2851 O O . GLU B 1 52 ? 17.5 -20.047 -19.984 1 96.31 52 GLU B O 1
ATOM 2856 N N . TYR B 1 53 ? 15.805 -18.703 -19.547 1 96.5 53 TYR B N 1
ATOM 2857 C CA . TYR B 1 53 ? 15.031 -19.125 -20.703 1 96.5 53 TYR B CA 1
ATOM 2858 C C . TYR B 1 53 ? 15.789 -18.859 -22 1 96.5 53 TYR B C 1
ATOM 2860 O O . TYR B 1 53 ? 15.805 -19.703 -22.906 1 96.5 53 TYR B O 1
ATOM 2868 N N . LYS B 1 54 ? 16.422 -17.719 -22.078 1 96.62 54 LYS B N 1
ATOM 2869 C CA . LYS B 1 54 ? 17.172 -17.344 -23.281 1 96.62 54 LYS B CA 1
ATOM 2870 C C . LYS B 1 54 ? 18.375 -18.281 -23.484 1 96.62 54 LYS B C 1
ATOM 2872 O O . LYS B 1 54 ? 18.734 -18.578 -24.625 1 96.62 54 LYS B O 1
ATOM 2877 N N . LYS B 1 55 ? 18.938 -18.766 -22.406 1 96.31 55 LYS B N 1
ATOM 2878 C CA . LYS B 1 55 ? 20.094 -19.656 -22.469 1 96.31 55 LYS B CA 1
ATOM 2879 C C . LYS B 1 55 ? 19.688 -21.062 -22.875 1 96.31 55 LYS B C 1
ATOM 2881 O O . LYS B 1 55 ? 20.406 -21.75 -23.594 1 96.31 55 LYS B O 1
ATOM 2886 N N . ARG B 1 56 ? 18.531 -21.5 -22.422 1 93.94 56 ARG B N 1
ATOM 2887 C CA . ARG B 1 56 ? 18.078 -22.859 -22.672 1 93.94 56 ARG B CA 1
ATOM 2888 C C . ARG B 1 56 ? 16.578 -22.906 -22.953 1 93.94 56 ARG B C 1
ATOM 2890 O O . ARG B 1 56 ? 15.836 -23.578 -22.25 1 93.94 56 ARG B O 1
ATOM 2897 N N . PRO B 1 57 ? 16.156 -22.266 -24 1 94.69 57 PRO B N 1
ATOM 2898 C CA . PRO B 1 57 ? 14.734 -22.172 -24.297 1 94.69 57 PRO B CA 1
ATOM 2899 C C . PRO B 1 57 ? 14.07 -23.547 -24.469 1 94.69 57 PRO B C 1
ATOM 2901 O O . PRO B 1 57 ? 12.906 -23.719 -24.094 1 94.69 57 PRO B O 1
ATOM 2904 N N . GLN B 1 58 ? 14.773 -24.5 -24.969 1 94.69 58 GLN B N 1
ATOM 2905 C CA . GLN B 1 58 ? 14.219 -25.812 -25.25 1 94.69 58 GLN B CA 1
ATOM 2906 C C . GLN B 1 58 ? 13.773 -26.5 -23.953 1 94.69 58 GLN B C 1
ATOM 2908 O O . GLN B 1 58 ? 12.758 -27.203 -23.938 1 94.69 58 GLN B O 1
ATOM 2913 N N . ASP B 1 59 ? 14.508 -26.359 -22.875 1 93.06 59 ASP B N 1
ATOM 2914 C CA . ASP B 1 59 ? 14.148 -26.953 -21.594 1 93.06 59 ASP B CA 1
ATOM 2915 C C . ASP B 1 59 ? 12.797 -26.453 -21.109 1 93.06 59 ASP B C 1
ATOM 2917 O O . ASP B 1 59 ? 11.977 -27.234 -20.625 1 93.06 59 ASP B O 1
ATOM 2921 N N . PHE B 1 60 ? 12.57 -25.188 -21.281 1 94.62 60 PHE B N 1
ATOM 2922 C CA . PHE B 1 60 ? 11.32 -24.578 -20.844 1 94.62 60 PHE B CA 1
ATOM 2923 C C . PHE B 1 60 ? 10.172 -24.984 -21.766 1 94.62 60 PHE B C 1
ATOM 2925 O O . PHE B 1 60 ? 9.062 -25.25 -21.297 1 94.62 60 PHE B O 1
ATOM 2932 N N . GLU B 1 61 ? 10.484 -25.125 -23.016 1 95.19 61 GLU B N 1
ATOM 2933 C CA . GLU B 1 61 ? 9.469 -25.531 -23.984 1 95.19 61 GLU B CA 1
ATOM 2934 C C . GLU B 1 61 ? 9.008 -26.969 -23.719 1 95.19 61 GLU B C 1
ATOM 2936 O O . GLU B 1 61 ? 7.816 -27.266 -23.766 1 95.19 61 GLU B O 1
ATOM 2941 N N . VAL B 1 62 ? 9.945 -27.812 -23.438 1 95.38 62 VAL B N 1
ATOM 2942 C CA . VAL B 1 62 ? 9.641 -29.203 -23.172 1 95.38 62 VAL B CA 1
ATOM 2943 C C . VAL B 1 62 ? 8.797 -29.312 -21.906 1 95.38 62 VAL B C 1
ATOM 2945 O O . VAL B 1 62 ? 7.805 -30.047 -21.875 1 95.38 62 VAL B O 1
ATOM 2948 N N . TYR B 1 63 ? 9.219 -28.609 -20.891 1 95.25 63 TYR B N 1
ATOM 2949 C CA . TYR B 1 63 ? 8.484 -28.578 -19.625 1 95.25 63 TYR B CA 1
ATOM 2950 C C . TYR B 1 63 ? 7.059 -28.078 -19.844 1 95.25 63 TYR B C 1
ATOM 2952 O O . TYR B 1 63 ? 6.102 -28.719 -19.406 1 95.25 63 TYR B O 1
ATOM 2960 N N . GLY B 1 64 ? 6.883 -26.953 -20.547 1 96.5 64 GLY B N 1
ATOM 2961 C CA . GLY B 1 64 ? 5.578 -26.375 -20.828 1 96.5 64 GLY B CA 1
ATOM 2962 C C . GLY B 1 64 ? 4.691 -27.281 -21.672 1 96.5 64 GLY B C 1
ATOM 2963 O O . GLY B 1 64 ? 3.496 -27.406 -21.391 1 96.5 64 GLY B O 1
ATOM 2964 N N . ARG B 1 65 ? 5.281 -27.922 -22.609 1 95.69 65 ARG B N 1
ATOM 2965 C CA . ARG B 1 65 ? 4.527 -28.797 -23.484 1 95.69 65 ARG B CA 1
ATOM 2966 C C . ARG B 1 65 ? 4.047 -30.031 -22.734 1 95.69 65 ARG B C 1
ATOM 2968 O O . ARG B 1 65 ? 2.957 -30.547 -23 1 95.69 65 ARG B O 1
ATOM 2975 N N . LYS B 1 66 ? 4.898 -30.531 -21.906 1 96.88 66 LYS B N 1
ATOM 2976 C CA . LYS B 1 66 ? 4.488 -31.672 -21.094 1 96.88 66 LYS B CA 1
ATOM 2977 C C . LYS B 1 66 ? 3.295 -31.312 -20.203 1 96.88 66 LYS B C 1
ATOM 2979 O O . LYS B 1 66 ? 2.34 -32.062 -20.094 1 96.88 66 LYS B O 1
ATOM 2984 N N . LEU B 1 67 ? 3.377 -30.203 -19.562 1 97.62 67 LEU B N 1
ATOM 2985 C CA . LEU B 1 67 ? 2.262 -29.734 -18.75 1 97.62 67 LEU B CA 1
ATOM 2986 C C . LEU B 1 67 ? 1.016 -29.516 -19.594 1 97.62 67 LEU B C 1
ATOM 2988 O O . LEU B 1 67 ? -0.087 -29.906 -19.203 1 97.62 67 LEU B O 1
ATOM 2992 N N . ALA B 1 68 ? 1.175 -28.922 -20.781 1 97.75 68 ALA B N 1
ATOM 2993 C CA . ALA B 1 68 ? 0.066 -28.703 -21.703 1 97.75 68 ALA B CA 1
ATOM 2994 C C . ALA B 1 68 ? -0.6 -30.031 -22.062 1 97.75 68 ALA B C 1
ATOM 2996 O O . ALA B 1 68 ? -1.828 -30.109 -22.141 1 97.75 68 ALA B O 1
ATOM 2997 N N . SER B 1 69 ? 0.234 -31.016 -22.312 1 97.31 69 SER B N 1
ATOM 2998 C CA . SER B 1 69 ? -0.294 -32.312 -22.656 1 97.31 69 SER B CA 1
ATOM 2999 C C . SER B 1 69 ? -1.166 -32.875 -21.547 1 97.31 69 SER B C 1
ATOM 3001 O O . SER B 1 69 ? -2.23 -33.438 -21.797 1 97.31 69 SER B O 1
ATOM 3003 N N . ILE B 1 70 ? -0.71 -32.75 -20.359 1 97.44 70 ILE B N 1
ATOM 3004 C CA . ILE B 1 70 ? -1.464 -33.188 -19.188 1 97.44 70 ILE B CA 1
ATOM 3005 C C . ILE B 1 70 ? -2.797 -32.438 -19.125 1 97.44 70 ILE B C 1
ATOM 3007 O O . ILE B 1 70 ? -3.846 -33.031 -18.922 1 97.44 70 ILE B O 1
ATOM 3011 N N . ILE B 1 71 ? -2.77 -31.141 -19.328 1 97.75 71 ILE B N 1
ATOM 3012 C CA . ILE B 1 71 ? -3.971 -30.312 -19.281 1 97.75 71 ILE B CA 1
ATOM 3013 C C . ILE B 1 71 ? -4.918 -30.703 -20.406 1 97.75 71 ILE B C 1
ATOM 3015 O O . ILE B 1 71 ? -6.129 -30.797 -20.203 1 97.75 71 ILE B O 1
ATOM 3019 N N . ASN B 1 72 ? -4.367 -30.938 -21.609 1 97.56 72 ASN B N 1
ATOM 3020 C CA . ASN B 1 72 ? -5.164 -31.375 -22.75 1 97.56 72 ASN B CA 1
ATOM 3021 C C . ASN B 1 72 ? -5.914 -32.688 -22.438 1 97.56 72 ASN B C 1
ATOM 3023 O O . ASN B 1 72 ? -7.066 -32.844 -22.844 1 97.56 72 ASN B O 1
ATOM 3027 N N . ASP B 1 73 ? -5.258 -33.531 -21.703 1 96.88 73 ASP B N 1
ATOM 3028 C CA . ASP B 1 73 ? -5.832 -34.812 -21.375 1 96.88 73 ASP B CA 1
ATOM 3029 C C . ASP B 1 73 ? -6.984 -34.688 -20.375 1 96.88 73 ASP B C 1
ATOM 3031 O O . ASP B 1 73 ? -7.828 -35.562 -20.266 1 96.88 73 ASP B O 1
ATOM 3035 N N . LEU B 1 74 ? -7.031 -33.594 -19.625 1 95.19 74 LEU B N 1
ATOM 3036 C CA . LEU B 1 74 ? -8.062 -33.375 -18.609 1 95.19 74 LEU B CA 1
ATOM 3037 C C . LEU B 1 74 ? -9.336 -32.812 -19.25 1 95.19 74 LEU B C 1
ATOM 3039 O O . LEU B 1 74 ? -10.406 -32.844 -18.625 1 95.19 74 LEU B O 1
ATOM 3043 N N . GLY B 1 75 ? -9.266 -32.312 -20.453 1 90.31 75 GLY B N 1
ATOM 3044 C CA . GLY B 1 75 ? -10.43 -31.812 -21.172 1 90.31 75 GLY B CA 1
ATOM 3045 C C . GLY B 1 75 ? -10.375 -30.328 -21.422 1 90.31 75 GLY B C 1
ATOM 3046 O O . GLY B 1 75 ? -9.328 -29.703 -21.219 1 90.31 75 GLY B O 1
ATOM 3047 N N . GLU B 1 76 ? -11.461 -29.812 -21.922 1 86.5 76 GLU B N 1
ATOM 3048 C CA . GLU B 1 76 ? -11.523 -28.406 -22.281 1 86.5 76 GLU B CA 1
ATOM 3049 C C . GLU B 1 76 ? -11.531 -27.516 -21.031 1 86.5 76 GLU B C 1
ATOM 3051 O O . GLU B 1 76 ? -12.164 -27.844 -20.031 1 86.5 76 GLU B O 1
ATOM 3056 N N . CYS B 1 77 ? -10.773 -26.5 -21.125 1 89.31 77 CYS B N 1
ATOM 3057 C CA . CYS B 1 77 ? -10.758 -25.5 -20.062 1 89.31 77 CYS B CA 1
ATOM 3058 C C . CYS B 1 77 ? -10.883 -24.094 -20.656 1 89.31 77 CYS B C 1
ATOM 3060 O O . CYS B 1 77 ? -10.312 -23.797 -21.703 1 89.31 77 CYS B O 1
ATOM 3062 N N . LYS B 1 78 ? -11.688 -23.297 -20 1 91.94 78 LYS B N 1
ATOM 3063 C CA . LYS B 1 78 ? -11.945 -21.938 -20.484 1 91.94 78 LYS B CA 1
ATOM 3064 C C . LYS B 1 78 ? -11.008 -20.922 -19.828 1 91.94 78 LYS B C 1
ATOM 3066 O O . LYS B 1 78 ? -10.844 -19.812 -20.312 1 91.94 78 LYS B O 1
ATOM 3071 N N . SER B 1 79 ? -10.43 -21.297 -18.719 1 95.31 79 SER B N 1
ATOM 3072 C CA . SER B 1 79 ? -9.531 -20.406 -18 1 95.31 79 SER B CA 1
ATOM 3073 C C . SER B 1 79 ? -8.406 -21.172 -17.328 1 95.31 79 SER B C 1
ATOM 3075 O O . SER B 1 79 ? -8.609 -22.297 -16.859 1 95.31 79 SER B O 1
ATOM 3077 N N . ILE B 1 80 ? -7.215 -20.562 -17.266 1 97.19 80 ILE B N 1
ATOM 3078 C CA . ILE B 1 80 ? -6.043 -21.156 -16.641 1 97.19 80 ILE B CA 1
ATOM 3079 C C . ILE B 1 80 ? -5.312 -20.109 -15.812 1 97.19 80 ILE B C 1
ATOM 3081 O O . ILE B 1 80 ? -5.305 -18.922 -16.156 1 97.19 80 ILE B O 1
ATOM 3085 N N . LEU B 1 81 ? -4.754 -20.516 -14.664 1 98.56 81 LEU B N 1
ATOM 3086 C CA . LEU B 1 81 ? -3.996 -19.641 -13.773 1 98.56 81 LEU B CA 1
ATOM 3087 C C . LEU B 1 81 ? -2.717 -20.312 -13.297 1 98.56 81 LEU B C 1
ATOM 3089 O O . LEU B 1 81 ? -2.756 -21.453 -12.805 1 98.56 81 LEU B O 1
ATOM 3093 N N . GLU B 1 82 ? -1.61 -19.641 -13.523 1 98.88 82 GLU B N 1
ATOM 3094 C CA . GLU B 1 82 ? -0.395 -20.062 -12.828 1 98.88 82 GLU B CA 1
ATOM 3095 C C . GLU B 1 82 ? -0.181 -19.234 -11.555 1 98.88 82 GLU B C 1
ATOM 3097 O O . GLU B 1 82 ? -0.07 -18.016 -11.609 1 98.88 82 GLU B O 1
ATOM 3102 N N . VAL B 1 83 ? -0.107 -19.906 -10.445 1 98.69 83 VAL B N 1
ATOM 3103 C CA . VAL B 1 83 ? 0.183 -19.312 -9.141 1 98.69 83 VAL B CA 1
ATOM 3104 C C . VAL B 1 83 ? 1.693 -19.188 -8.961 1 98.69 83 VAL B C 1
ATOM 3106 O O . VAL B 1 83 ? 2.43 -20.172 -9.094 1 98.69 83 VAL B O 1
ATOM 3109 N N . GLY B 1 84 ? 2.15 -18 -8.57 1 98.31 84 GLY B N 1
ATOM 3110 C CA . GLY B 1 84 ? 3.588 -17.781 -8.586 1 98.31 84 GLY B CA 1
ATOM 3111 C C . GLY B 1 84 ? 4.191 -17.844 -9.969 1 98.31 84 GLY B C 1
ATOM 3112 O O . GLY B 1 84 ? 5.109 -18.641 -10.211 1 98.31 84 GLY B O 1
ATOM 3113 N N . VAL B 1 85 ? 3.74 -16.969 -10.82 1 98.62 85 VAL B N 1
ATOM 3114 C CA . VAL B 1 85 ? 4.008 -17.078 -12.25 1 98.62 85 VAL B CA 1
ATOM 3115 C C . VAL B 1 85 ? 5.449 -16.656 -12.539 1 98.62 85 VAL B C 1
ATOM 3117 O O . VAL B 1 85 ? 5.996 -16.984 -13.594 1 98.62 85 VAL B O 1
ATOM 3120 N N . GLY B 1 86 ? 6.078 -15.922 -11.602 1 98.25 86 GLY B N 1
ATOM 3121 C CA . GLY B 1 86 ? 7.406 -15.391 -11.844 1 98.25 86 GLY B CA 1
ATOM 3122 C C . GLY B 1 86 ? 7.473 -14.469 -13.047 1 98.25 86 GLY B C 1
ATOM 3123 O O . GLY B 1 86 ? 6.867 -13.391 -13.047 1 98.25 86 GLY B O 1
ATOM 3124 N N . GLU B 1 87 ? 8.164 -14.945 -14.023 1 98.62 87 GLU B N 1
ATOM 3125 C CA . GLU B 1 87 ? 8.328 -14.141 -15.234 1 98.62 87 GLU B CA 1
ATOM 3126 C C . GLU B 1 87 ? 7.633 -14.789 -16.422 1 98.62 87 GLU B C 1
ATOM 3128 O O . GLU B 1 87 ? 7.961 -14.492 -17.578 1 98.62 87 GLU B O 1
ATOM 3133 N N . ALA B 1 88 ? 6.68 -15.719 -16.141 1 98.62 88 ALA B N 1
ATOM 3134 C CA . ALA B 1 88 ? 5.758 -16.359 -17.078 1 98.62 88 ALA B CA 1
ATOM 3135 C C . ALA B 1 88 ? 6.508 -17.266 -18.047 1 98.62 88 ALA B C 1
ATOM 3137 O O . ALA B 1 88 ? 6.027 -17.547 -19.156 1 98.62 88 ALA B O 1
ATOM 3138 N N . THR B 1 89 ? 7.652 -17.766 -17.641 1 98.25 89 THR B N 1
ATOM 3139 C CA . THR B 1 89 ? 8.461 -18.594 -18.516 1 98.25 89 THR B CA 1
ATOM 3140 C C . THR B 1 89 ? 7.914 -20.016 -18.578 1 98.25 89 THR B C 1
ATOM 3142 O O . THR B 1 89 ? 8.273 -20.797 -19.469 1 98.25 89 THR B O 1
ATOM 3145 N N . THR B 1 90 ? 7.094 -20.422 -17.641 1 97.88 90 THR B N 1
ATOM 3146 C CA . THR B 1 90 ? 6.375 -21.688 -17.703 1 97.88 90 THR B CA 1
ATOM 3147 C C . THR B 1 90 ? 4.992 -21.484 -18.328 1 97.88 90 THR B C 1
ATOM 3149 O O . THR B 1 90 ? 4.562 -22.281 -19.156 1 97.88 90 THR B O 1
ATOM 3152 N N . LEU B 1 91 ? 4.32 -20.406 -18 1 98.25 91 LEU B N 1
ATOM 3153 C CA . LEU B 1 91 ? 2.959 -20.141 -18.453 1 98.25 91 LEU B CA 1
ATOM 3154 C C . LEU B 1 91 ? 2.895 -20.047 -19.969 1 98.25 91 LEU B C 1
ATOM 3156 O O . LEU B 1 91 ? 2.025 -20.656 -20.594 1 98.25 91 LEU B O 1
ATOM 3160 N N . CYS B 1 92 ? 3.828 -19.312 -20.562 1 97.56 92 CYS B N 1
ATOM 3161 C CA . CYS B 1 92 ? 3.766 -19.031 -21.984 1 97.56 92 CYS B CA 1
ATOM 3162 C C . CYS B 1 92 ? 3.947 -20.297 -22.812 1 97.56 92 CYS B C 1
ATOM 3164 O O . CYS B 1 92 ? 3.115 -20.609 -23.656 1 97.56 92 CYS B O 1
ATOM 3166 N N . PRO B 1 93 ? 5.008 -21.141 -22.562 1 96.81 93 PRO B N 1
ATOM 3167 C CA . PRO B 1 93 ? 5.117 -22.406 -23.297 1 96.81 93 PRO B CA 1
ATOM 3168 C C . PRO B 1 93 ? 3.93 -23.344 -23.047 1 96.81 93 PRO B C 1
ATOM 3170 O O . PRO B 1 93 ? 3.537 -24.094 -23.938 1 96.81 93 PRO B O 1
ATOM 3173 N N . THR B 1 94 ? 3.359 -23.297 -21.828 1 97.56 94 THR B N 1
ATOM 3174 C CA . THR B 1 94 ? 2.203 -24.141 -21.516 1 97.56 94 THR B CA 1
ATOM 3175 C C . THR B 1 94 ? 1.006 -23.734 -22.375 1 97.56 94 THR B C 1
ATOM 3177 O O . THR B 1 94 ? 0.386 -24.594 -23.016 1 97.56 94 THR B O 1
ATOM 3180 N N . ILE B 1 95 ? 0.712 -22.438 -22.438 1 96.5 95 ILE B N 1
ATOM 3181 C CA . ILE B 1 95 ? -0.408 -21.938 -23.219 1 96.5 95 ILE B CA 1
ATOM 3182 C C . ILE B 1 95 ? -0.214 -22.297 -24.688 1 96.5 95 ILE B C 1
ATOM 3184 O O . ILE B 1 95 ? -1.155 -22.719 -25.359 1 96.5 95 ILE B O 1
ATOM 3188 N N . SER B 1 96 ? 0.986 -22.188 -25.188 1 94.44 96 SER B N 1
ATOM 3189 C CA . SER B 1 96 ? 1.302 -22.438 -26.594 1 94.44 96 SER B CA 1
ATOM 3190 C C . SER B 1 96 ? 1.108 -23.906 -26.938 1 94.44 96 SER B C 1
ATOM 3192 O O . SER B 1 96 ? 0.839 -24.234 -28.094 1 94.44 96 SER B O 1
ATOM 3194 N N . GLY B 1 97 ? 1.234 -24.797 -25.938 1 95.19 97 GLY B N 1
ATOM 3195 C CA . GLY B 1 97 ? 1.144 -26.234 -26.188 1 95.19 97 GLY B CA 1
ATOM 3196 C C . GLY B 1 97 ? -0.268 -26.766 -26.047 1 95.19 97 GLY B C 1
ATOM 3197 O O . GLY B 1 97 ? -0.519 -27.938 -26.328 1 95.19 97 GLY B O 1
ATOM 3198 N N . LEU B 1 98 ? -1.17 -25.906 -25.656 1 96.06 98 LEU B N 1
ATOM 3199 C CA . LEU B 1 98 ? -2.545 -26.344 -25.469 1 96.06 98 LEU B CA 1
ATOM 3200 C C . LEU B 1 98 ? -3.238 -26.547 -26.812 1 96.06 98 LEU B C 1
ATOM 3202 O O . LEU B 1 98 ? -3.018 -25.766 -27.75 1 96.06 98 LEU B O 1
ATOM 3206 N N . ASN B 1 99 ? -4.094 -27.562 -26.906 1 94.38 99 ASN B N 1
ATOM 3207 C CA . ASN B 1 99 ? -4.848 -27.828 -28.125 1 94.38 99 ASN B CA 1
ATOM 3208 C C . ASN B 1 99 ? -5.859 -26.719 -28.406 1 94.38 99 ASN B C 1
ATOM 3210 O O . ASN B 1 99 ? -6.078 -26.359 -29.562 1 94.38 99 ASN B O 1
ATOM 3214 N N . SER B 1 100 ? -6.512 -26.297 -27.406 1 90.81 100 SER B N 1
ATOM 3215 C CA . SER B 1 100 ? -7.449 -25.172 -27.469 1 90.81 100 SER B CA 1
ATOM 3216 C C . SER B 1 100 ? -7.039 -24.062 -26.516 1 90.81 100 SER B C 1
ATOM 3218 O O . SER B 1 100 ? -6.824 -24.297 -25.328 1 90.81 100 SER B O 1
ATOM 3220 N N . ARG B 1 101 ? -6.949 -22.922 -27.094 1 87.75 101 ARG B N 1
ATOM 3221 C CA . ARG B 1 101 ? -6.551 -21.781 -26.266 1 87.75 101 ARG B CA 1
ATOM 3222 C C . ARG B 1 101 ? -7.656 -21.406 -25.281 1 87.75 101 ARG B C 1
ATOM 3224 O O . ARG B 1 101 ? -8.812 -21.219 -25.688 1 87.75 101 ARG B O 1
ATOM 3231 N N . PRO B 1 102 ? -7.285 -21.375 -24.031 1 91.75 102 PRO B N 1
ATOM 3232 C CA . PRO B 1 102 ? -8.281 -20.875 -23.078 1 91.75 102 PRO B CA 1
ATOM 3233 C C . PRO B 1 102 ? -8.734 -19.453 -23.391 1 91.75 102 PRO B C 1
ATOM 3235 O O . PRO B 1 102 ? -7.969 -18.672 -23.969 1 91.75 102 PRO B O 1
ATOM 3238 N N . GLU B 1 103 ? -9.938 -19.109 -23.078 1 89.31 103 GLU B N 1
ATOM 3239 C CA . GLU B 1 103 ? -10.461 -17.766 -23.266 1 89.31 103 GLU B CA 1
ATOM 3240 C C . GLU B 1 103 ? -9.695 -16.734 -22.438 1 89.31 103 GLU B C 1
ATOM 3242 O O . GLU B 1 103 ? -9.492 -15.602 -22.859 1 89.31 103 GLU B O 1
ATOM 3247 N N . LYS B 1 104 ? -9.305 -17.219 -21.266 1 93.06 104 LYS B N 1
ATOM 3248 C CA . LYS B 1 104 ? -8.602 -16.312 -20.359 1 93.06 104 LYS B CA 1
ATOM 3249 C C . LYS B 1 104 ? -7.441 -17.016 -19.672 1 93.06 104 LYS B C 1
ATOM 3251 O O . LYS B 1 104 ? -7.602 -18.125 -19.156 1 93.06 104 LYS B O 1
ATOM 3256 N N . CYS B 1 105 ? -6.305 -16.375 -19.672 1 97.25 105 CYS B N 1
ATOM 3257 C CA . CYS B 1 105 ? -5.102 -16.844 -19 1 97.25 105 CYS B CA 1
ATOM 3258 C C . CYS B 1 105 ? -4.645 -15.828 -17.953 1 97.25 105 CYS B C 1
ATOM 3260 O O . CYS B 1 105 ? -4.641 -14.625 -18.219 1 97.25 105 CYS B O 1
ATOM 3262 N N . TYR B 1 106 ? -4.355 -16.328 -16.766 1 98.25 106 TYR B N 1
ATOM 3263 C CA . TYR B 1 106 ? -3.955 -15.469 -15.656 1 98.25 106 TYR B CA 1
ATOM 3264 C C . TYR B 1 106 ? -2.648 -15.953 -15.031 1 98.25 106 TYR B C 1
ATOM 3266 O O . TYR B 1 106 ? -2.287 -17.125 -15.164 1 98.25 106 TYR B O 1
ATOM 3274 N N . GLY B 1 107 ? -1.986 -15.117 -14.422 1 98.81 107 GLY B N 1
ATOM 3275 C CA . GLY B 1 107 ? -0.838 -15.398 -13.57 1 98.81 107 GLY B CA 1
ATOM 3276 C C . GLY B 1 107 ? -0.587 -14.328 -12.531 1 98.81 107 GLY B C 1
ATOM 3277 O O . GLY B 1 107 ? -0.833 -13.141 -12.781 1 98.81 107 GLY B O 1
ATOM 3278 N N . PHE B 1 108 ? -0.109 -14.742 -11.359 1 98.75 108 PHE B N 1
ATOM 3279 C CA . PHE B 1 108 ? 0.267 -13.719 -10.391 1 98.75 108 PHE B CA 1
ATOM 3280 C C . PHE B 1 108 ? 1.525 -14.125 -9.633 1 98.75 108 PHE B C 1
ATOM 3282 O O . PHE B 1 108 ? 1.896 -15.297 -9.617 1 98.75 108 PHE B O 1
ATOM 3289 N N . ASP B 1 109 ? 2.215 -13.203 -9.195 1 98.75 109 ASP B N 1
ATOM 3290 C CA . ASP B 1 109 ? 3.391 -13.305 -8.328 1 98.75 109 ASP B CA 1
ATOM 3291 C C . ASP B 1 109 ? 3.359 -12.242 -7.234 1 98.75 109 ASP B C 1
ATOM 3293 O O . ASP B 1 109 ? 2.754 -11.18 -7.406 1 98.75 109 ASP B O 1
ATOM 3297 N N . ILE B 1 110 ? 3.992 -12.5 -6.129 1 98.06 110 ILE B N 1
ATOM 3298 C CA . ILE B 1 110 ? 3.982 -11.555 -5.016 1 98.06 110 ILE B CA 1
ATOM 3299 C C . ILE B 1 110 ? 4.875 -10.359 -5.34 1 98.06 110 ILE B C 1
ATOM 3301 O O . ILE B 1 110 ? 4.723 -9.289 -4.758 1 98.06 110 ILE B O 1
ATOM 3305 N N . SER B 1 111 ? 5.797 -10.508 -6.27 1 98.31 111 SER B N 1
ATOM 3306 C CA . SER B 1 111 ? 6.809 -9.508 -6.613 1 98.31 111 SER B CA 1
ATOM 3307 C C . SER B 1 111 ? 6.367 -8.664 -7.805 1 98.31 111 SER B C 1
ATOM 3309 O O . SER B 1 111 ? 6.105 -9.195 -8.883 1 98.31 111 SER B O 1
ATOM 3311 N N . TRP B 1 112 ? 6.289 -7.316 -7.617 1 98.69 112 TRP B N 1
ATOM 3312 C CA . TRP B 1 112 ? 5.965 -6.391 -8.695 1 98.69 112 TRP B CA 1
ATOM 3313 C C . TRP B 1 112 ? 6.988 -6.496 -9.828 1 98.69 112 TRP B C 1
ATOM 3315 O O . TRP B 1 112 ? 6.621 -6.551 -11 1 98.69 112 TRP B O 1
ATOM 3325 N N . SER B 1 113 ? 8.281 -6.578 -9.5 1 98.88 113 SER B N 1
ATOM 3326 C CA . SER B 1 113 ? 9.352 -6.605 -10.492 1 98.88 113 SER B CA 1
ATOM 3327 C C . SER B 1 113 ? 9.281 -7.875 -11.336 1 98.88 113 SER B C 1
ATOM 3329 O O . SER B 1 113 ? 9.562 -7.84 -12.539 1 98.88 113 SER B O 1
ATOM 3331 N N . ARG B 1 114 ? 8.93 -9.008 -10.688 1 98.69 114 ARG B N 1
ATOM 3332 C CA . ARG B 1 114 ? 8.742 -10.242 -11.445 1 98.69 114 ARG B CA 1
ATOM 3333 C C . ARG B 1 114 ? 7.637 -10.07 -12.484 1 98.69 114 ARG B C 1
ATOM 3335 O O . ARG B 1 114 ? 7.789 -10.492 -13.633 1 98.69 114 ARG B O 1
ATOM 3342 N N . ILE B 1 115 ? 6.523 -9.453 -12.148 1 98.88 115 ILE B N 1
ATOM 3343 C CA . ILE B 1 115 ? 5.391 -9.266 -13.047 1 98.88 115 ILE B CA 1
ATOM 3344 C C . ILE B 1 115 ? 5.777 -8.312 -14.172 1 98.88 115 ILE B C 1
ATOM 3346 O O . ILE B 1 115 ? 5.336 -8.477 -15.312 1 98.88 115 ILE B O 1
ATOM 3350 N N . LYS B 1 116 ? 6.586 -7.309 -13.859 1 98.62 116 LYS B N 1
ATOM 3351 C CA . LYS B 1 116 ? 7.07 -6.406 -14.906 1 98.62 116 LYS B CA 1
ATOM 3352 C C . LYS B 1 116 ? 7.797 -7.18 -16 1 98.62 116 LYS B C 1
ATOM 3354 O O . LYS B 1 116 ? 7.5 -7.008 -17.188 1 98.62 116 LYS B O 1
ATOM 3359 N N . TYR B 1 117 ? 8.664 -8.031 -15.594 1 98.69 117 TYR B N 1
ATOM 3360 C CA . TYR B 1 117 ? 9.398 -8.852 -16.562 1 98.69 117 TYR B CA 1
ATOM 3361 C C . TYR B 1 117 ? 8.461 -9.852 -17.234 1 98.69 117 TYR B C 1
ATOM 3363 O O . TYR B 1 117 ? 8.602 -10.117 -18.438 1 98.69 117 TYR B O 1
ATOM 3371 N N . ALA B 1 118 ? 7.551 -10.391 -16.5 1 98.75 118 ALA B N 1
ATOM 3372 C CA . ALA B 1 118 ? 6.582 -11.328 -17.062 1 98.75 118 ALA B CA 1
ATOM 3373 C C . ALA B 1 118 ? 5.789 -10.672 -18.188 1 98.75 118 ALA B C 1
ATOM 3375 O O . ALA B 1 118 ? 5.594 -11.266 -19.25 1 98.75 118 ALA B O 1
ATOM 3376 N N . ASN B 1 119 ? 5.324 -9.453 -17.938 1 98.38 119 ASN B N 1
ATOM 3377 C CA . ASN B 1 119 ? 4.605 -8.719 -18.984 1 98.38 119 ASN B CA 1
ATOM 3378 C C . ASN B 1 119 ? 5.461 -8.531 -20.234 1 98.38 119 ASN B C 1
ATOM 3380 O O . ASN B 1 119 ? 4.969 -8.688 -21.344 1 98.38 119 ASN B O 1
ATOM 3384 N N . SER B 1 120 ? 6.688 -8.172 -20 1 97.62 120 SER B N 1
ATOM 3385 C CA . SER B 1 120 ? 7.59 -8 -21.141 1 97.62 120 SER B CA 1
ATOM 3386 C C . SER B 1 120 ? 7.738 -9.297 -21.922 1 97.62 120 SER B C 1
ATOM 3388 O O . SER B 1 120 ? 7.754 -9.273 -23.156 1 97.62 120 SER B O 1
ATOM 3390 N N . PHE B 1 121 ? 7.855 -10.375 -21.234 1 98.19 121 PHE B N 1
ATOM 3391 C CA . PHE B 1 121 ? 8.016 -11.68 -21.875 1 98.19 121 PHE B CA 1
ATOM 3392 C C . PHE B 1 121 ? 6.758 -12.062 -22.656 1 98.19 121 PHE B C 1
ATOM 3394 O O . PHE B 1 121 ? 6.84 -12.453 -23.812 1 98.19 121 PHE B O 1
ATOM 3401 N N . VAL B 1 122 ? 5.598 -11.922 -22.031 1 98 122 VAL B N 1
ATOM 3402 C CA . VAL B 1 122 ? 4.312 -12.219 -22.656 1 98 122 VAL B CA 1
ATOM 3403 C C . VAL B 1 122 ? 4.148 -11.391 -23.922 1 98 122 VAL B C 1
ATOM 3405 O O . VAL B 1 122 ? 3.748 -11.906 -24.969 1 98 122 VAL B O 1
ATOM 3408 N N . ASN B 1 123 ? 4.516 -10.125 -23.828 1 96.69 123 ASN B N 1
ATOM 3409 C CA . ASN B 1 123 ? 4.406 -9.227 -24.969 1 96.69 123 ASN B CA 1
ATOM 3410 C C . ASN B 1 123 ? 5.344 -9.633 -26.094 1 96.69 123 ASN B C 1
ATOM 3412 O O . ASN B 1 123 ? 4.988 -9.539 -27.266 1 96.69 123 ASN B O 1
ATOM 3416 N N . SER B 1 124 ? 6.492 -10.086 -25.734 1 95.88 124 SER B N 1
ATOM 3417 C CA . SER B 1 124 ? 7.477 -10.477 -26.734 1 95.88 124 SER B CA 1
ATOM 3418 C C . SER B 1 124 ? 7 -11.68 -27.547 1 95.88 124 SER B C 1
ATOM 3420 O O . SER B 1 124 ? 7.449 -11.898 -28.672 1 95.88 124 SER B O 1
ATOM 3422 N N . LEU B 1 125 ? 6.109 -12.469 -27 1 93.94 125 LEU B N 1
ATOM 3423 C CA . LEU B 1 125 ? 5.594 -13.664 -27.656 1 93.94 125 LEU B CA 1
ATOM 3424 C C . LEU B 1 125 ? 4.242 -13.383 -28.312 1 93.94 125 LEU B C 1
ATOM 3426 O O . LEU B 1 125 ? 3.623 -14.281 -28.875 1 93.94 125 LEU B O 1
ATOM 3430 N N . ASN B 1 126 ? 3.691 -12.125 -28.219 1 92.31 126 ASN B N 1
ATOM 3431 C CA . ASN B 1 126 ? 2.447 -11.641 -28.812 1 92.31 126 ASN B CA 1
ATOM 3432 C C . ASN B 1 126 ? 1.247 -12.453 -28.328 1 92.31 126 ASN B C 1
ATOM 3434 O O . ASN B 1 126 ? 0.374 -12.805 -29.109 1 92.31 126 ASN B O 1
ATOM 3438 N N . LEU B 1 127 ? 1.249 -12.812 -27.094 1 90.88 127 LEU B N 1
ATOM 3439 C CA . LEU B 1 127 ? 0.102 -13.469 -26.469 1 90.88 127 LEU B CA 1
ATOM 3440 C C . LEU B 1 127 ? -0.886 -12.438 -25.922 1 90.88 127 LEU B C 1
ATOM 3442 O O . LEU B 1 127 ? -0.524 -11.594 -25.109 1 90.88 127 LEU B O 1
ATOM 3446 N N . ASP B 1 128 ? -2.145 -12.312 -26.328 1 85.5 128 ASP B N 1
ATOM 3447 C CA . ASP B 1 128 ? -3.07 -11.234 -26.016 1 85.5 128 ASP B CA 1
ATOM 3448 C C . ASP B 1 128 ? -4.035 -11.641 -24.906 1 85.5 128 ASP B C 1
ATOM 3450 O O . ASP B 1 128 ? -4.707 -10.789 -24.312 1 85.5 128 ASP B O 1
ATOM 3454 N N . ASN B 1 129 ? -4.172 -12.82 -24.5 1 90.88 129 ASN B N 1
ATOM 3455 C CA . ASN B 1 129 ? -5.195 -13.258 -23.547 1 90.88 129 ASN B CA 1
ATOM 3456 C C . ASN B 1 129 ? -4.586 -13.617 -22.188 1 90.88 129 ASN B C 1
ATOM 3458 O O . ASN B 1 129 ? -5.125 -14.453 -21.469 1 90.88 129 ASN B O 1
ATOM 3462 N N . VAL B 1 130 ? -3.479 -12.914 -21.859 1 97.31 130 VAL B N 1
ATOM 3463 C CA . VAL B 1 130 ? -2.814 -13.195 -20.594 1 97.31 130 VAL B CA 1
ATOM 3464 C C . VAL B 1 130 ? -2.887 -11.961 -19.688 1 97.31 130 VAL B C 1
ATOM 3466 O O . VAL B 1 130 ? -2.486 -10.867 -20.094 1 97.31 130 VAL B O 1
ATOM 3469 N N . LYS B 1 131 ? -3.49 -12.047 -18.578 1 97.56 131 LYS B N 1
ATOM 3470 C CA . LYS B 1 131 ? -3.559 -10.992 -17.562 1 97.56 131 LYS B CA 1
ATOM 3471 C C . LYS B 1 131 ? -2.699 -11.328 -16.359 1 97.56 131 LYS B C 1
ATOM 3473 O O . LYS B 1 131 ? -2.883 -12.375 -15.727 1 97.56 131 LYS B O 1
ATOM 3478 N N . LEU B 1 132 ? -1.746 -10.5 -16.062 1 98.75 132 LEU B N 1
ATOM 3479 C CA . LEU B 1 132 ? -0.816 -10.711 -14.969 1 98.75 132 LEU B CA 1
ATOM 3480 C C . LEU B 1 132 ? -0.986 -9.641 -13.898 1 98.75 132 LEU B C 1
ATOM 3482 O O . LEU B 1 132 ? -1.307 -8.492 -14.219 1 98.75 132 LEU B O 1
ATOM 3486 N N . PHE B 1 133 ? -0.802 -9.922 -12.625 1 98.88 133 PHE B N 1
ATOM 3487 C CA . PHE B 1 133 ? -0.965 -9.023 -11.484 1 98.88 133 PHE B CA 1
ATOM 3488 C C . PHE B 1 133 ? -0.194 -9.531 -10.273 1 98.88 133 PHE B C 1
ATOM 3490 O O . PHE B 1 133 ? 0.268 -10.672 -10.266 1 98.88 133 PHE B O 1
ATOM 3497 N N . THR B 1 134 ? 0.082 -8.672 -9.289 1 98.81 134 THR B N 1
ATOM 3498 C CA . THR B 1 134 ? 0.651 -9.164 -8.039 1 98.81 134 THR B CA 1
ATOM 3499 C C . THR B 1 134 ? -0.425 -9.82 -7.176 1 98.81 134 THR B C 1
ATOM 3501 O O . THR B 1 134 ? -1.597 -9.445 -7.242 1 98.81 134 THR B O 1
ATOM 3504 N N . GLY B 1 135 ? -0.084 -10.742 -6.469 1 98.38 135 GLY B N 1
ATOM 3505 C CA . GLY B 1 135 ? -0.998 -11.453 -5.594 1 98.38 135 GLY B CA 1
ATOM 3506 C C . GLY B 1 135 ? -0.288 -12.305 -4.555 1 98.38 135 GLY B C 1
ATOM 3507 O O . GLY B 1 135 ? 0.891 -12.625 -4.711 1 98.38 135 GLY B O 1
ATOM 3508 N N . ASP B 1 136 ? -1.021 -12.609 -3.508 1 97.19 136 ASP B N 1
ATOM 3509 C CA . ASP B 1 136 ? -0.568 -13.43 -2.389 1 97.19 136 ASP B CA 1
ATOM 3510 C C . ASP B 1 136 ? -1.207 -14.812 -2.428 1 97.19 136 ASP B C 1
ATOM 3512 O O . ASP B 1 136 ? -2.434 -14.938 -2.432 1 97.19 136 ASP B O 1
ATOM 3516 N N . LEU B 1 137 ? -0.408 -15.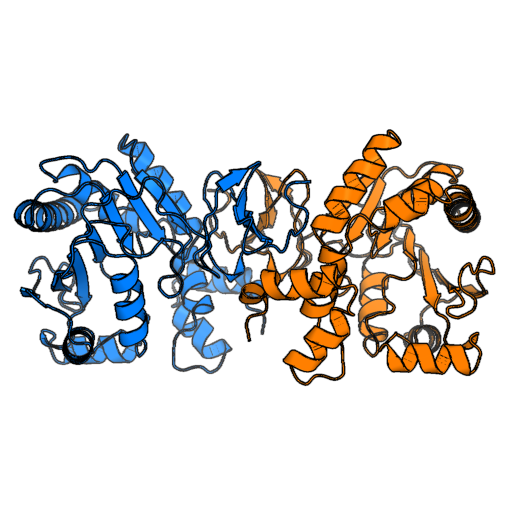805 -2.404 1 96.06 137 LEU B N 1
ATOM 3517 C CA . LEU B 1 137 ? -0.838 -17.203 -2.463 1 96.06 137 LEU B CA 1
ATOM 3518 C C . LEU B 1 137 ? -1.828 -17.5 -1.345 1 96.06 137 LEU B C 1
ATOM 3520 O O . LEU B 1 137 ? -2.729 -18.328 -1.519 1 96.06 137 LEU B O 1
ATOM 3524 N N . PHE B 1 138 ? -1.728 -16.828 -0.239 1 96.62 138 PHE B N 1
ATOM 3525 C CA . PHE B 1 138 ? -2.539 -17.156 0.93 1 96.62 138 PHE B CA 1
ATOM 3526 C C . PHE B 1 138 ? -3.777 -16.266 0.987 1 96.62 138 PHE B C 1
ATOM 3528 O O . PHE B 1 138 ? -4.676 -16.5 1.799 1 96.62 138 PHE B O 1
ATOM 3535 N N . ASN B 1 139 ? -3.816 -15.234 0.182 1 96.62 139 ASN B N 1
ATOM 3536 C CA . ASN B 1 139 ? -4.945 -14.328 0.01 1 96.62 139 ASN B CA 1
ATOM 3537 C C . ASN B 1 139 ? -5.121 -13.914 -1.45 1 96.62 139 ASN B C 1
ATOM 3539 O O . ASN B 1 139 ? -5.027 -12.734 -1.783 1 96.62 139 ASN B O 1
ATOM 3543 N N . THR B 1 140 ? -5.449 -14.93 -2.229 1 98.25 140 THR B N 1
ATOM 3544 C CA . THR B 1 140 ? -5.461 -14.719 -3.672 1 98.25 140 THR B CA 1
ATOM 3545 C C . THR B 1 140 ? -6.574 -13.75 -4.066 1 98.25 140 THR B C 1
ATOM 3547 O O . THR B 1 140 ? -7.664 -13.781 -3.492 1 98.25 140 THR B O 1
ATOM 3550 N N . PRO B 1 141 ? -6.32 -12.891 -5.008 1 98.62 141 PRO B N 1
ATOM 3551 C CA . PRO B 1 141 ? -7.34 -11.953 -5.488 1 98.62 141 PRO B CA 1
ATOM 3552 C C . PRO B 1 141 ? -8.227 -12.562 -6.574 1 98.62 141 PRO B C 1
ATOM 3554 O O . PRO B 1 141 ? -8.469 -11.93 -7.605 1 98.62 141 PRO B O 1
ATOM 3557 N N . LEU B 1 142 ? -8.742 -13.742 -6.328 1 98.5 142 LEU B N 1
ATOM 3558 C CA . LEU B 1 142 ? -9.617 -14.453 -7.25 1 98.5 142 LEU B CA 1
ATOM 3559 C C . LEU B 1 142 ? -10.828 -15.016 -6.52 1 98.5 142 LEU B C 1
ATOM 3561 O O . LEU B 1 142 ? -10.719 -15.477 -5.379 1 98.5 142 LEU B O 1
ATOM 3565 N N . LYS B 1 143 ? -11.922 -15.031 -7.168 1 97.44 143 LYS B N 1
ATOM 3566 C CA . LYS B 1 143 ? -13.18 -15.5 -6.598 1 97.44 143 LYS B CA 1
ATOM 3567 C C . LYS B 1 143 ? -13.18 -17.016 -6.445 1 97.44 143 LYS B C 1
ATOM 3569 O O . LYS B 1 143 ? -12.367 -17.719 -7.055 1 97.44 143 LYS B O 1
ATOM 3574 N N . ASP B 1 144 ? -14.156 -17.5 -5.641 1 96.19 144 ASP B N 1
ATOM 3575 C CA . ASP B 1 144 ? -14.352 -18.922 -5.453 1 96.19 144 ASP B CA 1
ATOM 3576 C C . ASP B 1 144 ? -14.719 -19.609 -6.77 1 96.19 144 ASP B C 1
ATOM 3578 O O . ASP B 1 144 ? -15.547 -19.109 -7.523 1 96.19 144 ASP B O 1
ATOM 3582 N N . ASP B 1 145 ? -14 -20.719 -7.055 1 95.62 145 ASP B N 1
ATOM 3583 C CA . ASP B 1 145 ? -14.352 -21.578 -8.18 1 95.62 145 ASP B CA 1
ATOM 3584 C C . ASP B 1 145 ? -14.375 -20.781 -9.484 1 95.62 145 ASP B C 1
ATOM 3586 O O . ASP B 1 145 ? -15.289 -20.922 -10.297 1 95.62 145 ASP B O 1
ATOM 3590 N N . SER B 1 146 ? -13.398 -19.906 -9.633 1 95.62 146 SER B N 1
ATOM 3591 C CA . SER B 1 146 ? -13.5 -18.969 -10.742 1 95.62 146 SER B CA 1
ATOM 3592 C C . SER B 1 146 ? -12.531 -19.344 -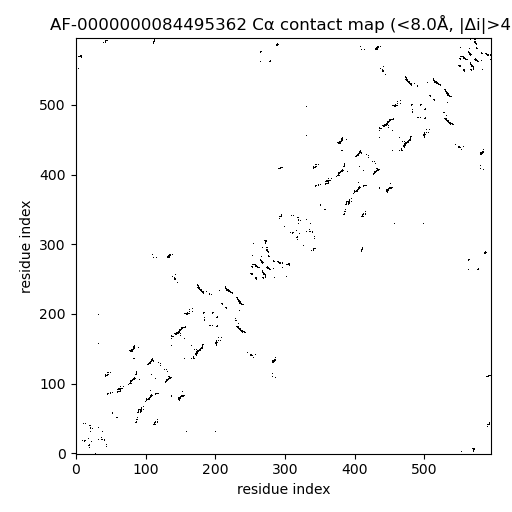11.867 1 95.62 146 SER B C 1
ATOM 3594 O O . SER B 1 146 ? -12.617 -18.797 -12.969 1 95.62 146 SER B O 1
ATOM 3596 N N . ILE B 1 147 ? -11.602 -20.281 -11.664 1 96.44 147 ILE B N 1
ATOM 3597 C CA . ILE B 1 147 ? -10.594 -20.672 -12.648 1 96.44 147 ILE B CA 1
ATOM 3598 C C . ILE B 1 147 ? -10.68 -22.172 -12.922 1 96.44 147 ILE B C 1
ATOM 3600 O O . ILE B 1 147 ? -10.562 -22.969 -11.992 1 96.44 147 ILE B O 1
ATOM 3604 N N . ASP B 1 148 ? -10.828 -22.547 -14.164 1 95.56 148 ASP B N 1
ATOM 3605 C CA . ASP B 1 148 ? -10.992 -23.953 -14.508 1 95.56 148 ASP B CA 1
ATOM 3606 C C . ASP B 1 148 ? -9.766 -24.766 -14.109 1 95.56 148 ASP B C 1
ATOM 3608 O O . ASP B 1 148 ? -9.883 -25.797 -13.43 1 95.56 148 ASP B O 1
ATOM 3612 N N . ILE B 1 149 ? -8.617 -24.297 -14.5 1 97.06 149 ILE B N 1
ATOM 3613 C CA . ILE B 1 149 ? -7.371 -24.984 -14.172 1 97.06 149 ILE B CA 1
ATOM 3614 C C . ILE B 1 149 ? -6.441 -24.031 -13.406 1 97.06 149 ILE B C 1
ATOM 3616 O O . ILE B 1 149 ? -6.051 -22.984 -13.93 1 97.06 149 ILE B O 1
ATOM 3620 N N . VAL B 1 150 ? -6.133 -24.359 -12.172 1 98.5 150 VAL B N 1
ATOM 3621 C CA . VAL B 1 150 ? -5.129 -23.672 -11.367 1 98.5 150 VAL B CA 1
ATOM 3622 C C . VAL B 1 150 ? -3.893 -24.562 -11.219 1 98.5 150 VAL B C 1
ATOM 3624 O O . VAL B 1 150 ? -4.004 -25.734 -10.891 1 98.5 150 VAL B O 1
ATOM 3627 N N . TYR B 1 151 ? -2.719 -23.984 -11.492 1 98.62 151 TYR B N 1
ATOM 3628 C CA . TYR B 1 151 ? -1.553 -24.844 -11.273 1 98.62 151 TYR B CA 1
ATOM 3629 C C . TYR B 1 151 ? -0.406 -24.047 -10.664 1 98.62 151 TYR B C 1
ATOM 3631 O O . TYR B 1 151 ? -0.404 -22.812 -10.711 1 98.62 151 TYR B O 1
ATOM 3639 N N . THR B 1 152 ? 0.458 -24.703 -10 1 98.38 152 THR B N 1
ATOM 3640 C CA . THR B 1 152 ? 1.707 -24.188 -9.461 1 98.38 152 THR B CA 1
ATOM 3641 C C . THR B 1 152 ? 2.906 -24.891 -10.086 1 98.38 152 THR B C 1
ATOM 3643 O O . THR B 1 152 ? 2.799 -26.031 -10.523 1 98.38 152 THR B O 1
ATOM 3646 N N . SER B 1 153 ? 3.951 -24.203 -10.234 1 96.88 153 SER B N 1
ATOM 3647 C CA . SER B 1 153 ? 5.238 -24.75 -10.641 1 96.88 153 SER B CA 1
ATOM 3648 C C . SER B 1 153 ? 6.375 -24.188 -9.789 1 96.88 153 SER B C 1
ATOM 3650 O O . SER B 1 153 ? 6.922 -23.125 -10.094 1 96.88 153 SER B O 1
ATOM 3652 N N . HIS B 1 154 ? 6.746 -24.859 -8.758 1 93.88 154 HIS B N 1
ATOM 3653 C CA . HIS B 1 154 ? 7.801 -24.484 -7.828 1 93.88 154 HIS B CA 1
ATOM 3654 C C . HIS B 1 154 ? 7.543 -23.094 -7.242 1 93.88 154 HIS B C 1
ATOM 3656 O O . HIS B 1 154 ? 8.445 -22.25 -7.195 1 93.88 154 HIS B O 1
ATOM 3662 N N . SER B 1 155 ?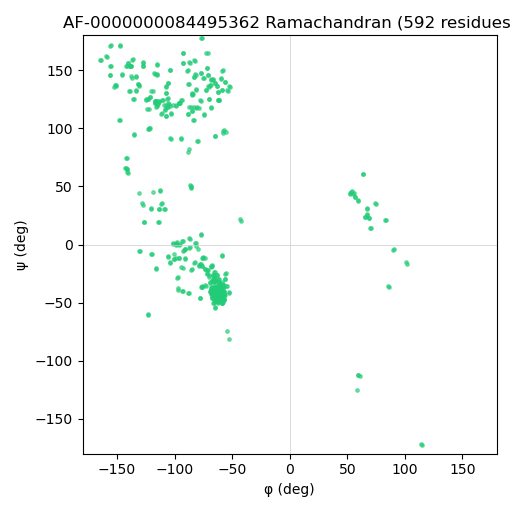 6.32 -22.812 -6.852 1 94.69 155 SER B N 1
ATOM 3663 C CA . SER B 1 155 ? 5.973 -21.484 -6.352 1 94.69 155 SER B CA 1
ATOM 3664 C C . SER B 1 155 ? 5.551 -21.547 -4.887 1 94.69 155 SER B C 1
ATOM 3666 O O . SER B 1 155 ? 5.652 -20.547 -4.168 1 94.69 155 SER B O 1
ATOM 3668 N N . ILE B 1 156 ? 5.152 -22.672 -4.387 1 93.12 156 ILE B N 1
ATOM 3669 C CA . ILE B 1 156 ? 4.672 -22.719 -3.01 1 93.12 156 ILE B CA 1
ATOM 3670 C C . ILE B 1 156 ? 5.77 -23.266 -2.1 1 93.12 156 ILE B C 1
ATOM 3672 O O . ILE B 1 156 ? 5.664 -23.188 -0.874 1 93.12 156 ILE B O 1
ATOM 3676 N N . GLU B 1 157 ? 6.836 -23.734 -2.639 1 90.12 157 GLU B N 1
ATOM 3677 C CA . GLU B 1 157 ? 7.867 -24.5 -1.938 1 90.12 157 GLU B CA 1
ATOM 3678 C C . GLU B 1 157 ? 8.469 -23.688 -0.797 1 90.12 157 GLU B C 1
ATOM 3680 O O . GLU B 1 157 ? 8.766 -24.234 0.27 1 90.12 157 GLU B O 1
ATOM 3685 N N . PRO B 1 158 ? 8.641 -22.375 -0.878 1 87.62 158 PRO B N 1
ATOM 3686 C CA . PRO B 1 158 ? 9.305 -21.656 0.206 1 87.62 158 PRO B CA 1
ATOM 3687 C C . PRO B 1 158 ? 8.406 -21.438 1.42 1 87.62 158 PRO B C 1
ATOM 3689 O O . PRO B 1 158 ? 8.812 -20.797 2.389 1 87.62 158 PRO B O 1
ATOM 3692 N N . ASN B 1 159 ? 7.258 -22.047 1.448 1 90.88 159 ASN B N 1
ATOM 3693 C CA . ASN B 1 159 ? 6.27 -21.781 2.486 1 90.88 159 ASN B CA 1
ATOM 3694 C C . ASN B 1 159 ? 6.074 -22.984 3.398 1 90.88 159 ASN B C 1
ATOM 3696 O O . ASN B 1 159 ? 4.945 -23.328 3.762 1 90.88 159 ASN B O 1
ATOM 3700 N N . GLY B 1 160 ? 7.188 -23.562 3.826 1 88.19 160 GLY B N 1
ATOM 3701 C CA . GLY B 1 160 ? 7.141 -24.734 4.703 1 88.19 160 GLY B CA 1
ATOM 3702 C C . GLY B 1 160 ? 6.273 -24.516 5.93 1 88.19 160 GLY B C 1
ATOM 3703 O O . GLY B 1 160 ? 6.309 -23.453 6.543 1 88.19 160 GLY B O 1
ATOM 3704 N N . GLY B 1 161 ? 5.492 -25.547 6.211 1 91.12 161 GLY B N 1
ATOM 3705 C CA . GLY B 1 161 ? 4.648 -25.484 7.395 1 91.12 161 GLY B CA 1
ATOM 3706 C C . GLY B 1 161 ? 3.279 -24.891 7.121 1 91.12 161 GLY B C 1
ATOM 3707 O O . GLY B 1 161 ? 2.406 -24.906 7.992 1 91.12 161 GLY B O 1
ATOM 3708 N N . ARG B 1 162 ? 3.033 -24.438 5.953 1 94.25 162 ARG B N 1
ATOM 3709 C CA . ARG B 1 162 ? 1.763 -23.781 5.637 1 94.25 162 ARG B CA 1
ATOM 3710 C C . ARG B 1 162 ? 1.04 -24.516 4.516 1 94.25 162 ARG B C 1
ATOM 3712 O O . ARG B 1 162 ? 0.332 -23.906 3.717 1 94.25 162 ARG B O 1
ATOM 3719 N N . GLU B 1 163 ? 1.265 -25.828 4.461 1 95.88 163 GLU B N 1
ATOM 3720 C CA . GLU B 1 163 ? 0.708 -26.656 3.396 1 95.88 163 GLU B CA 1
ATOM 3721 C C . GLU B 1 163 ? -0.815 -26.578 3.371 1 95.88 163 GLU B C 1
ATOM 3723 O O . GLU B 1 163 ? -1.416 -26.406 2.309 1 95.88 163 GLU B O 1
ATOM 3728 N N . GLU B 1 164 ? -1.432 -26.703 4.504 1 97.69 164 GLU B N 1
ATOM 3729 C CA . GLU B 1 164 ? -2.891 -26.734 4.57 1 97.69 164 GLU B CA 1
ATOM 3730 C C . GLU B 1 164 ? -3.484 -25.406 4.094 1 97.69 164 GLU B C 1
ATOM 3732 O O . GLU B 1 164 ? -4.445 -25.391 3.322 1 97.69 164 GLU B O 1
ATOM 3737 N N . GLU B 1 165 ? -2.914 -24.297 4.566 1 97.38 165 GLU B N 1
ATOM 3738 C CA . GLU B 1 165 ? -3.391 -22.969 4.164 1 97.38 165 GLU B CA 1
ATOM 3739 C C . GLU B 1 165 ? -3.285 -22.781 2.656 1 97.38 165 GLU B C 1
ATOM 3741 O O . GLU B 1 165 ? -4.219 -22.297 2.02 1 97.38 165 GLU B O 1
ATOM 3746 N N . ALA B 1 166 ? -2.168 -23.156 2.115 1 97.5 166 ALA B N 1
ATOM 3747 C CA . ALA B 1 166 ? -1.941 -23.047 0.676 1 97.5 166 ALA B CA 1
ATOM 3748 C C . ALA B 1 166 ? -2.949 -23.875 -0.109 1 97.5 166 ALA B C 1
ATOM 3750 O O . ALA B 1 166 ? -3.592 -23.375 -1.035 1 97.5 166 ALA B O 1
ATOM 3751 N N . LEU B 1 167 ? -3.123 -25.094 0.307 1 98.19 167 LEU B N 1
ATOM 3752 C CA . LEU B 1 167 ? -4 -26.016 -0.4 1 98.19 167 LEU B CA 1
ATOM 3753 C C . LEU B 1 167 ? -5.453 -25.547 -0.334 1 98.19 167 LEU B C 1
ATOM 3755 O O . LEU B 1 167 ? -6.164 -25.578 -1.339 1 98.19 167 LEU B O 1
ATOM 3759 N N . ARG B 1 168 ? -5.902 -25.094 0.794 1 98.25 168 ARG B N 1
ATOM 3760 C CA . ARG B 1 168 ? -7.277 -24.625 0.949 1 98.25 168 ARG B CA 1
ATOM 3761 C C . ARG B 1 168 ? -7.551 -23.422 0.052 1 98.25 168 ARG B C 1
ATOM 3763 O O . ARG B 1 168 ? -8.602 -23.344 -0.584 1 98.25 168 ARG B O 1
ATOM 3770 N N . GLU B 1 169 ? -6.609 -22.484 0.018 1 98.56 169 GLU B N 1
ATOM 3771 C CA . GLU B 1 169 ? -6.789 -21.297 -0.796 1 98.56 169 GLU B CA 1
ATOM 3772 C C . GLU B 1 169 ? -6.781 -21.625 -2.285 1 98.56 169 GLU B C 1
ATOM 3774 O O . GLU B 1 169 ? -7.617 -21.141 -3.043 1 98.56 169 GLU B O 1
ATOM 3779 N N . LEU B 1 170 ? -5.859 -22.453 -2.688 1 98.5 170 LEU B N 1
ATOM 3780 C CA . LEU B 1 170 ? -5.793 -22.859 -4.09 1 98.5 170 LEU B CA 1
ATOM 3781 C C . LEU B 1 170 ? -7.035 -23.641 -4.496 1 98.5 170 LEU B C 1
ATOM 3783 O O . LEU B 1 170 ? -7.559 -23.453 -5.598 1 98.5 170 LEU B O 1
ATOM 3787 N N . TYR B 1 171 ? -7.449 -24.453 -3.613 1 97.94 171 TYR B N 1
ATOM 3788 C CA . TYR B 1 171 ? -8.672 -25.203 -3.859 1 97.94 171 TYR B CA 1
ATOM 3789 C C . TYR B 1 171 ? -9.875 -24.281 -3.975 1 97.94 171 TYR B C 1
ATOM 3791 O O . TYR B 1 171 ? -10.75 -24.484 -4.82 1 97.94 171 TYR B O 1
ATOM 3799 N N . ARG B 1 172 ? -9.961 -23.25 -3.176 1 97.19 172 ARG B N 1
ATOM 3800 C CA . ARG B 1 172 ? -11.062 -22.281 -3.172 1 97.19 172 ARG B CA 1
ATOM 3801 C C . ARG B 1 172 ? -11.234 -21.641 -4.543 1 97.19 172 ARG B C 1
ATOM 3803 O O . ARG B 1 172 ? -12.359 -21.516 -5.039 1 97.19 172 ARG B O 1
ATOM 3810 N N . ILE B 1 173 ? -10.141 -21.328 -5.23 1 97.69 173 ILE B N 1
ATOM 3811 C CA . ILE B 1 173 ? -10.242 -20.562 -6.469 1 97.69 173 ILE B CA 1
ATOM 3812 C C . ILE B 1 173 ? -10.367 -21.516 -7.656 1 97.69 173 ILE B C 1
ATOM 3814 O O . ILE B 1 173 ? -10.695 -21.094 -8.766 1 97.69 173 ILE B O 1
ATOM 3818 N N . THR B 1 174 ? -10.125 -22.781 -7.473 1 96.88 174 THR B N 1
ATOM 3819 C CA . THR B 1 174 ? -10.164 -23.766 -8.539 1 96.88 174 THR B CA 1
ATOM 3820 C C . THR B 1 174 ? -11.594 -24.203 -8.828 1 96.88 174 THR B C 1
ATOM 3822 O O . THR B 1 174 ? -12.359 -24.484 -7.902 1 96.88 174 THR B O 1
ATOM 3825 N N . ASN B 1 175 ? -11.953 -24.25 -10.086 1 95.81 175 ASN B N 1
ATOM 3826 C CA . ASN B 1 175 ? -13.289 -24.688 -10.484 1 95.81 175 ASN B CA 1
ATOM 3827 C C . ASN B 1 175 ? -13.289 -26.156 -10.883 1 95.81 175 ASN B C 1
ATOM 3829 O O . ASN B 1 175 ? -14.234 -26.891 -10.562 1 95.81 175 ASN B O 1
ATOM 3833 N N . LYS B 1 176 ? -12.211 -26.672 -11.602 1 96 176 LYS B N 1
ATOM 3834 C CA . LYS B 1 176 ? -12.227 -28.031 -12.109 1 96 176 LYS B CA 1
ATOM 3835 C C . LYS B 1 176 ? -11.031 -28.828 -11.586 1 96 176 LYS B C 1
ATOM 3837 O O . LYS B 1 176 ? -11.203 -29.812 -10.867 1 96 176 LYS B O 1
ATOM 3842 N N . PHE B 1 177 ? -9.773 -28.297 -11.953 1 97.81 177 PHE B N 1
ATOM 3843 C CA . PHE B 1 177 ? -8.594 -29.078 -11.594 1 97.81 177 PHE B CA 1
ATOM 3844 C C . PHE B 1 177 ? -7.523 -28.203 -10.961 1 97.81 177 PHE B C 1
ATOM 3846 O O . PHE B 1 177 ? -7.258 -27.094 -11.445 1 97.81 177 PHE B O 1
ATOM 3853 N N . LEU B 1 178 ? -6.98 -28.625 -9.859 1 98.5 178 LEU B N 1
ATOM 3854 C CA . LEU B 1 178 ? -5.781 -28.078 -9.242 1 98.5 178 LEU B CA 1
ATOM 3855 C C . LEU B 1 178 ? -4.566 -28.953 -9.516 1 98.5 178 LEU B C 1
ATOM 3857 O O . LEU B 1 178 ? -4.566 -30.141 -9.18 1 98.5 178 LEU B O 1
ATOM 3861 N N . ILE B 1 179 ? -3.543 -28.406 -10.172 1 98.69 179 ILE B N 1
ATOM 3862 C CA . ILE B 1 179 ? -2.34 -29.141 -10.531 1 98.69 179 ILE B CA 1
ATOM 3863 C C . ILE B 1 179 ? -1.138 -28.578 -9.781 1 98.69 179 ILE B C 1
ATOM 3865 O O . ILE B 1 179 ? -0.82 -27.391 -9.922 1 98.69 179 ILE B O 1
ATOM 3869 N N . LEU B 1 180 ? -0.501 -29.422 -9.008 1 98.06 180 LEU B N 1
ATOM 3870 C CA . LEU B 1 180 ? 0.662 -28.984 -8.25 1 98.06 180 LEU B CA 1
ATOM 3871 C C . LEU B 1 180 ? 1.936 -29.625 -8.773 1 98.06 180 LEU B C 1
ATOM 3873 O O . LEU B 1 180 ? 2.068 -30.859 -8.75 1 98.06 180 LEU B O 1
ATOM 3877 N N . LEU B 1 181 ? 2.805 -28.828 -9.336 1 96.88 181 LEU B N 1
ATOM 3878 C CA . LEU B 1 181 ? 4.164 -29.234 -9.68 1 96.88 181 LEU B CA 1
ATOM 3879 C C . LEU B 1 181 ? 5.168 -28.656 -8.688 1 96.88 181 LEU B C 1
ATOM 3881 O O . LEU B 1 181 ? 5.695 -27.562 -8.891 1 96.88 181 LEU B O 1
ATOM 3885 N N . GLU B 1 182 ? 5.473 -29.391 -7.664 1 94.94 182 GLU B N 1
ATOM 3886 C CA . GLU B 1 182 ? 6.316 -28.953 -6.555 1 94.94 182 GLU B CA 1
ATOM 3887 C C . GLU B 1 182 ? 7.305 -30.047 -6.152 1 94.94 182 GLU B C 1
ATOM 3889 O O . GLU B 1 182 ? 7.102 -31.219 -6.465 1 94.94 182 GLU B O 1
ATOM 3894 N N . PRO B 1 183 ? 8.383 -29.594 -5.477 1 89.88 183 PRO B N 1
ATOM 3895 C CA . PRO B 1 183 ? 9.281 -30.641 -4.977 1 89.88 183 PRO B CA 1
ATOM 3896 C C . PRO B 1 183 ? 8.555 -31.688 -4.137 1 89.88 183 PRO B C 1
ATOM 3898 O O . PRO B 1 183 ? 7.727 -31.328 -3.291 1 89.88 183 PRO B O 1
ATOM 3901 N N . SER B 1 184 ? 8.812 -32.875 -4.422 1 88.19 184 SER B N 1
ATOM 3902 C CA . SER B 1 184 ? 8.141 -33.969 -3.73 1 88.19 184 SER B CA 1
ATOM 3903 C C . SER B 1 184 ? 9.055 -34.594 -2.693 1 88.19 184 SER B C 1
ATOM 3905 O O . SER B 1 184 ? 10.031 -35.25 -3.045 1 88.19 184 SER B O 1
ATOM 3907 N N . TYR B 1 185 ? 8.633 -34.375 -1.492 1 86.88 185 TYR B N 1
ATOM 3908 C CA . TYR B 1 185 ? 9.391 -34.969 -0.395 1 86.88 185 TYR B CA 1
ATOM 3909 C C . TYR B 1 185 ? 9.336 -36.5 -0.458 1 86.88 185 TYR B C 1
ATOM 3911 O O . TYR B 1 185 ? 10.336 -37.188 -0.207 1 86.88 185 TYR B O 1
ATOM 3919 N N . GLU B 1 186 ? 8.227 -37.062 -0.844 1 87.19 186 GLU B N 1
ATOM 3920 C CA . GLU B 1 186 ? 7.984 -38.5 -0.879 1 87.19 186 GLU B CA 1
ATOM 3921 C C . GLU B 1 186 ? 8.867 -39.188 -1.92 1 87.19 186 GLU B C 1
ATOM 3923 O O . GLU B 1 186 ? 9.273 -40.344 -1.738 1 87.19 186 GLU B O 1
ATOM 3928 N N . PHE B 1 187 ? 9.156 -38.469 -2.979 1 87.25 187 PHE B N 1
ATOM 3929 C CA . PHE B 1 187 ? 9.891 -39.062 -4.086 1 87.25 187 PHE B CA 1
ATOM 3930 C C . PHE B 1 187 ? 11.359 -38.656 -4.047 1 87.25 187 PHE B C 1
ATOM 3932 O O . PHE B 1 187 ? 12.148 -39.094 -4.883 1 87.25 187 PHE B O 1
ATOM 3939 N N . ALA B 1 188 ? 11.742 -37.875 -3.068 1 87 188 ALA B N 1
ATOM 3940 C CA . ALA B 1 188 ? 13.102 -37.344 -3.008 1 87 188 ALA B CA 1
ATOM 3941 C C . ALA B 1 188 ? 14.031 -38.312 -2.27 1 87 188 ALA B C 1
ATOM 3943 O O . ALA B 1 188 ? 13.594 -39.062 -1.401 1 87 188 ALA B O 1
ATOM 3944 N N . ASP B 1 189 ? 15.273 -38.25 -2.676 1 88.25 189 ASP B N 1
ATOM 3945 C CA . ASP B 1 189 ? 16.281 -39 -1.936 1 88.25 189 ASP B CA 1
ATOM 3946 C C . ASP B 1 189 ? 16.656 -38.281 -0.637 1 88.25 189 ASP B C 1
ATOM 3948 O O . ASP B 1 189 ? 16.125 -37.219 -0.333 1 88.25 189 ASP B O 1
ATOM 3952 N N . VAL B 1 190 ? 17.5 -38.906 0.093 1 89.94 190 VAL B N 1
ATOM 3953 C CA . VAL B 1 190 ? 17.844 -38.438 1.432 1 89.94 190 VAL B CA 1
ATOM 3954 C C . VAL B 1 190 ? 18.469 -37.062 1.349 1 89.94 190 VAL B C 1
ATOM 3956 O O . VAL B 1 190 ? 18.109 -36.156 2.113 1 89.94 190 VAL B O 1
ATOM 3959 N N . LYS B 1 191 ? 19.375 -36.844 0.445 1 90.38 191 LYS B N 1
ATOM 3960 C CA . LYS B 1 191 ? 20.062 -35.562 0.286 1 90.38 191 LYS B CA 1
ATOM 3961 C C . LYS B 1 191 ? 19.062 -34.438 -0.078 1 90.38 191 LYS B C 1
ATOM 3963 O O . LYS B 1 191 ? 19.125 -33.344 0.469 1 90.38 191 LYS B O 1
ATOM 3968 N N . SER B 1 192 ? 18.203 -34.781 -0.977 1 87.75 192 SER B N 1
ATOM 3969 C CA . SER B 1 192 ? 17.188 -33.812 -1.419 1 87.75 192 SER B CA 1
ATOM 3970 C C . SER B 1 192 ? 16.234 -33.469 -0.288 1 87.75 192 SER B C 1
ATOM 3972 O O . SER B 1 192 ? 15.836 -32.312 -0.141 1 87.75 192 SER B O 1
ATOM 3974 N N . ARG B 1 193 ? 15.906 -34.406 0.513 1 90.38 193 ARG B N 1
ATOM 3975 C CA . ARG B 1 193 ? 15.031 -34.188 1.659 1 90.38 193 ARG B CA 1
ATOM 3976 C C . ARG B 1 193 ? 15.68 -33.25 2.656 1 90.38 193 ARG B C 1
ATOM 3978 O O . ARG B 1 193 ? 15.023 -32.344 3.172 1 90.38 193 ARG B O 1
ATOM 3985 N N . GLN B 1 194 ? 16.906 -33.5 2.879 1 89.75 194 GLN B N 1
ATOM 3986 C CA . GLN B 1 194 ? 17.641 -32.625 3.805 1 89.75 194 GLN B CA 1
ATOM 3987 C C . GLN B 1 194 ? 17.688 -31.188 3.303 1 89.75 194 GLN B C 1
ATOM 3989 O O . GLN B 1 194 ? 17.531 -30.25 4.082 1 89.75 194 GLN B O 1
ATOM 3994 N N . ARG B 1 195 ? 17.875 -31.047 2.061 1 85.94 195 ARG B N 1
ATOM 3995 C CA . ARG B 1 195 ? 17.891 -29.719 1.452 1 85.94 195 ARG B CA 1
ATOM 3996 C C . ARG B 1 195 ? 16.562 -29.016 1.609 1 85.94 195 ARG B C 1
ATOM 3998 O O . ARG B 1 195 ? 16.5 -27.828 1.92 1 85.94 195 ARG B O 1
ATOM 4005 N N . MET B 1 196 ? 15.531 -29.734 1.35 1 86.81 196 MET B N 1
ATOM 4006 C CA . MET B 1 196 ? 14.188 -29.172 1.481 1 86.81 196 MET B CA 1
ATOM 4007 C C . MET B 1 196 ? 13.945 -28.688 2.904 1 86.81 196 MET B C 1
ATOM 4009 O O . MET B 1 196 ? 13.422 -27.578 3.107 1 86.81 196 MET B O 1
ATOM 4013 N N . LEU B 1 197 ? 14.367 -29.438 3.84 1 86.31 197 LEU B N 1
ATOM 4014 C CA . LEU B 1 197 ? 14.195 -29.094 5.246 1 86.31 197 LEU B CA 1
ATOM 4015 C C . LEU B 1 197 ? 15.023 -27.859 5.609 1 86.31 197 LEU B C 1
ATOM 4017 O O . LEU B 1 197 ? 14.539 -26.953 6.273 1 86.31 197 LEU B O 1
ATOM 4021 N N . GLU B 1 198 ? 16.234 -27.828 5.109 1 82.81 198 GLU B N 1
ATOM 4022 C CA . GLU B 1 198 ? 17.156 -26.719 5.398 1 82.81 198 GLU B CA 1
ATOM 4023 C C . GLU B 1 198 ? 16.641 -25.406 4.801 1 82.81 198 GLU B C 1
ATOM 4025 O O . GLU B 1 198 ? 16.844 -24.344 5.379 1 82.81 198 GLU B O 1
ATOM 4030 N N . ASN B 1 199 ? 15.977 -25.516 3.75 1 83.06 199 ASN B N 1
ATOM 4031 C CA . ASN B 1 199 ? 15.508 -24.312 3.055 1 83.06 199 ASN B CA 1
ATOM 4032 C C . ASN B 1 199 ? 14.109 -23.906 3.508 1 83.06 199 ASN B C 1
ATOM 4034 O O . ASN B 1 199 ? 13.57 -22.891 3.057 1 83.06 199 ASN B O 1
ATOM 4038 N N . GLY B 1 200 ? 13.5 -24.703 4.344 1 83.38 200 GLY B N 1
ATOM 4039 C CA . GLY B 1 200 ? 12.164 -24.391 4.824 1 83.38 200 GLY B CA 1
ATOM 4040 C C . GLY B 1 200 ? 11.086 -24.625 3.779 1 83.38 200 GLY B C 1
ATOM 4041 O O . GLY B 1 200 ? 10.102 -23.891 3.729 1 83.38 200 GLY B O 1
ATOM 4042 N N . TYR B 1 201 ? 11.289 -25.641 2.988 1 87.69 201 TYR B N 1
ATOM 4043 C CA . TYR B 1 201 ? 10.344 -25.922 1.916 1 87.69 201 TYR B CA 1
ATOM 4044 C C . TYR B 1 201 ? 9.156 -26.719 2.432 1 87.69 201 TYR B C 1
ATOM 4046 O O . TYR B 1 201 ? 9.211 -27.297 3.521 1 87.69 201 TYR B O 1
ATOM 4054 N N . ILE B 1 202 ? 8.094 -26.641 1.693 1 90.25 202 ILE B N 1
ATOM 4055 C CA . ILE B 1 202 ? 6.938 -27.5 1.941 1 90.25 202 ILE B CA 1
ATOM 4056 C C . ILE B 1 202 ? 7.328 -28.953 1.743 1 90.25 202 ILE B C 1
ATOM 4058 O O . ILE B 1 202 ? 8 -29.297 0.769 1 90.25 202 ILE B O 1
ATOM 4062 N N . THR B 1 203 ? 6.844 -29.859 2.73 1 91.38 203 THR B N 1
ATOM 4063 C CA . THR B 1 203 ? 7.242 -31.266 2.631 1 91.38 203 THR B CA 1
ATOM 4064 C C . THR B 1 203 ? 6.027 -32.188 2.74 1 91.38 203 THR B C 1
ATOM 4066 O O . THR B 1 203 ? 6.117 -33.375 2.455 1 91.38 203 THR B O 1
ATOM 4069 N N . LYS B 1 204 ? 4.895 -31.719 2.996 1 94.19 204 LYS B N 1
ATOM 4070 C CA . LYS B 1 204 ? 3.758 -32.562 3.328 1 94.19 204 LYS B CA 1
ATOM 4071 C C . LYS B 1 204 ? 2.551 -32.25 2.455 1 94.19 204 LYS B C 1
ATOM 4073 O O . LYS B 1 204 ? 1.411 -32.281 2.928 1 94.19 204 LYS B O 1
ATOM 4078 N N . LEU B 1 205 ? 2.775 -31.891 1.243 1 94.94 205 LEU B N 1
ATOM 4079 C CA . LEU B 1 205 ? 1.676 -31.484 0.373 1 94.94 205 LEU B CA 1
ATOM 4080 C C . LEU B 1 205 ? 0.712 -32.656 0.142 1 94.94 205 LEU B C 1
ATOM 4082 O O . LEU B 1 205 ? -0.502 -32.5 0.289 1 94.94 205 LEU B O 1
ATOM 4086 N N . TYR B 1 206 ? 1.233 -33.781 -0.156 1 95.44 206 TYR B N 1
ATOM 4087 C CA . TYR B 1 206 ? 0.401 -34.938 -0.482 1 95.44 206 TYR B CA 1
ATOM 4088 C C . TYR B 1 206 ? -0.412 -35.375 0.727 1 95.44 206 TYR B C 1
ATOM 4090 O O . TYR B 1 206 ? -1.631 -35.562 0.636 1 95.44 206 TYR B O 1
ATOM 4098 N N . SER B 1 207 ? 0.262 -35.625 1.817 1 96.44 207 SER B N 1
ATOM 4099 C CA . SER B 1 207 ? -0.42 -36.094 3.021 1 96.44 207 SER B CA 1
ATOM 4100 C C . SER B 1 207 ? -1.459 -35.062 3.494 1 96.44 207 SER B C 1
ATOM 4102 O O . SER B 1 207 ? -2.521 -35.438 3.992 1 96.44 207 SER B O 1
ATOM 4104 N N . THR B 1 208 ? -1.135 -33.812 3.381 1 97.56 208 THR B N 1
ATOM 4105 C CA . THR B 1 208 ? -2.076 -32.781 3.777 1 97.56 208 THR B CA 1
ATOM 4106 C C . THR B 1 208 ? -3.305 -32.781 2.873 1 97.56 208 THR B C 1
ATOM 4108 O O . THR B 1 208 ? -4.434 -32.625 3.348 1 97.56 208 THR B O 1
ATOM 4111 N N . ALA B 1 209 ? -3.109 -32.906 1.566 1 97.81 209 ALA B N 1
ATOM 4112 C CA . ALA B 1 209 ? -4.227 -32.969 0.63 1 97.81 209 ALA B CA 1
ATOM 4113 C C . ALA B 1 209 ? -5.133 -34.156 0.953 1 97.81 209 ALA B C 1
ATOM 4115 O O . ALA B 1 209 ? -6.359 -34.062 0.921 1 97.81 209 ALA B O 1
ATOM 4116 N N . LYS B 1 210 ? -4.57 -35.281 1.292 1 97.44 210 LYS B N 1
ATOM 4117 C CA . LYS B 1 210 ? -5.328 -36.469 1.681 1 97.44 210 LYS B CA 1
ATOM 4118 C C . LYS B 1 210 ? -6.137 -36.219 2.949 1 97.44 210 LYS B C 1
ATOM 4120 O O . LYS B 1 210 ? -7.312 -36.594 3.021 1 97.44 210 LYS B O 1
ATOM 4125 N N . LYS B 1 211 ? -5.453 -35.688 3.854 1 97.81 211 LYS B N 1
ATOM 4126 C CA . LYS B 1 211 ? -6.102 -35.375 5.125 1 97.81 211 LYS B CA 1
ATOM 4127 C C . LYS B 1 211 ? -7.293 -34.438 4.926 1 97.81 211 LYS B C 1
ATOM 4129 O O . LYS B 1 211 ? -8.297 -34.562 5.629 1 97.81 211 LYS B O 1
ATOM 4134 N N . LEU B 1 212 ? -7.188 -33.5 3.996 1 97.62 212 LEU B N 1
ATOM 4135 C CA . LEU B 1 212 ? -8.25 -32.531 3.703 1 97.62 212 LEU B CA 1
ATOM 4136 C C . LEU B 1 212 ? -9.375 -33.188 2.924 1 97.62 212 LEU B C 1
ATOM 4138 O O . LEU B 1 212 ? -10.43 -32.594 2.713 1 97.62 212 LEU B O 1
ATOM 4142 N N . GLY B 1 213 ? -9.164 -34.406 2.441 1 97.38 213 GLY B N 1
ATOM 4143 C CA . GLY B 1 213 ? -10.188 -35.125 1.723 1 97.38 213 GLY B CA 1
ATOM 4144 C C . GLY B 1 213 ? -10.281 -34.75 0.258 1 97.38 213 GLY B C 1
ATOM 4145 O O . GLY B 1 213 ? -11.328 -34.938 -0.373 1 97.38 213 GLY B O 1
ATOM 4146 N N . PHE B 1 214 ? -9.219 -34.188 -0.268 1 97.75 214 PHE B N 1
ATOM 4147 C CA . PHE B 1 214 ? -9.227 -33.812 -1.674 1 97.75 214 PHE B CA 1
ATOM 4148 C C . PHE B 1 214 ? -9.188 -35.031 -2.572 1 97.75 214 PHE B C 1
ATOM 4150 O O . PHE B 1 214 ? -8.625 -36.062 -2.199 1 97.75 214 PHE B O 1
ATOM 4157 N N . ASN B 1 215 ? -9.875 -34.938 -3.73 1 97.75 215 ASN B N 1
ATOM 4158 C CA . ASN B 1 215 ? -9.875 -36 -4.727 1 97.75 215 ASN B CA 1
ATOM 4159 C C . ASN B 1 215 ? -8.617 -35.969 -5.582 1 97.75 215 ASN B C 1
ATOM 4161 O O . ASN B 1 215 ? -8.617 -35.406 -6.672 1 97.75 215 ASN B O 1
ATOM 4165 N N . ILE B 1 216 ? -7.605 -36.688 -5.098 1 98 216 ILE B N 1
ATOM 4166 C CA . ILE B 1 216 ? -6.344 -36.75 -5.824 1 98 216 ILE B CA 1
ATOM 4167 C C . ILE B 1 216 ? -6.441 -37.812 -6.91 1 98 216 ILE B C 1
ATOM 4169 O O . ILE B 1 216 ? -6.539 -39 -6.613 1 98 216 ILE B O 1
ATOM 4173 N N . ILE B 1 217 ? -6.305 -37.438 -8.172 1 97.62 217 ILE B N 1
ATOM 4174 C CA . ILE B 1 217 ? -6.527 -38.406 -9.242 1 97.62 217 ILE B CA 1
ATOM 4175 C C . ILE B 1 217 ? -5.188 -38.844 -9.812 1 97.62 217 ILE B C 1
ATOM 4177 O O . ILE B 1 217 ? -5.125 -39.844 -10.555 1 97.62 217 ILE B O 1
ATOM 4181 N N . GLU B 1 218 ? -4.152 -38.125 -9.531 1 97.06 218 GLU B N 1
ATOM 4182 C CA . GLU B 1 218 ? -2.809 -38.5 -9.961 1 97.06 218 GLU B CA 1
ATOM 4183 C C . GLU B 1 218 ? -1.753 -37.969 -9 1 97.06 218 GLU B C 1
ATOM 4185 O O . GLU B 1 218 ? -1.88 -36.844 -8.484 1 97.06 218 GLU B O 1
ATOM 4190 N N . HIS B 1 219 ? -0.801 -38.719 -8.68 1 96.44 219 HIS B N 1
ATOM 4191 C CA . HIS B 1 219 ? 0.374 -38.312 -7.906 1 96.44 219 HIS B CA 1
ATOM 4192 C C . HIS B 1 219 ? 1.602 -39.125 -8.336 1 96.44 219 HIS B C 1
ATOM 4194 O O . HIS B 1 219 ? 1.688 -40.312 -8.07 1 96.44 219 HIS B O 1
ATOM 4200 N N . LYS B 1 220 ? 2.51 -38.5 -9.047 1 94.94 220 LYS B N 1
ATOM 4201 C CA . LYS B 1 220 ? 3.693 -39.156 -9.594 1 94.94 220 LYS B CA 1
ATOM 4202 C C . LYS B 1 220 ? 4.816 -38.156 -9.828 1 94.94 220 LYS B C 1
ATOM 4204 O O . LYS B 1 220 ? 4.629 -36.938 -9.641 1 94.94 220 LYS B O 1
ATOM 4209 N N . LEU B 1 221 ? 5.969 -38.656 -10.148 1 93.25 221 LEU B N 1
ATOM 4210 C CA . LEU B 1 221 ? 7.051 -37.781 -10.586 1 93.25 221 LEU B CA 1
ATOM 4211 C C . LEU B 1 221 ? 6.746 -37.188 -11.953 1 93.25 221 LEU B C 1
ATOM 4213 O O . LEU B 1 221 ? 6.258 -37.875 -12.844 1 93.25 221 LEU B O 1
ATOM 4217 N N . PHE B 1 222 ? 7.012 -35.938 -12.102 1 92.44 222 PHE B N 1
ATOM 4218 C CA . PHE B 1 222 ? 6.781 -35.25 -13.367 1 92.44 222 PHE B CA 1
ATOM 4219 C C . PHE B 1 222 ? 7.801 -35.688 -14.414 1 92.44 222 PHE B C 1
ATOM 4221 O O . PHE B 1 222 ? 7.465 -35.844 -15.594 1 92.44 222 PHE B O 1
ATOM 4228 N N . GLY B 1 223 ? 9.086 -36.219 -13.938 1 75.94 223 GLY B N 1
ATOM 4229 C CA . GLY B 1 223 ? 10.102 -36.844 -14.773 1 75.94 223 GLY B CA 1
ATOM 4230 C C . GLY B 1 223 ? 11.055 -35.844 -15.398 1 75.94 223 GLY B C 1
ATOM 4231 O O . GLY B 1 223 ? 12.141 -36.219 -15.844 1 75.94 223 GLY B O 1
ATOM 4232 N N . ASN B 1 224 ? 10.75 -34.656 -15.828 1 60.66 224 ASN B N 1
ATOM 4233 C CA . ASN B 1 224 ? 11.656 -33.75 -16.531 1 60.66 224 ASN B CA 1
ATOM 4234 C C . ASN B 1 224 ? 12.484 -32.906 -15.57 1 60.66 224 ASN B C 1
ATOM 4236 O O . ASN B 1 224 ? 12.453 -31.688 -15.617 1 60.66 224 ASN B O 1
ATOM 4240 N N . ASN B 1 225 ? 13.133 -33.625 -14.602 1 59.56 225 ASN B N 1
ATOM 4241 C CA . ASN B 1 225 ? 13.75 -32.812 -13.562 1 59.56 225 ASN B CA 1
ATOM 4242 C C . ASN B 1 225 ? 15.125 -32.312 -13.992 1 59.56 225 ASN B C 1
ATOM 4244 O O . ASN B 1 225 ? 16.016 -33.094 -14.32 1 59.56 225 ASN B O 1
ATOM 4248 N N . SER B 1 226 ? 15.148 -30.984 -14.297 1 54.94 226 SER B N 1
ATOM 4249 C CA . SER B 1 226 ? 16.422 -30.328 -14.594 1 54.94 226 SER B CA 1
ATOM 4250 C C . SER B 1 226 ? 17.344 -30.359 -13.383 1 54.94 226 SER B C 1
ATOM 4252 O O . SER B 1 226 ? 18.562 -30.344 -13.531 1 54.94 226 SER B O 1
ATOM 4254 N N . ASN B 1 227 ? 16.734 -30.438 -12.219 1 63.75 227 ASN B N 1
ATOM 4255 C CA . ASN B 1 227 ? 17.531 -30.438 -10.992 1 63.75 227 ASN B CA 1
ATOM 4256 C C . ASN B 1 227 ? 17.281 -31.703 -10.164 1 63.75 227 ASN B C 1
ATOM 4258 O O . ASN B 1 227 ? 16.281 -31.797 -9.453 1 63.75 227 ASN B O 1
ATOM 4262 N N . PRO B 1 228 ? 18.188 -32.625 -10.273 1 66.5 228 PRO B N 1
ATOM 4263 C CA . PRO B 1 228 ? 18 -33.875 -9.539 1 66.5 228 PRO B CA 1
ATOM 4264 C C . PRO B 1 228 ? 17.812 -33.656 -8.039 1 66.5 228 PRO B C 1
ATOM 4266 O O . PRO B 1 228 ? 17.25 -34.5 -7.344 1 66.5 228 PRO B O 1
ATOM 4269 N N . LEU B 1 229 ? 18.328 -32.562 -7.57 1 69.69 229 LEU B N 1
ATOM 4270 C CA . LEU B 1 229 ? 18.266 -32.281 -6.141 1 69.69 229 LEU B CA 1
ATOM 4271 C C . LEU B 1 229 ? 16.891 -31.703 -5.77 1 69.69 229 LEU B C 1
ATOM 4273 O O . LEU B 1 229 ? 16.594 -31.531 -4.586 1 69.69 229 LEU B O 1
ATOM 4277 N N . ASN B 1 230 ? 16.094 -31.547 -6.742 1 77.75 230 ASN B N 1
ATOM 4278 C CA . ASN B 1 230 ? 14.758 -31 -6.512 1 77.75 230 ASN B CA 1
ATOM 4279 C C . ASN B 1 230 ? 13.727 -31.672 -7.422 1 77.75 230 ASN B C 1
ATOM 4281 O O . ASN B 1 230 ? 13.125 -31 -8.273 1 77.75 230 ASN B O 1
ATOM 4285 N N . PRO B 1 231 ? 13.555 -32.969 -7.152 1 83.88 231 PRO B N 1
ATOM 4286 C CA . PRO B 1 231 ? 12.609 -33.656 -8.031 1 83.88 231 PRO B CA 1
ATOM 4287 C C . PRO B 1 231 ? 11.211 -33.031 -8 1 83.88 231 PRO B C 1
ATOM 4289 O O . PRO B 1 231 ? 10.68 -32.75 -6.922 1 83.88 231 PRO B O 1
ATOM 4292 N N . THR B 1 232 ? 10.633 -32.812 -9.188 1 92.06 232 THR B N 1
ATOM 4293 C CA . THR B 1 232 ? 9.305 -32.219 -9.297 1 92.06 232 THR B CA 1
ATOM 4294 C C . THR B 1 232 ? 8.219 -33.281 -9.258 1 92.06 232 THR B C 1
ATOM 4296 O O . THR B 1 232 ? 8.188 -34.188 -10.117 1 92.06 232 THR B O 1
ATOM 4299 N N . GLY B 1 233 ? 7.449 -33.281 -8.211 1 93.75 233 GLY B N 1
ATOM 4300 C CA . GLY B 1 233 ? 6.258 -34.125 -8.156 1 93.75 233 GLY B CA 1
ATOM 4301 C C . GLY B 1 233 ? 5.062 -33.469 -8.844 1 93.75 233 GLY B C 1
ATOM 4302 O O . GLY B 1 233 ? 4.918 -32.25 -8.844 1 93.75 233 GLY B O 1
ATOM 4303 N N . LEU B 1 234 ? 4.258 -34.344 -9.492 1 96.69 234 LEU B N 1
ATOM 4304 C CA . LEU B 1 234 ? 2.975 -33.969 -10.062 1 96.69 234 LEU B CA 1
ATOM 4305 C C . LEU B 1 234 ? 1.817 -34.469 -9.211 1 96.69 234 LEU B C 1
ATOM 4307 O O . LEU B 1 234 ? 1.742 -35.688 -8.93 1 96.69 234 LEU B O 1
ATOM 4311 N N . MET B 1 235 ? 1.005 -33.625 -8.742 1 97.75 235 MET B N 1
ATOM 4312 C CA . MET B 1 235 ? -0.246 -33.969 -8.078 1 97.75 235 MET B CA 1
ATOM 4313 C C . MET B 1 235 ? -1.432 -33.281 -8.742 1 97.75 235 MET B C 1
ATOM 4315 O O . MET B 1 235 ? -1.421 -32.062 -8.93 1 97.75 235 MET B O 1
ATOM 4319 N N . ILE B 1 236 ? -2.428 -34.062 -9.156 1 98.56 236 ILE B N 1
ATOM 4320 C CA . ILE B 1 236 ? -3.629 -33.5 -9.773 1 98.56 236 ILE B CA 1
ATOM 4321 C C . ILE B 1 236 ? -4.832 -33.75 -8.867 1 98.56 236 ILE B C 1
ATOM 4323 O O . ILE B 1 236 ? -5.113 -34.906 -8.492 1 98.56 236 ILE B O 1
ATOM 4327 N N . ILE B 1 237 ? -5.465 -32.719 -8.5 1 98.31 237 ILE B N 1
ATOM 4328 C CA . ILE B 1 237 ? -6.66 -32.75 -7.668 1 98.31 237 ILE B CA 1
ATOM 4329 C C . ILE B 1 237 ? -7.875 -32.344 -8.484 1 98.31 237 ILE B C 1
ATOM 4331 O O . ILE B 1 237 ? -7.871 -31.266 -9.117 1 98.31 237 ILE B O 1
ATOM 4335 N N . ARG B 1 238 ? -8.945 -33.156 -8.555 1 97.06 238 ARG B N 1
ATOM 4336 C CA . ARG B 1 238 ? -10.188 -32.844 -9.25 1 97.06 238 ARG B CA 1
ATOM 4337 C C . ARG B 1 238 ? -11.211 -32.25 -8.281 1 97.06 238 ARG B C 1
ATOM 4339 O O . ARG B 1 238 ? -11.453 -32.781 -7.207 1 97.06 238 ARG B O 1
ATOM 4346 N N . LYS B 1 239 ? -11.672 -31.078 -8.656 1 92.56 239 LYS B N 1
ATOM 4347 C CA . LYS B 1 239 ? -12.734 -30.469 -7.863 1 92.56 239 LYS B CA 1
ATOM 4348 C C . LYS B 1 239 ? -14.086 -31.109 -8.164 1 92.56 239 LYS B C 1
ATOM 4350 O O . LYS B 1 239 ? -14.367 -31.453 -9.312 1 92.56 239 LYS B O 1
ATOM 4355 N N . ARG B 1 240 ? -14.906 -31.688 -7.211 1 73.12 240 ARG B N 1
ATOM 4356 C CA . ARG B 1 240 ? -16.141 -32.469 -7.363 1 73.12 240 ARG B CA 1
ATOM 4357 C C . ARG B 1 240 ? -17.172 -31.688 -8.188 1 73.12 240 ARG B C 1
ATOM 4359 O O . ARG B 1 240 ? -17.75 -32.25 -9.125 1 73.12 240 ARG B O 1
ATOM 4366 N N . LYS B 1 241 ? -17.953 -30.531 -7.668 1 64.81 241 LYS B N 1
ATOM 4367 C CA . LYS B 1 241 ? -19.109 -29.906 -8.281 1 64.81 241 LYS B CA 1
ATOM 4368 C C . LYS B 1 241 ? -18.703 -28.797 -9.242 1 64.81 241 LYS B C 1
ATOM 4370 O O . LYS B 1 241 ? -18.078 -27.812 -8.836 1 64.81 241 LYS B O 1
ATOM 4375 N N . ASP B 1 242 ? -18.266 -29.328 -10.539 1 61.91 242 ASP B N 1
ATOM 4376 C CA . ASP B 1 242 ? -17.938 -28.312 -11.531 1 61.91 242 ASP B CA 1
ATOM 4377 C C . ASP B 1 242 ? -19.125 -27.391 -11.797 1 61.91 242 ASP B C 1
ATOM 4379 O O . ASP B 1 242 ? -20.219 -27.859 -12.109 1 61.91 242 ASP B O 1
ATOM 4383 N N . LYS B 1 243 ? -19.141 -26.297 -11.148 1 62.16 243 LYS B N 1
ATOM 4384 C CA . LYS B 1 243 ? -20.203 -25.359 -11.484 1 62.16 243 LYS B CA 1
ATOM 4385 C C . LYS B 1 243 ? -20.062 -24.844 -12.914 1 62.16 243 LYS B C 1
ATOM 4387 O O . LYS B 1 243 ? -18.969 -24.484 -13.344 1 62.16 243 LYS B O 1
ATOM 4392 N N . ASN B 1 244 ? -20.734 -25.5 -13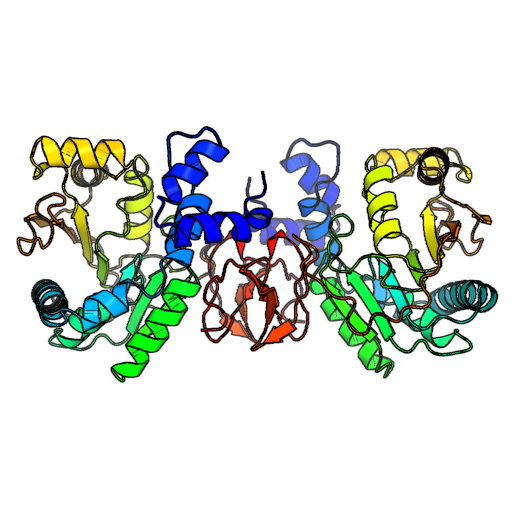.875 1 63.31 244 ASN B N 1
ATOM 4393 C CA . ASN B 1 244 ? -20.766 -25.078 -15.273 1 63.31 244 ASN B CA 1
ATOM 4394 C C . ASN B 1 244 ? -20.953 -23.562 -15.398 1 63.31 244 ASN B C 1
ATOM 4396 O O . ASN B 1 244 ? -21.453 -23.078 -16.406 1 63.31 244 ASN B O 1
ATOM 4400 N N . THR B 1 245 ? -20.625 -22.797 -14.367 1 64.62 245 THR B N 1
ATOM 4401 C CA . THR B 1 245 ? -20.812 -21.359 -14.461 1 64.62 245 THR B CA 1
ATOM 4402 C C . THR B 1 245 ? -19.5 -20.656 -14.805 1 64.62 245 THR B C 1
ATOM 4404 O O . THR B 1 245 ? -18.453 -20.953 -14.219 1 64.62 245 THR B O 1
ATOM 4407 N N . VAL B 1 246 ? -19.547 -19.969 -15.992 1 70.94 246 VAL B N 1
ATOM 4408 C CA . VAL B 1 246 ? -18.391 -19.156 -16.406 1 70.94 246 VAL B CA 1
ATOM 4409 C C . VAL B 1 246 ? -18.406 -17.828 -15.656 1 70.94 246 VAL B C 1
ATOM 4411 O O . VAL B 1 246 ? -19.391 -17.094 -15.695 1 70.94 246 VAL B O 1
ATOM 4414 N N . VAL B 1 247 ? -17.297 -17.672 -14.852 1 83.75 247 VAL B N 1
ATOM 4415 C CA . VAL B 1 247 ? -17.109 -16.391 -14.188 1 83.75 247 VAL B CA 1
ATOM 4416 C C . VAL B 1 247 ? -16.406 -15.414 -15.125 1 83.75 247 VAL B C 1
ATOM 4418 O O . VAL B 1 247 ? -15.258 -15.641 -15.523 1 83.75 247 VAL B O 1
ATOM 4421 N N . VAL B 1 248 ? -17.062 -14.375 -15.516 1 83.44 248 VAL B N 1
ATOM 4422 C CA . VAL B 1 248 ? -16.578 -13.422 -16.5 1 83.44 248 VAL B CA 1
ATOM 4423 C C . VAL B 1 248 ? -15.375 -12.656 -15.93 1 83.44 248 VAL B C 1
ATOM 4425 O O . VAL B 1 248 ? -14.359 -12.492 -16.609 1 83.44 248 VAL B O 1
ATOM 4428 N N . ASN B 1 249 ? -15.461 -12.188 -14.727 1 91.62 249 ASN B N 1
ATOM 4429 C CA . ASN B 1 249 ? -14.367 -11.484 -14.062 1 91.62 249 ASN B CA 1
ATOM 4430 C C . ASN B 1 249 ? -13.977 -12.164 -12.758 1 91.62 249 ASN B C 1
ATOM 4432 O O . ASN B 1 249 ? -14.562 -11.898 -11.711 1 91.62 249 ASN B O 1
ATOM 4436 N N . PRO B 1 250 ? -12.938 -12.914 -12.844 1 96.62 250 PRO B N 1
ATOM 4437 C CA . PRO B 1 250 ? -12.594 -13.711 -11.656 1 96.62 250 PRO B CA 1
ATOM 4438 C C . PRO B 1 250 ? -11.906 -12.883 -10.57 1 96.62 250 PRO B C 1
ATOM 4440 O O . PRO B 1 250 ? -11.797 -13.328 -9.43 1 96.62 250 PRO B O 1
ATOM 4443 N N . LEU B 1 251 ? -11.383 -11.672 -10.906 1 98 251 LEU B N 1
ATOM 4444 C CA . LEU B 1 251 ? -10.633 -10.867 -9.945 1 98 251 LEU B CA 1
ATOM 4445 C C . LEU B 1 251 ? -11.547 -10.352 -8.844 1 98 251 LEU B C 1
ATOM 4447 O O . LEU B 1 251 ? -12.688 -9.977 -9.102 1 98 251 LEU B O 1
ATOM 4451 N N . CYS B 1 252 ? -11.016 -10.336 -7.645 1 98.44 252 CYS B N 1
ATOM 4452 C CA . CYS B 1 252 ? -11.75 -9.812 -6.5 1 98.44 252 CYS B CA 1
ATOM 4453 C C . CYS B 1 252 ? -10.805 -9.156 -5.5 1 98.44 252 CYS B C 1
ATOM 4455 O O . CYS B 1 252 ? -9.586 -9.195 -5.672 1 98.44 252 CYS B O 1
ATOM 4457 N N . CYS B 1 253 ? -11.383 -8.477 -4.496 1 98 253 CYS B N 1
ATOM 4458 C CA . CYS B 1 253 ? -10.602 -7.922 -3.395 1 98 253 CYS B CA 1
ATOM 4459 C C . CYS B 1 253 ? -9.898 -9.023 -2.615 1 98 253 CYS B C 1
ATOM 4461 O O . CYS B 1 253 ? -10.539 -9.953 -2.123 1 98 253 CYS B O 1
ATOM 4463 N N . PRO B 1 254 ? -8.609 -8.945 -2.48 1 97.88 254 PRO B N 1
ATOM 4464 C CA . PRO B 1 254 ? -7.902 -10.023 -1.794 1 97.88 254 PRO B CA 1
ATOM 4465 C C . PRO B 1 254 ? -8.242 -10.102 -0.306 1 97.88 254 PRO B C 1
ATOM 4467 O O . PRO B 1 254 ? -8.016 -11.133 0.331 1 97.88 254 PRO B O 1
ATOM 4470 N N . VAL B 1 255 ? -8.789 -9.023 0.28 1 96.38 255 VAL B N 1
ATOM 4471 C CA . VAL B 1 255 ? -9.078 -8.961 1.708 1 96.38 255 VAL B CA 1
ATOM 4472 C C . VAL B 1 255 ? -10.469 -9.539 1.979 1 96.38 255 VAL B C 1
ATOM 4474 O O . VAL B 1 255 ? -10.641 -10.359 2.881 1 96.38 255 VAL B O 1
ATOM 4477 N N . THR B 1 256 ? -11.492 -9.219 1.115 1 96 256 THR B N 1
ATOM 4478 C CA . THR B 1 256 ? -12.867 -9.555 1.452 1 96 256 THR B CA 1
ATOM 4479 C C . THR B 1 256 ? -13.477 -10.477 0.402 1 96 256 THR B C 1
ATOM 4481 O O . THR B 1 256 ? -14.594 -10.969 0.566 1 96 256 THR B O 1
ATOM 4484 N N . LYS B 1 257 ? -12.797 -10.703 -0.699 1 97 257 LYS B N 1
ATOM 4485 C CA . LYS B 1 257 ? -13.227 -11.555 -1.804 1 97 257 LYS B CA 1
ATOM 4486 C C . LYS B 1 257 ? -14.469 -10.977 -2.488 1 97 257 LYS B C 1
ATOM 4488 O O . LYS B 1 257 ? -15.234 -11.711 -3.117 1 97 257 LYS B O 1
ATOM 4493 N N . THR B 1 258 ? -14.641 -9.695 -2.344 1 95.44 258 THR B N 1
ATOM 4494 C CA . THR B 1 258 ? -15.758 -9.023 -3 1 95.44 258 THR B CA 1
ATOM 4495 C C . THR B 1 258 ? -15.336 -8.484 -4.363 1 95.44 258 THR B C 1
ATOM 4497 O O . THR B 1 258 ? -14.141 -8.367 -4.648 1 95.44 258 THR B O 1
ATOM 4500 N N . ASP B 1 259 ? -16.312 -8.141 -5.172 1 96.88 259 ASP B N 1
ATOM 4501 C CA . ASP B 1 259 ? -16.094 -7.68 -6.535 1 96.88 259 ASP B CA 1
ATOM 4502 C C . ASP B 1 259 ? -15.219 -6.422 -6.551 1 96.88 259 ASP B C 1
ATOM 4504 O O . ASP B 1 259 ? -15.352 -5.559 -5.68 1 96.88 259 ASP B O 1
ATOM 4508 N N . ILE B 1 260 ? -14.375 -6.359 -7.551 1 97.94 260 ILE B N 1
ATOM 4509 C CA . ILE B 1 260 ? -13.602 -5.145 -7.797 1 97.94 260 ILE B CA 1
ATOM 4510 C C . ILE B 1 260 ? -13.773 -4.711 -9.25 1 97.94 260 ILE B C 1
ATOM 4512 O O . ILE B 1 260 ? -14.102 -5.523 -10.117 1 97.94 260 ILE B O 1
ATOM 4516 N N . PHE B 1 261 ? -13.625 -3.479 -9.516 1 97.69 261 PHE B N 1
ATOM 4517 C CA . PHE B 1 261 ? -13.664 -2.939 -10.875 1 97.69 261 PHE B CA 1
ATOM 4518 C C . PHE B 1 261 ? -12.586 -1.877 -11.062 1 97.69 261 PHE B C 1
ATOM 4520 O O . PHE B 1 261 ? -12.109 -1.288 -10.086 1 97.69 261 PHE B O 1
ATOM 4527 N N . ARG B 1 262 ? -12.156 -1.709 -12.305 1 97.31 262 ARG B N 1
ATOM 4528 C CA . ARG B 1 262 ? -11.086 -0.772 -12.633 1 97.31 262 ARG B CA 1
ATOM 4529 C C . ARG B 1 262 ? -11.633 0.637 -12.828 1 97.31 262 ARG B C 1
ATOM 4531 O O . ARG B 1 262 ? -12.641 0.827 -13.516 1 97.31 262 ARG B O 1
ATOM 4538 N N . ARG B 1 263 ? -11.102 1.615 -12.211 1 96.06 263 ARG B N 1
ATOM 4539 C CA . ARG B 1 263 ? -11.391 3.039 -12.367 1 96.06 263 ARG B CA 1
ATOM 4540 C C . ARG B 1 263 ? -10.172 3.883 -12.008 1 96.06 263 ARG B C 1
ATOM 4542 O O . ARG B 1 263 ? -9.477 3.598 -11.023 1 96.06 263 ARG B O 1
ATOM 4549 N N . PHE B 1 264 ? -9.93 4.91 -12.93 1 89.69 264 PHE B N 1
ATOM 4550 C CA . PHE B 1 264 ? -8.727 5.73 -12.82 1 89.69 264 PHE B CA 1
ATOM 4551 C C . PHE B 1 264 ? -7.473 4.871 -12.945 1 89.69 264 PHE B C 1
ATOM 4553 O O . PHE B 1 264 ? -7.332 4.098 -13.891 1 89.69 264 PHE B O 1
ATOM 4560 N N . ASN B 1 265 ? -6.605 4.594 -12.133 1 95.44 265 ASN B N 1
ATOM 4561 C CA . ASN B 1 265 ? -5.418 3.752 -12.094 1 95.44 265 ASN B CA 1
ATOM 4562 C C . ASN B 1 265 ? -5.398 2.875 -10.844 1 95.44 265 ASN B C 1
ATOM 4564 O O . ASN B 1 265 ? -4.359 2.734 -10.195 1 95.44 265 ASN B O 1
ATOM 4568 N N . ALA B 1 266 ? -6.617 2.348 -10.656 1 98.56 266 ALA B N 1
ATOM 4569 C CA . ALA B 1 266 ? -6.758 1.459 -9.508 1 98.56 266 ALA B CA 1
ATOM 4570 C C . ALA B 1 266 ? -7.91 0.481 -9.703 1 98.56 266 ALA B C 1
ATOM 4572 O O . ALA B 1 266 ? -8.773 0.692 -10.562 1 98.56 266 ALA B O 1
ATOM 4573 N N . TYR B 1 267 ? -7.828 -0.637 -9.07 1 98.75 267 TYR B N 1
ATOM 4574 C CA . TYR B 1 267 ? -9 -1.466 -8.82 1 98.75 267 TYR B CA 1
ATOM 4575 C C . TYR B 1 267 ? -9.68 -1.068 -7.52 1 98.75 267 TYR B C 1
ATOM 4577 O O . TYR B 1 267 ? -9.008 -0.752 -6.531 1 98.75 267 TYR B O 1
ATOM 4585 N N . TYR B 1 268 ? -11 -1.026 -7.523 1 98.56 268 TYR B N 1
ATOM 4586 C CA . TYR B 1 268 ? -11.742 -0.593 -6.348 1 98.56 268 TYR B CA 1
ATOM 4587 C C . TYR B 1 268 ? -12.867 -1.567 -6.027 1 98.56 268 TYR B C 1
ATOM 4589 O O . TYR B 1 268 ? -13.523 -2.092 -6.93 1 98.56 268 TYR B O 1
ATOM 4597 N N . SER B 1 269 ? -13.039 -1.863 -4.754 1 97.5 269 SER B N 1
ATOM 4598 C CA . SER B 1 269 ? -14.188 -2.625 -4.266 1 97.5 269 SER B CA 1
ATOM 4599 C C . SER B 1 269 ? -15.172 -1.728 -3.531 1 97.5 269 SER B C 1
ATOM 4601 O O . SER B 1 269 ? -14.844 -1.138 -2.502 1 97.5 269 SER B O 1
ATOM 4603 N N . GLN B 1 270 ? -16.391 -1.622 -4.031 1 95.56 270 GLN B N 1
ATOM 4604 C CA . GLN B 1 270 ? -17.438 -0.842 -3.375 1 95.56 270 GLN B CA 1
ATOM 4605 C C . GLN B 1 270 ? -17.797 -1.437 -2.016 1 95.56 270 GLN B C 1
ATOM 4607 O O . GLN B 1 270 ? -18.172 -0.709 -1.093 1 95.56 270 GLN B O 1
ATOM 4612 N N . ASP B 1 271 ? -17.672 -2.732 -1.898 1 94.81 271 ASP B N 1
ATOM 4613 C CA . ASP B 1 271 ? -18.047 -3.441 -0.68 1 94.81 271 ASP B CA 1
ATOM 4614 C C . ASP B 1 271 ? -16.984 -3.287 0.398 1 94.81 271 ASP B C 1
ATOM 4616 O O . ASP B 1 271 ? -17.297 -3.01 1.558 1 94.81 271 ASP B O 1
ATOM 4620 N N . SER B 1 272 ? -15.75 -3.471 0.006 1 96 272 SER B N 1
ATOM 4621 C CA . SER B 1 272 ? -14.68 -3.404 0.992 1 96 272 SER B CA 1
ATOM 4622 C C . SER B 1 272 ? -14.227 -1.966 1.221 1 96 272 SER B C 1
ATOM 4624 O O . SER B 1 272 ? -13.562 -1.669 2.215 1 96 272 SER B O 1
ATOM 4626 N N . LEU B 1 273 ? -14.469 -1.039 0.296 1 97.38 273 LEU B N 1
ATOM 4627 C CA . LEU B 1 273 ? -14.086 0.368 0.338 1 97.38 273 LEU B CA 1
ATOM 4628 C C . LEU B 1 273 ? -12.57 0.523 0.226 1 97.38 273 LEU B C 1
ATOM 4630 O O . LEU B 1 273 ? -12 1.501 0.721 1 97.38 273 LEU B O 1
ATOM 4634 N N . LEU B 1 274 ? -11.922 -0.511 -0.361 1 98 274 LEU B N 1
ATOM 4635 C CA . LEU B 1 274 ? -10.477 -0.527 -0.549 1 98 274 LEU B CA 1
ATOM 4636 C C . LEU B 1 274 ? -10.117 -0.328 -2.018 1 98 274 LEU B C 1
ATOM 4638 O O . LEU B 1 274 ? -10.773 -0.875 -2.902 1 98 274 LEU B O 1
ATOM 4642 N N . ALA B 1 275 ? -9.125 0.508 -2.279 1 98.56 275 ALA B N 1
ATOM 4643 C CA . ALA B 1 275 ? -8.555 0.692 -3.609 1 98.56 275 ALA B CA 1
ATOM 4644 C C . ALA B 1 275 ? -7.184 0.032 -3.713 1 98.56 275 ALA B C 1
ATOM 4646 O O . ALA B 1 275 ? -6.398 0.066 -2.762 1 98.56 275 ALA B O 1
ATOM 4647 N N . TYR B 1 276 ? -6.891 -0.632 -4.832 1 98.69 276 TYR B N 1
ATOM 4648 C CA . TYR B 1 276 ? -5.605 -1.252 -5.145 1 98.69 276 TYR B CA 1
ATOM 4649 C C . TYR B 1 276 ? -4.969 -0.602 -6.367 1 98.69 276 TYR B C 1
ATOM 4651 O O . TYR B 1 276 ? -5.562 -0.579 -7.445 1 98.69 276 TYR B O 1
ATOM 4659 N N . PRO B 1 277 ? -3.738 -0.057 -6.219 1 98.69 277 PRO B N 1
ATOM 4660 C CA . PRO B 1 277 ? -3.156 0.737 -7.301 1 98.69 277 PRO B CA 1
ATOM 4661 C C . PRO B 1 277 ? -2.729 -0.117 -8.492 1 98.69 277 PRO B C 1
ATOM 4663 O O . PRO B 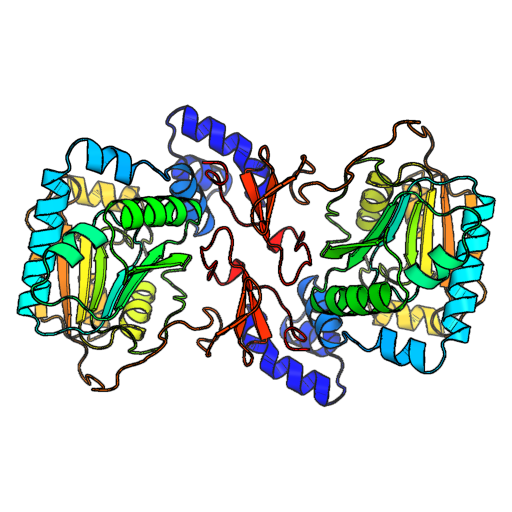1 277 ? -2.488 -1.317 -8.344 1 98.69 277 PRO B O 1
ATOM 4666 N N . ILE B 1 278 ? -2.746 0.467 -9.672 1 98.56 278 ILE B N 1
ATOM 4667 C CA . ILE B 1 278 ? -2.125 -0.057 -10.883 1 98.56 278 ILE B CA 1
ATOM 4668 C C . ILE B 1 278 ? -0.893 0.775 -11.234 1 98.56 278 ILE B C 1
ATOM 4670 O O . ILE B 1 278 ? -0.995 1.984 -11.453 1 98.56 278 ILE B O 1
ATOM 4674 N N . ILE B 1 279 ? 0.311 0.202 -11.203 1 98.31 279 ILE B N 1
ATOM 4675 C CA . ILE B 1 279 ? 1.552 0.893 -11.539 1 98.31 279 ILE B CA 1
ATOM 4676 C C . ILE B 1 279 ? 2.168 0.273 -12.789 1 98.31 279 ILE B C 1
ATOM 4678 O O . ILE B 1 279 ? 2.447 -0.927 -12.82 1 98.31 279 ILE B O 1
ATOM 4682 N N . ASP B 1 280 ? 2.393 1.095 -13.805 1 96.94 280 ASP B N 1
ATOM 4683 C CA . ASP B 1 280 ? 2.953 0.617 -15.062 1 96.94 280 ASP B CA 1
ATOM 4684 C C . ASP B 1 280 ? 2.158 -0.57 -15.609 1 96.94 280 ASP B C 1
ATOM 4686 O O . ASP B 1 280 ? 2.732 -1.614 -15.922 1 96.94 280 ASP B O 1
ATOM 4690 N N . GLU B 1 281 ? 0.839 -0.468 -15.547 1 95.69 281 GLU B N 1
ATOM 4691 C CA . GLU B 1 281 ? -0.13 -1.415 -16.094 1 95.69 281 GLU B CA 1
ATOM 4692 C C . GLU B 1 281 ? -0.139 -2.715 -15.297 1 95.69 281 GLU B C 1
ATOM 4694 O O . GLU B 1 281 ? -0.697 -3.719 -15.742 1 95.69 281 GLU B O 1
ATOM 4699 N N . ILE B 1 282 ? 0.453 -2.752 -14.117 1 98.44 282 ILE B N 1
ATOM 4700 C CA . ILE B 1 282 ? 0.461 -3.936 -13.266 1 98.44 282 ILE B CA 1
ATOM 4701 C C . ILE B 1 282 ? -0.47 -3.717 -12.07 1 98.44 282 ILE B C 1
ATOM 4703 O O . ILE B 1 282 ? -0.191 -2.891 -11.203 1 98.44 282 ILE B O 1
ATOM 4707 N N . PRO B 1 283 ? -1.604 -4.406 -11.992 1 98.75 283 PRO B N 1
ATOM 4708 C CA . PRO B 1 283 ? -2.443 -4.34 -10.789 1 98.75 283 PRO B CA 1
ATOM 4709 C C . PRO B 1 283 ? -1.726 -4.848 -9.539 1 98.75 283 PRO B C 1
ATOM 4711 O O . PRO B 1 283 ? -1.16 -5.945 -9.555 1 98.75 283 PRO B O 1
ATOM 4714 N N . CYS B 1 284 ? -1.635 -4.055 -8.492 1 98.75 284 CYS B N 1
ATOM 4715 C CA . CYS B 1 284 ? -1.031 -4.426 -7.215 1 98.75 284 CYS B CA 1
ATOM 4716 C C . CYS B 1 284 ? -2.088 -4.93 -6.238 1 98.75 284 CYS B C 1
ATOM 4718 O O . CYS B 1 284 ? -2.598 -4.164 -5.418 1 98.75 284 CYS B O 1
ATOM 4720 N N . LEU B 1 285 ? -2.305 -6.211 -6.234 1 98.69 285 LEU B N 1
ATOM 4721 C CA . LEU B 1 285 ? -3.459 -6.781 -5.547 1 98.69 285 LEU B CA 1
ATOM 4722 C C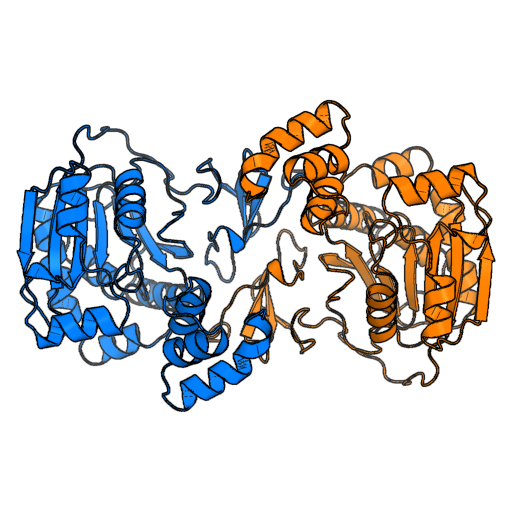 . LEU B 1 285 ? -3.023 -7.59 -4.332 1 98.69 285 LEU B C 1
ATOM 4724 O O . LEU B 1 285 ? -3.58 -8.656 -4.059 1 98.69 285 LEU B O 1
ATOM 4728 N N . LEU B 1 286 ? -1.999 -7.188 -3.662 1 97.81 286 LEU B N 1
ATOM 4729 C CA . LEU B 1 286 ? -1.683 -7.703 -2.336 1 97.81 286 LEU B CA 1
ATOM 4730 C C . LEU B 1 286 ? -2.52 -7.008 -1.268 1 97.81 286 LEU B C 1
ATOM 4732 O O . LEU B 1 286 ? -2.799 -5.812 -1.373 1 97.81 286 LEU B O 1
ATOM 4736 N N . PRO B 1 287 ? -2.889 -7.762 -0.19 1 96.19 287 PRO B N 1
ATOM 4737 C CA . PRO B 1 287 ? -3.627 -7.117 0.897 1 96.19 287 PRO B CA 1
ATOM 4738 C C . PRO B 1 287 ? -2.902 -5.891 1.455 1 96.19 287 PRO B C 1
ATOM 4740 O O . PRO B 1 287 ? -3.541 -4.883 1.771 1 96.19 287 PRO B O 1
ATOM 4743 N N . GLN B 1 288 ? -1.589 -5.902 1.521 1 94.25 288 GLN B N 1
ATOM 4744 C CA . GLN B 1 288 ? -0.817 -4.824 2.131 1 94.25 288 GLN B CA 1
ATOM 4745 C C . GLN B 1 288 ? -0.756 -3.607 1.214 1 94.25 288 GLN B C 1
ATOM 4747 O O . GLN B 1 288 ? -0.328 -2.529 1.633 1 94.25 288 GLN B O 1
ATOM 4752 N N . ASN B 1 289 ? -1.163 -3.762 -0.023 1 97.19 289 ASN B N 1
ATOM 4753 C CA . ASN B 1 289 ? -1.156 -2.635 -0.949 1 97.19 289 ASN B CA 1
ATOM 4754 C C . ASN B 1 289 ? -2.502 -1.914 -0.964 1 97.19 289 ASN B C 1
ATOM 4756 O O . ASN B 1 289 ? -2.693 -0.964 -1.726 1 97.19 289 ASN B O 1
ATOM 4760 N N . ALA B 1 290 ? -3.42 -2.363 -0.121 1 97.31 290 ALA B N 1
ATOM 4761 C CA . ALA B 1 290 ? -4.746 -1.752 -0.05 1 97.31 290 ALA B CA 1
ATOM 4762 C C . ALA B 1 290 ? -4.656 -0.314 0.454 1 97.31 290 ALA B C 1
ATOM 4764 O O . ALA B 1 290 ? -3.885 -0.015 1.368 1 97.31 290 ALA B O 1
ATOM 4765 N N . ILE B 1 291 ? -5.414 0.561 -0.132 1 97.62 291 ILE B N 1
ATOM 4766 C CA . ILE B 1 291 ? -5.586 1.943 0.3 1 97.62 291 ILE B CA 1
ATOM 4767 C C . ILE B 1 291 ? -7.039 2.18 0.707 1 97.62 291 ILE B C 1
ATOM 4769 O O . ILE B 1 291 ? -7.961 1.895 -0.063 1 97.62 291 ILE B O 1
ATOM 4773 N N . ILE B 1 292 ? -7.23 2.639 1.939 1 97.25 292 ILE B N 1
ATOM 4774 C CA . ILE B 1 292 ? -8.57 2.973 2.402 1 97.25 292 ILE B CA 1
ATOM 4775 C C . ILE B 1 292 ? -9.086 4.203 1.655 1 97.25 292 ILE B C 1
ATOM 4777 O O . ILE B 1 292 ? -8.484 5.277 1.729 1 97.25 292 ILE B O 1
ATOM 4781 N N . ALA B 1 293 ? -10.133 4.109 0.904 1 98.06 293 ALA B N 1
ATOM 4782 C CA . ALA B 1 293 ? -10.727 5.172 0.096 1 98.06 293 ALA B CA 1
ATOM 4783 C C . ALA B 1 293 ? -12.25 5.094 0.125 1 98.06 293 ALA B C 1
ATOM 4785 O O . ALA B 1 293 ? -12.883 4.777 -0.885 1 98.06 293 ALA B O 1
ATOM 4786 N N . THR B 1 294 ? -12.812 5.473 1.204 1 97.25 294 THR B N 1
ATOM 4787 C CA . THR B 1 294 ? -14.25 5.309 1.422 1 97.25 294 THR B CA 1
ATOM 4788 C C . THR B 1 294 ? -15.039 6.223 0.492 1 97.25 294 THR B C 1
ATOM 4790 O O . THR B 1 294 ? -16.234 5.992 0.256 1 97.25 294 THR B O 1
ATOM 4793 N N . LYS B 1 295 ? -14.383 7.262 -0.058 1 97.69 295 LYS B N 1
ATOM 4794 C CA . LYS B 1 295 ? -15.047 8.211 -0.942 1 97.69 295 LYS B CA 1
ATOM 4795 C C . LYS B 1 295 ? -14.5 8.117 -2.363 1 97.69 295 LYS B C 1
ATOM 4797 O O . LYS B 1 295 ? -14.469 9.109 -3.092 1 97.69 295 LYS B O 1
ATOM 4802 N N . PHE B 1 296 ? -14.078 6.984 -2.773 1 97.88 296 PHE B N 1
ATOM 4803 C CA . PHE B 1 296 ? -13.43 6.738 -4.059 1 97.88 296 PHE B CA 1
ATOM 4804 C C . PHE B 1 296 ? -14.367 7.082 -5.211 1 97.88 296 PHE B C 1
ATOM 4806 O O . PHE B 1 296 ? -13.93 7.582 -6.246 1 97.88 296 PHE B O 1
ATOM 4813 N N . LEU B 1 297 ? -15.633 6.863 -5.035 1 95.88 297 LEU B N 1
ATOM 4814 C CA . LEU B 1 297 ? -16.578 6.98 -6.141 1 95.88 297 LEU B CA 1
ATOM 4815 C C . LEU B 1 297 ? -17.281 8.336 -6.117 1 95.88 297 LEU B C 1
ATOM 4817 O O . LEU B 1 297 ? -18.156 8.602 -6.938 1 95.88 297 LEU B O 1
ATOM 4821 N N . ASP B 1 298 ? -16.906 9.133 -5.176 1 93.44 298 ASP B N 1
ATOM 4822 C CA . ASP B 1 298 ? -17.469 10.477 -5.129 1 93.44 298 ASP B CA 1
ATOM 4823 C C . ASP B 1 298 ? -16.922 11.352 -6.254 1 93.44 298 ASP B C 1
ATOM 4825 O O . ASP B 1 298 ? -15.781 11.18 -6.68 1 93.44 298 ASP B O 1
#

Nearest PDB structures (foldseek):
  3dh0-assembly1_A  TM=7.058E-01  e=1.417E-10  Aquifex aeolicus
  3mgg-assembly1_A  TM=7.682E-01  e=4.509E-10  Methanosarcina mazei
  1im8-assembly2_B  TM=7.287E-01  e=8.398E-09  Haemophilus influenzae Rd KW20
  4iwn-assembly1_B  TM=7.065E-01  e=2.094E-08  Escherichia coli
  4gek-assembly1_A  TM=7.043E-01  e=4.683E-07  Escherichia coli str. K-12 substr. MG1655

Radius of gyration: 27.32 Å; Cα contacts (8 Å, |Δi|>4): 1227; chains: 2; bounding box: 53×79×63 Å

pLDDT: mean 92.31, std 8.77, range [46.25, 98.88]

Secondary structure (DSSP, 8-state):
--GGGGHHHHHHHHHTT--HHHHHHHHTT-SS--HHHHHHHHHHTTTHHHHHHHH-HHHHHHHHHHHHHHHHHH---SEEEEET-TTSTTHHHHHHH-SS--SEEEEEES-HHHHHHHHHHHHHTT--SEEEEE-BTTB-SB-TT-EEEEEEESSSTT-TT-HHHHHHHHHHHEEEEEEEEEE-TTT--HHHHHHHHHTT----HHHHHHHTT-EEEEEEE-S--S-TTS-EEEEEEE-SS------S--BB-TTT--B-EEETTEEEETTTTEEEEEETTEEB--GGG-EE-TTTT-/--GGGGHHHHHHHHHTT--HHHHHHHHHT-SS--HHHHHHHHHHTTTHHHHHHHH-HHHHHHHHHHHHHHHHHH---SEEEEES-TTSTTHHHHHHH-SS--SEEEEEES-HHHHHHHHHHHHHTT--SEEEEE-BTTB-SB-TT-EEEEEEESSSTT-TT-HHHHHHHHHHHEEEEEEEEEE-TTT--HHHHHHHHHTT----HHHHHHHTT-EEEEEEE-S--S-TTS-EEEEEEE-SS------S--BB-TTT--B-EEETTEEEETTTTEEEEEETTEEB--GGG-EE-TTTT-

Sequence (596 aa):
MDKLGYLNKIKEIYINNENIIKYLKHLDKRKINSLEDILISYDFQAGTYIEEYKKRPQDFEVYGRKLASIINDLGECKSILEVGVGEATTLCPTISGLNSRPEKCYGFDISWSRIKYANSFVNSLNLDNVKLFTGDLFNTPLKDDSIDIVYTSHSIEPNGGREEEALRELYRITNKFLILLEPSYEFADVKSRQRMLENGYITKLYSTAKKLGFNIIEHKLFGNNSNPLNPTGLMIIRKRKDKNTVVVNPLCCPVTKTDIFRRFNAYYSQDSLLAYPIIDEIPCLLPQNAIIATKFLDMDKLGYLNKIKEIYINNENIIKYLKHLDKRKINSLEDILISYDFQAGTYIEEYKKRPQDFEVYGRKLASIINDLGECKSILEVGVGEATTLCPTISGLNSRPEKCYGFDISWSRIKYANSFVNSLNLDNVKLFTGDLFNTPLKDDSIDIVYTSHSIEPNGGREEEALRELYRITNKFLILLEPSYEFADVKSRQRMLENGYITKLYSTAKKLGFNIIEHKLFGNNSNPLNPTGLMIIRKRKDKNTVVVNPLCCPVTKTDIFRRFNAYYSQDSLLAYPIIDEIPCLLPQNAIIATKFLD

InterPro domains:
  IPR029063 S-adenosyl-L-methionine-dependent methyltransferase superfamily [G3DSA:3.40.50.150] (40-241)
  IPR029063 S-adenosyl-L-methionine-dependent methyltransferase superfamily [SSF53335] (10-224)
  IPR041698 Methyltransferase domain 25 [PF13649] (80-174)

Foldseek 3Di:
DPCVVCLVVLLVCVVVVHDQLVVVCVVVVHQAGDPVSVQSRLQSCAPVVVVVCVVPVPLLLVLLLLLQVVVQVLDDFQEEEEEQCQLVSNVVSNQVNHPDHHQAYEYEAQYPSSQVNNVVVCVVVVPDRYAYAYADLLLGQFAFLAGAEYEYAQRQFSPAPCLLSNVVSSNRRHQFKYKYWFFELVPADPQLVVVSVSSRTHHCNPVSCVVVVFAWPDWDFSPSDPDNSGTIIIIMTTDDDRPPDHDPDGGHQSVPSADWDDDDQWIAGQVVQWTFGHDPNHTHRYPVRTDRHNPVPD/DPCVVCLVVLLVCVVVVHDQLVVVCVVVVHQAGDPVSVQSRLQSCAPVLVVVCVVPVPLLLVLLLLLQVVVQVLDDFQEEEEEQCQLVSNVVSNQVNHPDHHQAYEYEAQYPSSQVNNVVVCVVVVPDRYAYAYADLLLGQFAFLAGAEYEYAQRQFSPAPCLLSNVVSSNRRHQFKYKYWFFELVPADPQLVVVSVNSRTHHCNPVSCVVVVFAWPDWAFSPSDPDNSGTIIIIMTTDDDNPPDHDPDGGHQSVPSADWDDDDQWIAGQVVQWTFGHDPNHTHRYPVRTDRHNPVPD